Protein 5YJG (pdb70)

Sequence (594 aa):
DQGPNVCALQQILGTKKKYFSTCKNWYKKSICGQKTTVLYECCPGYMRMEGMKGCPAVLPIDHVYGTLGIVGATTTQRYSDASKLREEIEGKGSFTYFAPSNEAWDNLDSDIRRGLESNVNVELLNALHSHMINKRMLTKDLKNGMIIPSMYNNLGLFINHYPNGVVTVNCARIIHGNQIATNGVVHVIDRVLTQIGTSIQDFIEAEDDLSSFRAAAITSDILEALGRDGHFTLFAPTNEAFEKLPRGVLERIMGDKVASEALMKYHILNTLQCSESIMGGAVFETLEGNTIEIGCDGDSITVNGIKMVNKKDIVTNNGVIHLIDQVLIPDSAKQVIELAGKQQTTFTDLVAQLGLASALRPDGEYTLLAPVNNAFSDDTLSMDQRLLKLILQNHILKVKVGLNELYNGQILETIGGKQLRVFVYRTAVCIENSCMEKGSKQGRNGAIHIFREIIKPAEKSLHEKLKQDKRFSTFLSLLEAADLKELLTQPGDWTLFVPTNDAFKGMTSEEKEILIRDKNALQNIILYHLTPGVFIGKGFEPGVTNILKTTQGSKIFLKEVNDTLLVNELKSKESDIMTTNGVIHVVDKLLYPA

Structure (mmCIF, N/CA/C/O backbone):
data_5YJG
#
_entry.id   5YJG
#
_cell.length_a   105.605
_cell.length_b   105.605
_cell.length_c   331.225
_cell.angle_alpha   90.00
_cell.angle_beta   90.00
_cell.angle_gamma   120.00
#
_symmetry.space_group_name_H-M   'P 61 2 2'
#
loop_
_entity.id
_entity.type
_entity.pdbx_description
1 polymer Periostin
2 non-polymer 'SODIUM ION'
3 non-polymer CYSTEINE
4 non-polymer 'CHLORIDE ION'
5 non-polymer 'CALCIUM ION'
6 non-polymer 'MAGNESIUM ION'
7 non-polymer 'ZINC ION'
8 water water
#
loop_
_atom_site.group_PDB
_atom_site.id
_atom_site.type_symbol
_atom_site.label_atom_id
_atom_site.label_alt_id
_atom_site.label_comp_id
_atom_site.label_asym_id
_atom_site.label_entity_id
_atom_site.label_seq_id
_atom_site.pdbx_PDB_ins_code
_atom_site.Cartn_x
_atom_site.Cartn_y
_atom_site.Cartn_z
_atom_site.occupancy
_atom_site.B_iso_or_equiv
_atom_site.auth_seq_id
_atom_site.auth_comp_id
_atom_site.auth_asym_id
_atom_site.auth_atom_id
_atom_site.pdbx_PDB_model_num
ATOM 1 N N . ASP A 1 26 ? 12.389 26.602 157.893 1.00 91.19 38 ASP A N 1
ATOM 2 C CA . ASP A 1 26 ? 12.162 25.414 158.706 1.00 93.37 38 ASP A CA 1
ATOM 3 C C . ASP A 1 26 ? 12.148 24.161 157.833 1.00 97.41 38 ASP A C 1
ATOM 4 O O . ASP A 1 26 ? 13.166 23.486 157.681 1.00 92.93 38 ASP A O 1
ATOM 9 N N . GLN A 1 27 ? 10.987 23.859 157.261 1.00 99.12 39 GLN A N 1
ATOM 10 C CA . GLN A 1 27 ? 10.796 22.676 156.437 1.00 94.97 39 GLN A CA 1
ATOM 11 C C . GLN A 1 27 ? 10.938 23.026 154.961 1.00 92.39 39 GLN A C 1
ATOM 12 O O . GLN A 1 27 ? 10.576 24.122 154.524 1.00 87.35 39 GLN A O 1
ATOM 18 N N . GLY A 1 28 ? 11.476 22.080 154.195 1.00 88.39 40 GLY A N 1
ATOM 19 C CA . GLY A 1 28 ? 11.619 22.243 152.769 1.00 79.51 40 GLY A CA 1
ATOM 20 C C . GLY A 1 28 ? 12.926 21.681 152.251 1.00 72.15 40 GLY A C 1
ATOM 21 O O . GLY A 1 28 ? 13.796 21.255 153.017 1.00 74.41 40 GLY A O 1
ATOM 22 N N . PRO A 1 29 ? 13.087 21.667 150.931 1.00 69.42 41 PRO A N 1
ATOM 23 C CA . PRO A 1 29 ? 14.326 21.153 150.343 1.00 64.96 41 PRO A CA 1
ATOM 24 C C . PRO A 1 29 ? 15.468 22.149 150.458 1.00 58.84 41 PRO A C 1
ATOM 25 O O . PRO A 1 29 ? 15.273 23.367 150.439 1.00 58.97 41 PRO A O 1
ATOM 29 N N . ASN A 1 30 ? 16.677 21.600 150.588 1.00 49.85 42 ASN A N 1
ATOM 30 C CA . ASN A 1 30 ? 17.910 22.388 150.605 1.00 56.40 42 ASN A CA 1
ATOM 31 C C . ASN A 1 30 ? 17.921 23.387 151.760 1.00 59.74 42 ASN A C 1
ATOM 32 O O . ASN A 1 30 ? 18.402 24.515 151.629 1.00 54.04 42 ASN A O 1
ATOM 37 N N . VAL A 1 31 ? 17.384 22.973 152.902 1.00 57.87 43 VAL A N 1
ATOM 38 C CA . VAL A 1 31 ? 17.426 23.767 154.123 1.00 57.62 43 VAL A CA 1
ATOM 39 C C . VAL A 1 31 ? 18.574 23.261 154.983 1.00 55.98 43 VAL A C 1
ATOM 40 O O . VAL A 1 31 ? 18.761 22.048 155.145 1.00 55.52 43 VAL A O 1
ATOM 44 N N . CYS A 1 32 ? 19.353 24.193 155.522 1.00 46.08 44 CYS A N 1
ATOM 45 C CA . CYS A 1 32 ? 20.500 23.886 156.361 1.00 52.21 44 CYS A CA 1
ATOM 46 C C . CYS A 1 32 ? 20.277 24.411 157.774 1.00 54.18 44 CYS A C 1
ATOM 47 O O . CYS A 1 32 ? 19.720 25.501 157.971 1.00 47.73 44 CYS A O 1
ATOM 50 N N . ALA A 1 33 ? 20.723 23.620 158.746 1.00 50.82 45 ALA A N 1
ATOM 51 C CA . ALA A 1 33 ? 20.603 23.926 160.162 1.00 55.24 45 ALA A CA 1
ATOM 52 C C . ALA A 1 33 ? 21.989 24.133 160.757 1.00 49.49 45 ALA A C 1
ATOM 53 O O . ALA A 1 33 ? 22.876 23.281 160.600 1.00 47.32 45 ALA A O 1
ATOM 55 N N . LEU A 1 34 ? 22.170 25.272 161.424 1.00 49.23 46 LEU A N 1
ATOM 56 C CA . LEU A 1 34 ? 23.395 25.599 162.143 1.00 51.69 46 LEU A CA 1
ATOM 57 C C . LEU A 1 34 ? 23.088 25.523 163.633 1.00 52.37 46 LEU A C 1
ATOM 58 O O . LEU A 1 34 ? 22.414 26.403 164.181 1.00 55.16 46 LEU A O 1
ATOM 63 N N . GLN A 1 35 ? 23.573 24.470 164.281 1.00 51.98 47 GLN A N 1
ATOM 64 C CA . GLN A 1 35 ? 23.348 24.253 165.700 1.00 47.18 47 GLN A CA 1
ATOM 65 C C . GLN A 1 35 ? 24.515 24.789 166.517 1.00 51.48 47 GLN A C 1
ATOM 66 O O . GLN A 1 35 ? 25.650 24.869 166.042 1.00 54.26 47 GLN A O 1
ATOM 72 N N . GLN A 1 36 ? 24.218 25.157 167.759 1.00 46.44 48 GLN A N 1
ATOM 73 C CA . GLN A 1 36 ? 25.221 25.624 168.704 1.00 47.52 48 GLN A CA 1
ATOM 74 C C . GLN A 1 36 ? 24.891 25.028 170.061 1.00 45.34 48 GLN A C 1
ATOM 75 O O . GLN A 1 36 ? 23.771 25.195 170.558 1.00 45.59 48 GLN A O 1
ATOM 81 N N . ILE A 1 37 ? 25.856 24.316 170.644 1.00 44.40 49 ILE A N 1
ATOM 82 C CA . ILE A 1 37 ? 25.643 23.688 171.942 1.00 47.32 49 ILE A CA 1
ATOM 83 C C . ILE A 1 37 ? 25.407 24.772 172.982 1.00 44.62 49 ILE A C 1
ATOM 84 O O . ILE A 1 37 ? 26.202 25.711 173.115 1.00 43.71 49 ILE A O 1
ATOM 89 N N . LEU A 1 38 ? 24.305 24.649 173.720 1.00 45.74 50 LEU A N 1
ATOM 90 C CA . LEU A 1 38 ? 23.934 25.659 174.702 1.00 51.11 50 LEU A CA 1
ATOM 91 C C . LEU A 1 38 ? 25.036 25.828 175.740 1.00 47.49 50 LEU A C 1
ATOM 92 O O . LEU A 1 38 ? 25.515 24.851 176.323 1.00 48.61 50 LEU A O 1
ATOM 97 N N . GLY A 1 39 ? 25.450 27.076 175.953 1.00 53.78 51 GLY A N 1
ATOM 98 C CA . GLY A 1 39 ? 26.508 27.388 176.888 1.00 45.82 51 GLY A CA 1
ATOM 99 C C . GLY A 1 39 ? 27.909 27.357 176.317 1.00 50.27 51 GLY A C 1
ATOM 100 O O . GLY A 1 39 ? 28.869 27.572 177.068 1.00 53.17 51 GLY A O 1
ATOM 101 N N . THR A 1 40 ? 28.064 27.093 175.020 1.00 50.76 52 THR A N 1
ATOM 102 C CA . THR A 1 40 ? 29.372 26.994 174.385 1.00 54.38 52 THR A CA 1
ATOM 103 C C . THR A 1 40 ? 29.384 27.823 173.104 1.00 50.99 52 THR A C 1
ATOM 104 O O . THR A 1 40 ? 28.414 28.511 172.768 1.00 51.33 52 THR A O 1
ATOM 108 N N . LYS A 1 41 ? 30.505 27.747 172.386 1.00 53.32 53 LYS A N 1
ATOM 109 C CA . LYS A 1 41 ? 30.652 28.343 171.064 1.00 50.42 53 LYS A CA 1
ATOM 110 C C . LYS A 1 41 ? 30.773 27.291 169.969 1.00 49.40 53 LYS A C 1
ATOM 111 O O . LYS A 1 41 ? 31.017 27.639 168.809 1.00 56.62 53 LYS A O 1
ATOM 117 N N . LYS A 1 42 ? 30.612 26.016 170.313 1.00 45.26 54 LYS A N 1
ATOM 118 C CA . LYS A 1 42 ? 30.758 24.937 169.346 1.00 48.11 54 LYS A CA 1
ATOM 119 C C . LYS A 1 42 ? 29.548 24.902 168.420 1.00 48.07 54 LYS A C 1
ATOM 120 O O . LYS A 1 42 ? 28.410 24.748 168.877 1.00 48.59 54 LYS A O 1
ATOM 126 N N . LYS A 1 43 ? 29.791 25.040 167.119 1.00 46.54 55 LYS A N 1
ATOM 127 C CA . LYS A 1 43 ? 28.734 25.057 166.119 1.00 49.85 55 LYS A CA 1
ATOM 128 C C . LYS A 1 43 ? 28.871 23.859 165.190 1.00 46.36 55 LYS A C 1
ATOM 129 O O . LYS A 1 43 ? 29.983 23.473 164.815 1.00 47.79 55 LYS A O 1
ATOM 135 N N . TYR A 1 44 ? 27.731 23.279 164.822 1.00 44.48 56 TYR A N 1
ATOM 136 C CA . TYR A 1 44 ? 27.675 22.136 163.920 1.00 45.42 56 TYR A CA 1
ATOM 137 C C . TYR A 1 44 ? 26.704 22.463 162.798 1.00 51.63 56 TYR A C 1
ATOM 138 O O . TYR A 1 44 ? 25.523 22.723 163.050 1.00 50.90 56 TYR A O 1
ATOM 147 N N . PHE A 1 45 ? 27.200 22.451 161.567 1.00 48.58 57 PHE A N 1
ATOM 148 C CA . PHE A 1 45 ? 26.431 22.847 160.396 1.00 45.04 57 PHE A CA 1
ATOM 149 C C . PHE A 1 45 ? 26.088 21.599 159.598 1.00 52.37 57 PHE A C 1
ATOM 150 O O . PHE A 1 45 ? 26.986 20.856 159.188 1.00 57.05 57 PHE A O 1
ATOM 158 N N . SER A 1 46 ? 24.794 21.363 159.384 1.00 52.74 58 SER A N 1
ATOM 159 C CA . SER A 1 46 ? 24.367 20.179 158.655 1.00 56.25 58 SER A CA 1
ATOM 160 C C . SER A 1 46 ? 23.193 20.520 157.753 1.00 59.09 58 SER A C 1
ATOM 161 O O . SER A 1 46 ? 22.508 21.526 157.943 1.00 53.78 58 SER A O 1
ATOM 164 N N . THR A 1 47 ? 22.964 19.663 156.767 1.00 60.21 59 THR A N 1
ATOM 165 C CA . THR A 1 47 ? 21.753 19.741 155.970 1.00 69.68 59 THR A CA 1
ATOM 166 C C . THR A 1 47 ? 20.619 19.017 156.694 1.00 73.84 59 THR A C 1
ATOM 167 O O . THR A 1 47 ? 20.831 18.305 157.676 1.00 81.96 59 THR A O 1
ATOM 171 N N . CYS A 1 48 ? 19.399 19.201 156.189 1.00 77.10 60 CYS A N 1
ATOM 172 C CA . CYS A 1 48 ? 18.181 18.738 156.849 1.00 87.42 60 CYS A CA 1
ATOM 173 C C . CYS A 1 48 ? 17.782 17.315 156.461 1.00 96.33 60 CYS A C 1
ATOM 174 O O . CYS A 1 48 ? 16.693 16.867 156.834 1.00 99.78 60 CYS A O 1
ATOM 177 N N . LYS A 1 49 ? 18.700 16.577 155.835 1.00 97.15 61 LYS A N 1
ATOM 178 C CA . LYS A 1 49 ? 18.434 15.226 155.329 1.00 101.75 61 LYS A CA 1
ATOM 179 C C . LYS A 1 49 ? 18.015 14.185 156.350 1.00 109.94 61 LYS A C 1
ATOM 180 O O . LYS A 1 49 ? 17.118 13.389 156.098 1.00 113.16 61 LYS A O 1
ATOM 186 N N . ASN A 1 50 ? 18.675 14.168 157.493 1.00 114.35 62 ASN A N 1
ATOM 187 C CA . ASN A 1 50 ? 18.335 13.220 158.548 1.00 116.32 62 ASN A CA 1
ATOM 188 C C . ASN A 1 50 ? 18.259 13.999 159.840 1.00 113.83 62 ASN A C 1
ATOM 189 O O . ASN A 1 50 ? 18.929 15.006 159.969 1.00 113.56 62 ASN A O 1
ATOM 194 N N . TRP A 1 51 ? 17.492 13.546 160.825 1.00 115.25 63 TRP A N 1
ATOM 195 C CA . TRP A 1 51 ? 17.439 14.343 162.044 1.00 112.30 63 TRP A CA 1
ATOM 196 C C . TRP A 1 51 ? 18.723 14.221 162.863 1.00 110.35 63 TRP A C 1
ATOM 197 O O . TRP A 1 51 ? 19.105 13.169 163.375 1.00 111.41 63 TRP A O 1
ATOM 199 N N . TYR A 1 52 ? 19.340 15.384 162.963 1.00 104.68 64 TYR A N 1
ATOM 200 C CA . TYR A 1 52 ? 20.593 15.705 163.618 1.00 98.79 64 TYR A CA 1
ATOM 201 C C . TYR A 1 52 ? 20.320 16.263 165.000 1.00 96.23 64 TYR A C 1
ATOM 202 O O . TYR A 1 52 ? 21.250 16.678 165.695 1.00 95.66 64 TYR A O 1
ATOM 211 N N . LYS A 1 53 ? 19.059 16.294 165.418 1.00 91.85 65 LYS A N 1
ATOM 212 C CA . LYS A 1 53 ? 18.768 16.947 166.678 1.00 89.20 65 LYS A CA 1
ATOM 213 C C . LYS A 1 53 ? 18.762 16.092 167.919 1.00 86.16 65 LYS A C 1
ATOM 214 O O . LYS A 1 53 ? 17.831 15.342 168.181 1.00 87.49 65 LYS A O 1
ATOM 220 N N . LYS A 1 54 ? 19.823 16.248 168.691 1.00 78.15 66 LYS A N 1
ATOM 221 C CA . LYS A 1 54 ? 19.963 15.574 169.959 1.00 79.36 66 LYS A CA 1
ATOM 222 C C . LYS A 1 54 ? 20.983 16.309 170.791 1.00 68.03 66 LYS A C 1
ATOM 223 O O . LYS A 1 54 ? 21.756 17.077 170.269 1.00 67.78 66 LYS A O 1
ATOM 229 N N . SER A 1 55 ? 20.975 16.089 172.092 1.00 66.26 67 SER A N 1
ATOM 230 C CA . SER A 1 55 ? 21.959 16.730 172.950 1.00 57.23 67 SER A CA 1
ATOM 231 C C . SER A 1 55 ? 23.365 16.294 172.559 1.00 57.46 67 SER A C 1
ATOM 232 O O . SER A 1 55 ? 23.610 15.125 172.248 1.00 60.49 67 SER A O 1
ATOM 235 N N . ILE A 1 56 ? 24.288 17.250 172.560 1.00 50.68 68 ILE A N 1
ATOM 236 C CA . ILE A 1 56 ? 25.702 16.995 172.318 1.00 49.89 68 ILE A CA 1
ATOM 237 C C . ILE A 1 56 ? 26.472 17.431 173.554 1.00 49.71 68 ILE A C 1
ATOM 238 O O . ILE A 1 56 ? 26.280 18.550 174.046 1.00 46.95 68 ILE A O 1
ATOM 243 N N . CYS A 1 57 ? 27.336 16.548 174.055 1.00 52.93 69 CYS A N 1
ATOM 244 C CA . CYS A 1 57 ? 28.126 16.818 175.257 1.00 48.43 69 CYS A CA 1
ATOM 245 C C . CYS A 1 57 ? 27.228 17.168 176.444 1.00 48.44 69 CYS A C 1
ATOM 246 O O . CYS A 1 57 ? 27.528 18.066 177.234 1.00 44.88 69 CYS A O 1
ATOM 249 N N . GLY A 1 58 ? 26.111 16.452 176.565 1.00 51.40 70 GLY A N 1
ATOM 250 C CA . GLY A 1 58 ? 25.198 16.622 177.676 1.00 52.69 70 GLY A CA 1
ATOM 251 C C . GLY A 1 58 ? 24.326 17.858 177.630 1.00 55.23 70 GLY A C 1
ATOM 252 O O . GLY A 1 58 ? 23.514 18.053 178.543 1.00 52.82 70 GLY A O 1
ATOM 253 N N . GLN A 1 59 ? 24.454 18.693 176.602 1.00 56.20 71 GLN A N 1
ATOM 254 C CA . GLN A 1 59 ? 23.714 19.941 176.516 1.00 52.86 71 GLN A CA 1
ATOM 255 C C . GLN A 1 59 ? 22.843 19.965 175.269 1.00 49.62 71 GLN A C 1
ATOM 256 O O . GLN A 1 59 ? 23.187 19.382 174.236 1.00 55.42 71 GLN A O 1
ATOM 262 N N . LYS A 1 60 ? 21.708 20.649 175.381 1.00 54.05 72 LYS A N 1
ATOM 263 C CA . LYS A 1 60 ? 20.867 20.911 174.227 1.00 55.16 72 LYS A CA 1
ATOM 264 C C . LYS A 1 60 ? 21.525 21.962 173.335 1.00 51.93 72 LYS A C 1
ATOM 265 O O . LYS A 1 60 ? 22.524 22.590 173.697 1.00 50.88 72 LYS A O 1
ATOM 271 N N . THR A 1 61 ? 20.951 22.153 172.150 1.00 46.56 73 THR A N 1
ATOM 272 C CA . THR A 1 61 ? 21.492 23.085 171.172 1.00 52.32 73 THR A CA 1
ATOM 273 C C . THR A 1 61 ? 20.417 24.063 170.724 1.00 51.51 73 THR A C 1
ATOM 274 O O . THR A 1 61 ? 19.220 23.770 170.787 1.00 53.29 73 THR A O 1
ATOM 278 N N . THR A 1 62 ? 20.859 25.234 170.280 1.00 52.16 74 THR A N 1
ATOM 279 C CA . THR A 1 62 ? 20.011 26.162 169.548 1.00 50.58 74 THR A CA 1
ATOM 280 C C . THR A 1 62 ? 20.280 25.998 168.059 1.00 55.41 74 THR A C 1
ATOM 281 O O . THR A 1 62 ? 21.400 25.691 167.647 1.00 53.88 74 THR A O 1
ATOM 285 N N . VAL A 1 63 ? 19.246 26.193 167.249 1.00 58.16 75 VAL A N 1
ATOM 286 C CA . VAL A 1 63 ? 19.323 25.887 165.827 1.00 50.37 75 VAL A CA 1
ATOM 287 C C . VAL A 1 63 ? 18.945 27.121 165.020 1.00 56.22 75 VAL A C 1
ATOM 288 O O . VAL A 1 63 ? 18.027 27.864 165.385 1.00 51.24 75 VAL A O 1
ATOM 292 N N . LEU A 1 64 ? 19.672 27.344 163.927 1.00 56.81 76 LEU A N 1
ATOM 293 C CA . LEU A 1 64 ? 19.437 28.455 163.012 1.00 53.81 76 LEU A CA 1
ATOM 294 C C . LEU A 1 64 ? 19.190 27.867 161.629 1.00 55.92 76 LEU A C 1
ATOM 295 O O . LEU A 1 64 ? 20.098 27.282 161.029 1.00 51.12 76 LEU A O 1
ATOM 300 N N . TYR A 1 65 ? 17.961 28.002 161.133 1.00 57.62 77 TYR A N 1
ATOM 301 C CA . TYR A 1 65 ? 17.582 27.448 159.839 1.00 53.37 77 TYR A CA 1
ATOM 302 C C . TYR A 1 65 ? 17.735 28.504 158.754 1.00 57.79 77 TYR A C 1
ATOM 303 O O . TYR A 1 65 ? 17.248 29.630 158.903 1.00 56.02 77 TYR A O 1
ATOM 312 N N . GLU A 1 66 ? 18.400 28.134 157.663 1.00 57.36 78 GLU A N 1
ATOM 313 C CA . GLU A 1 66 ? 18.523 29.016 156.509 1.00 53.74 78 GLU A CA 1
ATOM 314 C C . GLU A 1 66 ? 18.866 28.168 155.298 1.00 54.27 78 GLU A C 1
ATOM 315 O O . GLU A 1 66 ? 19.356 27.046 155.431 1.00 50.57 78 GLU A O 1
ATOM 321 N N . CYS A 1 67 ? 18.593 28.715 154.113 1.00 49.82 79 CYS A N 1
ATOM 322 C CA . CYS A 1 67 ? 18.971 28.044 152.876 1.00 50.75 79 CYS A CA 1
ATOM 323 C C . CYS A 1 67 ? 20.442 27.659 152.920 1.00 44.61 79 CYS A C 1
ATOM 324 O O . CYS A 1 67 ? 21.288 28.446 153.355 1.00 41.33 79 CYS A O 1
ATOM 327 N N . CYS A 1 68 ? 20.740 26.435 152.499 1.00 45.76 80 CYS A N 1
ATOM 328 C CA . CYS A 1 68 ? 22.131 26.035 152.370 1.00 50.64 80 CYS A CA 1
ATOM 329 C C . CYS A 1 68 ? 22.837 26.993 151.415 1.00 41.66 80 CYS A C 1
ATOM 330 O O . CYS A 1 68 ? 22.225 27.463 150.449 1.00 41.12 80 CYS A O 1
ATOM 333 N N . PRO A 1 69 ? 24.108 27.335 151.673 1.00 44.36 81 PRO A N 1
ATOM 334 C CA . PRO A 1 69 ? 24.786 28.350 150.852 1.00 44.53 81 PRO A CA 1
ATOM 335 C C . PRO A 1 69 ? 24.731 28.057 149.361 1.00 47.02 81 PRO A C 1
ATOM 336 O O . PRO A 1 69 ? 25.147 26.987 148.906 1.00 48.12 81 PRO A O 1
ATOM 340 N N . GLY A 1 70 ? 24.203 29.010 148.596 1.00 46.29 82 GLY A N 1
ATOM 341 C CA . GLY A 1 70 ? 24.025 28.871 147.168 1.00 49.43 82 GLY A CA 1
ATOM 342 C C . GLY A 1 70 ? 22.588 28.659 146.742 1.00 50.66 82 GLY A C 1
ATOM 343 O O . GLY A 1 70 ? 22.253 28.932 145.582 1.00 50.47 82 GLY A O 1
ATOM 344 N N . TYR A 1 71 ? 21.733 28.184 147.640 1.00 46.16 83 TYR A N 1
ATOM 345 C CA . TYR A 1 71 ? 20.339 27.911 147.328 1.00 50.43 83 TYR A CA 1
ATOM 346 C C . TYR A 1 71 ? 19.459 29.090 147.730 1.00 50.34 83 TYR A C 1
ATOM 347 O O . TYR A 1 71 ? 19.803 29.882 148.610 1.00 51.30 83 TYR A O 1
ATOM 356 N N . MET A 1 72 ? 18.316 29.204 147.055 1.00 57.91 84 MET A N 1
ATOM 357 C CA . MET A 1 72 ? 17.442 30.360 147.195 1.00 58.21 84 MET A CA 1
ATOM 358 C C . MET A 1 72 ? 15.997 29.902 147.317 1.00 62.61 84 MET A C 1
ATOM 359 O O . MET A 1 72 ? 15.643 28.785 146.933 1.00 64.70 84 MET A O 1
ATOM 364 N N . ARG A 1 73 ? 15.163 30.790 147.844 1.00 63.70 85 ARG A N 1
ATOM 365 C CA . ARG A 1 73 ? 13.735 30.542 147.955 1.00 68.11 85 ARG A CA 1
ATOM 366 C C . ARG A 1 73 ? 13.005 31.099 146.738 1.00 69.15 85 ARG A C 1
ATOM 367 O O . ARG A 1 73 ? 13.492 31.995 146.044 1.00 70.84 85 ARG A O 1
ATOM 375 N N . MET A 1 74 ? 11.821 30.549 146.481 1.00 72.53 86 MET A N 1
ATOM 376 C CA . MET A 1 74 ? 10.961 31.014 145.405 1.00 76.27 86 MET A CA 1
ATOM 377 C C . MET A 1 74 ? 9.583 31.338 145.965 1.00 76.38 86 MET A C 1
ATOM 378 O O . MET A 1 74 ? 9.191 30.848 147.028 1.00 78.81 86 MET A O 1
ATOM 383 N N . GLU A 1 75 ? 8.852 32.175 145.233 1.00 79.77 87 GLU A N 1
ATOM 384 C CA . GLU A 1 75 ? 7.550 32.639 145.695 1.00 81.56 87 GLU A CA 1
ATOM 385 C C . GLU A 1 75 ? 6.564 31.480 145.779 1.00 81.17 87 GLU A C 1
ATOM 386 O O . GLU A 1 75 ? 6.444 30.681 144.846 1.00 78.61 87 GLU A O 1
ATOM 392 N N . GLY A 1 76 ? 5.862 31.390 146.908 1.00 78.79 88 GLY A N 1
ATOM 393 C CA . GLY A 1 76 ? 4.859 30.361 147.100 1.00 74.00 88 GLY A CA 1
ATOM 394 C C . GLY A 1 76 ? 5.387 28.952 147.241 1.00 80.93 88 GLY A C 1
ATOM 395 O O . GLY A 1 76 ? 4.592 28.008 147.244 1.00 80.21 88 GLY A O 1
ATOM 396 N N . MET A 1 77 ? 6.699 28.777 147.360 1.00 84.50 89 MET A N 1
ATOM 397 C CA . MET A 1 77 ? 7.311 27.464 147.471 1.00 78.99 89 MET A CA 1
ATOM 398 C C . MET A 1 77 ? 7.847 27.249 148.881 1.00 71.70 89 MET A C 1
ATOM 399 O O . MET A 1 77 ? 8.153 28.198 149.608 1.00 69.57 89 MET A O 1
ATOM 404 N N . LYS A 1 78 ? 7.952 25.978 149.260 1.00 69.61 90 LYS A N 1
ATOM 405 C CA . LYS A 1 78 ? 8.497 25.602 150.555 1.00 73.10 90 LYS A CA 1
ATOM 406 C C . LYS A 1 78 ? 9.992 25.339 150.439 1.00 72.12 90 LYS A C 1
ATOM 407 O O . LYS A 1 78 ? 10.462 24.779 149.445 1.00 78.72 90 LYS A O 1
ATOM 413 N N . GLY A 1 79 ? 10.737 25.753 151.463 1.00 70.67 91 GLY A N 1
ATOM 414 C CA . GLY A 1 79 ? 12.166 25.513 151.473 1.00 71.87 91 GLY A CA 1
ATOM 415 C C . GLY A 1 79 ? 12.909 26.394 150.483 1.00 68.75 91 GLY A C 1
ATOM 416 O O . GLY A 1 79 ? 12.543 27.546 150.228 1.00 64.54 91 GLY A O 1
ATOM 417 N N . CYS A 1 80 ? 13.977 25.835 149.916 1.00 63.70 92 CYS A N 1
ATOM 418 C CA . CYS A 1 80 ? 14.841 26.541 148.971 1.00 66.23 92 CYS A CA 1
ATOM 419 C C . CYS A 1 80 ? 14.982 25.693 147.713 1.00 63.01 92 CYS A C 1
ATOM 420 O O . CYS A 1 80 ? 15.976 24.975 147.538 1.00 58.27 92 CYS A O 1
ATOM 423 N N . PRO A 1 81 ? 13.999 25.752 146.810 1.00 62.64 93 PRO A N 1
ATOM 424 C CA . PRO A 1 81 ? 14.049 24.937 145.590 1.00 60.41 93 PRO A CA 1
ATOM 425 C C . PRO A 1 81 ? 14.864 25.546 144.460 1.00 59.69 93 PRO A C 1
ATOM 426 O O . PRO A 1 81 ? 15.003 24.907 143.411 1.00 62.89 93 PRO A O 1
ATOM 430 N N . ALA A 1 82 ? 15.393 26.752 144.634 1.00 60.91 94 ALA A N 1
ATOM 431 C CA . ALA A 1 82 ? 16.222 27.405 143.634 1.00 55.82 94 ALA A CA 1
ATOM 432 C C . ALA A 1 82 ? 17.682 27.373 144.066 1.00 58.81 94 ALA A C 1
ATOM 433 O O . ALA A 1 82 ? 17.998 27.233 145.251 1.00 58.22 94 ALA A O 1
ATOM 435 N N . VAL A 1 83 ? 18.578 27.505 143.089 1.00 55.25 95 VAL A N 1
ATOM 436 C CA . VAL A 1 83 ? 20.011 27.457 143.348 1.00 52.08 95 VAL A CA 1
ATOM 437 C C . VAL A 1 83 ? 20.724 28.457 142.447 1.00 53.82 95 VAL A C 1
ATOM 438 O O . VAL A 1 83 ? 20.271 28.765 141.340 1.00 58.60 95 VAL A O 1
ATOM 442 N N . LEU A 1 84 ? 21.839 28.978 142.945 1.00 49.76 96 LEU A N 1
ATOM 443 C CA . LEU A 1 84 ? 22.762 29.840 142.228 1.00 50.10 96 LEU A CA 1
ATOM 444 C C . LEU A 1 84 ? 23.895 29.018 141.635 1.00 49.11 96 LEU A C 1
ATOM 445 O O . LEU A 1 84 ? 24.203 27.924 142.118 1.00 50.69 96 LEU A O 1
ATOM 450 N N . PRO A 1 85 ? 24.538 29.506 140.578 1.00 48.59 97 PRO A N 1
ATOM 451 C CA . PRO A 1 85 ? 25.698 28.794 140.034 1.00 50.38 97 PRO A CA 1
ATOM 452 C C . PRO A 1 85 ? 26.883 28.860 140.985 1.00 45.25 97 PRO A C 1
ATOM 453 O O . PRO A 1 85 ? 27.006 29.763 141.813 1.00 46.16 97 PRO A O 1
ATOM 457 N N . ILE A 1 86 ? 27.767 27.870 140.854 1.00 43.07 98 ILE A N 1
ATOM 458 C CA . ILE A 1 86 ? 28.962 27.845 141.685 1.00 42.28 98 ILE A CA 1
ATOM 459 C C . ILE A 1 86 ? 29.933 28.935 141.239 1.00 45.43 98 ILE A C 1
ATOM 460 O O . ILE A 1 86 ? 29.856 29.474 140.128 1.00 42.79 98 ILE A O 1
ATOM 465 N N . ASP A 1 87 ? 30.858 29.268 142.132 1.00 41.64 99 ASP A N 1
ATOM 466 C CA . ASP A 1 87 ? 31.878 30.276 141.894 1.00 39.99 99 ASP A CA 1
ATOM 467 C C . ASP A 1 87 ? 33.251 29.638 142.065 1.00 38.63 99 ASP A C 1
ATOM 468 O O . ASP A 1 87 ? 33.372 28.466 142.427 1.00 37.21 99 ASP A O 1
ATOM 473 N N . HIS A 1 88 ? 34.297 30.415 141.799 1.00 36.57 100 HIS A N 1
ATOM 474 C CA . HIS A 1 88 ? 35.638 29.929 142.076 1.00 38.61 100 HIS A CA 1
ATOM 475 C C . HIS A 1 88 ? 35.876 29.891 143.586 1.00 39.20 100 HIS A C 1
ATOM 476 O O . HIS A 1 88 ? 35.051 30.344 144.386 1.00 38.09 100 HIS A O 1
ATOM 483 N N . VAL A 1 89 ? 37.025 29.330 143.974 1.00 38.89 101 VAL A N 1
ATOM 484 C CA . VAL A 1 89 ? 37.311 29.107 145.390 1.00 39.02 101 VAL A CA 1
ATOM 485 C C . VAL A 1 89 ? 37.278 30.421 146.161 1.00 43.94 101 VAL A C 1
ATOM 486 O O . VAL A 1 89 ? 36.707 30.501 147.258 1.00 42.59 101 VAL A O 1
ATOM 490 N N . TYR A 1 90 ? 37.869 31.476 145.592 1.00 37.79 102 TYR A N 1
ATOM 491 C CA . TYR A 1 90 ? 37.916 32.763 146.279 1.00 42.75 102 TYR A CA 1
ATOM 492 C C . TYR A 1 90 ? 36.514 33.291 146.562 1.00 43.07 102 TYR A C 1
ATOM 493 O O . TYR A 1 90 ? 36.216 33.723 147.681 1.00 43.74 102 TYR A O 1
ATOM 502 N N . GLY A 1 91 ? 35.640 33.276 145.554 1.00 41.18 103 GLY A N 1
ATOM 503 C CA . GLY A 1 91 ? 34.266 33.693 145.780 1.00 43.24 103 GLY A CA 1
ATOM 504 C C . GLY A 1 91 ? 33.515 32.767 146.715 1.00 41.77 103 GLY A C 1
ATOM 505 O O . GLY A 1 91 ? 32.628 33.209 147.455 1.00 43.16 103 GLY A O 1
ATOM 506 N N . THR A 1 92 ? 33.858 31.476 146.699 1.00 41.17 104 THR A N 1
ATOM 507 C CA . THR A 1 92 ? 33.229 30.534 147.616 1.00 39.34 104 THR A CA 1
ATOM 508 C C . THR A 1 92 ? 33.610 30.830 149.061 1.00 42.29 104 THR A C 1
ATOM 509 O O . THR A 1 92 ? 32.828 30.545 149.974 1.00 40.04 104 THR A O 1
ATOM 513 N N . LEU A 1 93 ? 34.798 31.403 149.290 1.00 43.64 105 LEU A N 1
ATOM 514 C CA . LEU A 1 93 ? 35.130 31.887 150.627 1.00 38.95 105 LEU A CA 1
ATOM 515 C C . LEU A 1 93 ? 34.076 32.862 151.131 1.00 45.91 105 LEU A C 1
ATOM 516 O O . LEU A 1 93 ? 33.666 32.803 152.296 1.00 43.13 105 LEU A O 1
ATOM 521 N N . GLY A 1 94 ? 33.618 33.765 150.260 1.00 45.27 106 GLY A N 1
ATOM 522 C CA . GLY A 1 94 ? 32.566 34.686 150.644 1.00 42.31 106 GLY A CA 1
ATOM 523 C C . GLY A 1 94 ? 31.197 34.047 150.705 1.00 43.84 106 GLY A C 1
ATOM 524 O O . GLY A 1 94 ? 30.361 34.453 151.519 1.00 49.68 106 GLY A O 1
ATOM 525 N N . ILE A 1 95 ? 30.942 33.047 149.856 1.00 44.05 107 ILE A N 1
ATOM 526 C CA . ILE A 1 95 ? 29.648 32.368 149.886 1.00 42.68 107 ILE A CA 1
ATOM 527 C C . ILE A 1 95 ? 29.441 31.651 151.216 1.00 44.15 107 ILE A C 1
ATOM 528 O O . ILE A 1 95 ? 28.308 31.545 151.706 1.00 39.15 107 ILE A O 1
ATOM 533 N N . VAL A 1 96 ? 30.524 31.174 151.838 1.00 35.37 108 VAL A N 1
ATOM 534 C CA . VAL A 1 96 ? 30.433 30.405 153.074 1.00 44.39 108 VAL A CA 1
ATOM 535 C C . VAL A 1 96 ? 30.601 31.264 154.319 1.00 43.81 108 VAL A C 1
ATOM 536 O O . VAL A 1 96 ? 30.506 30.742 155.437 1.00 49.00 108 VAL A O 1
ATOM 540 N N . GLY A 1 97 ? 30.852 32.564 154.165 1.00 45.19 109 GLY A N 1
ATOM 541 C CA . GLY A 1 97 ? 30.992 33.457 155.297 1.00 43.54 109 GLY A CA 1
ATOM 542 C C . GLY A 1 97 ? 32.400 33.628 155.824 1.00 46.35 109 GLY A C 1
ATOM 543 O O . GLY A 1 97 ? 32.585 34.329 156.827 1.00 47.55 109 GLY A O 1
ATOM 544 N N . ALA A 1 98 ? 33.398 33.013 155.187 1.00 42.18 110 ALA A N 1
ATOM 545 C CA . ALA A 1 98 ? 34.791 33.148 155.608 1.00 46.03 110 ALA A CA 1
ATOM 546 C C . ALA A 1 98 ? 35.403 34.422 155.020 1.00 44.01 110 ALA A C 1
ATOM 547 O O . ALA A 1 98 ? 36.376 34.399 154.267 1.00 45.71 110 ALA A O 1
ATOM 549 N N . THR A 1 99 ? 34.807 35.558 155.393 1.00 44.48 111 THR A N 1
ATOM 550 C CA . THR A 1 99 ? 35.207 36.834 154.806 1.00 41.54 111 THR A CA 1
ATOM 551 C C . THR A 1 99 ? 36.601 37.262 155.248 1.00 43.10 111 THR A C 1
ATOM 552 O O . THR A 1 99 ? 37.307 37.934 154.488 1.00 51.03 111 THR A O 1
ATOM 556 N N . THR A 1 100 ? 37.015 36.896 156.463 1.00 43.07 112 THR A N 1
ATOM 557 C CA . THR A 1 100 ? 38.363 37.235 156.908 1.00 44.02 112 THR A CA 1
ATOM 558 C C . THR A 1 100 ? 39.410 36.428 156.148 1.00 43.78 112 THR A C 1
ATOM 559 O O . THR A 1 100 ? 40.428 36.977 155.708 1.00 42.67 112 THR A O 1
ATOM 563 N N . THR A 1 101 ? 39.175 35.123 155.985 1.00 40.53 113 THR A N 1
ATOM 564 C CA . THR A 1 101 ? 40.035 34.315 155.127 1.00 40.60 113 THR A CA 1
ATOM 565 C C . THR A 1 101 ? 40.065 34.877 153.711 1.00 38.49 113 THR A C 1
ATOM 566 O O . THR A 1 101 ? 41.109 34.860 153.048 1.00 38.99 113 THR A O 1
ATOM 570 N N . GLN A 1 102 ? 38.931 35.400 153.242 1.00 38.04 114 GLN A N 1
ATOM 571 C CA . GLN A 1 102 ? 38.879 36.009 151.917 1.00 44.47 114 GLN A CA 1
ATOM 572 C C . GLN A 1 102 ? 39.777 37.239 151.848 1.00 46.57 114 GLN A C 1
ATOM 573 O O . GLN A 1 102 ? 40.565 37.398 150.907 1.00 44.40 114 GLN A O 1
ATOM 579 N N . ARG A 1 103 ? 39.680 38.115 152.852 1.00 43.42 115 ARG A N 1
ATOM 580 C CA . ARG A 1 103 ? 40.506 39.319 152.874 1.00 39.68 115 ARG A CA 1
ATOM 581 C C . ARG A 1 103 ? 41.987 38.968 152.921 1.00 41.53 115 ARG A C 1
ATOM 582 O O . ARG A 1 103 ? 42.798 39.557 152.198 1.00 44.95 115 ARG A O 1
ATOM 590 N N . TYR A 1 104 ? 42.361 38.014 153.776 1.00 41.93 116 TYR A N 1
ATOM 591 C CA . TYR A 1 104 ? 43.762 37.6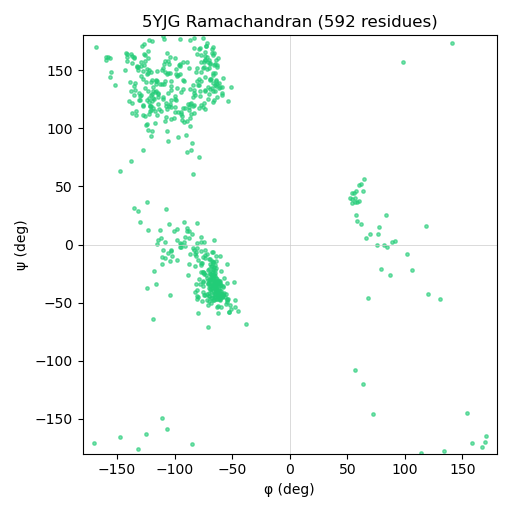12 153.851 1.00 42.56 116 TYR A CA 1
ATOM 592 C C . TYR A 1 104 ? 44.230 36.987 152.543 1.00 44.54 116 TYR A C 1
ATOM 593 O O . TYR A 1 104 ? 45.389 37.157 152.147 1.00 41.63 116 TYR A O 1
ATOM 602 N N . SER A 1 105 ? 43.343 36.258 151.860 1.00 39.17 117 SER A N 1
ATOM 603 C CA . SER A 1 105 ? 43.679 35.715 150.548 1.00 44.20 117 SER A CA 1
ATOM 604 C C . SER A 1 105 ? 43.924 36.829 149.540 1.00 42.43 117 SER A C 1
ATOM 605 O O . SER A 1 105 ? 44.817 36.725 148.691 1.00 41.70 117 SER A O 1
ATOM 608 N N . ASP A 1 106 ? 43.142 37.906 149.621 1.00 42.22 118 ASP A N 1
ATOM 609 C CA . ASP A 1 106 ? 43.344 39.037 148.721 1.00 43.68 118 ASP A CA 1
ATOM 610 C C . ASP A 1 106 ? 44.656 39.755 149.023 1.00 50.03 118 ASP A C 1
ATOM 611 O O . ASP A 1 106 ? 45.432 40.062 148.110 1.00 42.08 118 ASP A O 1
ATOM 616 N N . ALA A 1 107 ? 44.926 40.017 150.305 1.00 38.42 119 ALA A N 1
ATOM 617 C CA . ALA A 1 107 ? 46.096 40.803 150.683 1.00 40.37 119 ALA A CA 1
ATOM 618 C C . ALA A 1 107 ? 47.399 40.077 150.373 1.00 44.63 119 ALA A C 1
ATOM 619 O O . ALA A 1 107 ? 48.426 40.724 150.140 1.00 45.81 119 ALA A O 1
ATOM 621 N N . SER A 1 108 ? 47.385 38.748 150.378 1.00 44.79 120 SER A N 1
ATOM 622 C CA . SER A 1 108 ? 48.570 37.963 150.062 1.00 46.32 120 SER A CA 1
ATOM 623 C C . SER A 1 108 ? 48.670 37.613 148.584 1.00 41.44 120 SER A C 1
ATOM 624 O O . SER A 1 108 ? 49.608 36.909 148.194 1.00 45.76 120 SER A O 1
ATOM 627 N N . LYS A 1 109 ? 47.731 38.083 147.762 1.00 41.57 121 LYS A N 1
ATOM 628 C CA . LYS A 1 109 ? 47.659 37.786 146.331 1.00 47.70 121 LYS A CA 1
ATOM 629 C C . LYS A 1 109 ? 47.468 36.298 146.051 1.00 45.56 121 LYS A C 1
ATOM 630 O O . LYS A 1 109 ? 47.713 35.836 144.931 1.00 49.57 121 LYS A O 1
ATOM 636 N N . LEU A 1 110 ? 47.030 35.535 147.056 1.00 43.80 122 LEU A N 1
ATOM 637 C CA . LEU A 1 110 ? 46.563 34.175 146.809 1.00 44.72 122 LEU A CA 1
ATOM 638 C C . LEU A 1 110 ? 45.275 34.175 145.996 1.00 45.30 122 LEU A C 1
ATOM 639 O O . LEU A 1 110 ? 44.968 33.187 145.319 1.00 39.92 122 LEU A O 1
ATOM 644 N N . ARG A 1 111 ? 44.527 35.281 146.045 1.00 40.83 123 ARG A N 1
ATOM 645 C CA . ARG A 1 111 ? 43.233 35.380 145.375 1.00 40.81 123 ARG A CA 1
ATOM 646 C C . ARG A 1 111 ? 43.329 35.036 143.894 1.00 42.73 123 ARG A C 1
ATOM 647 O O . ARG A 1 111 ? 42.510 34.274 143.368 1.00 43.12 123 ARG A O 1
ATOM 655 N N . GLU A 1 112 ? 44.324 35.593 143.201 1.00 37.62 124 GLU A N 1
ATOM 656 C CA . GLU A 1 112 ? 44.415 35.369 141.761 1.00 46.78 124 GLU A CA 1
ATOM 657 C C . GLU A 1 112 ? 44.781 33.927 141.430 1.00 44.90 124 GLU A C 1
ATOM 658 O O . GLU A 1 112 ? 44.465 33.448 140.336 1.00 38.01 124 GLU A O 1
ATOM 664 N N . GLU A 1 113 ? 45.430 33.218 142.355 1.00 39.62 125 GLU A N 1
ATOM 665 C CA . GLU A 1 113 ? 45.699 31.801 142.138 1.00 40.23 125 GLU A CA 1
ATOM 666 C C . GLU A 1 113 ? 44.445 30.955 142.336 1.00 43.45 125 GLU A C 1
ATOM 667 O O . GLU A 1 113 ? 44.196 30.023 141.562 1.00 43.67 125 GLU A O 1
ATOM 673 N N . ILE A 1 114 ? 43.644 31.261 143.357 1.00 36.92 126 ILE A N 1
ATOM 674 C CA . ILE A 1 114 ? 42.466 30.456 143.666 1.00 42.56 126 ILE A CA 1
ATOM 675 C C . ILE A 1 114 ? 41.274 30.956 142.860 1.00 41.09 126 ILE A C 1
ATOM 676 O O . ILE A 1 114 ? 40.145 30.488 143.044 1.00 40.76 126 ILE A O 1
ATOM 681 N N . GLU A 1 115 ? 41.514 31.915 141.968 1.00 43.26 127 GLU A N 1
ATOM 682 C CA . GLU A 1 115 ? 40.526 32.314 140.976 1.00 44.75 127 GLU A CA 1
ATOM 683 C C . GLU A 1 115 ? 40.813 31.745 139.594 1.00 41.95 127 GLU A C 1
ATOM 684 O O . GLU A 1 115 ? 39.955 31.847 138.712 1.00 40.06 127 GLU A O 1
ATOM 690 N N . GLY A 1 116 ? 41.988 31.145 139.387 1.00 42.55 128 GLY A N 1
ATOM 691 C CA . GLY A 1 116 ? 42.412 30.683 138.092 1.00 50.06 128 GLY A CA 1
ATOM 692 C C . GLY A 1 116 ? 42.376 29.174 137.953 1.00 46.59 128 GLY A C 1
ATOM 693 O O . GLY A 1 116 ? 41.678 28.464 138.689 1.00 46.06 128 GLY A O 1
ATOM 694 N N . LYS A 1 117 ? 43.149 28.676 136.990 1.00 45.40 129 LYS A N 1
ATOM 695 C CA . LYS A 1 117 ? 43.123 27.264 136.647 1.00 47.51 129 LYS A CA 1
ATOM 696 C C . LYS A 1 117 ? 43.732 26.417 137.762 1.00 46.12 129 LYS A C 1
ATOM 697 O O . LYS A 1 117 ? 44.536 26.883 138.573 1.00 46.50 129 LYS A O 1
ATOM 703 N N . GLY A 1 118 ? 43.331 25.154 137.790 1.00 39.35 130 GLY A N 1
ATOM 704 C CA . GLY A 1 118 ? 43.716 24.228 138.835 1.00 44.41 130 GLY A CA 1
ATOM 705 C C . GLY A 1 118 ? 42.517 23.798 139.661 1.00 44.55 130 GLY A C 1
ATOM 706 O O . GLY A 1 118 ? 41.381 24.210 139.428 1.00 44.07 130 GLY A O 1
ATOM 707 N N . SER A 1 119 ? 42.800 22.950 140.645 1.00 40.12 131 SER A N 1
ATOM 708 C CA . SER A 1 119 ? 41.775 22.434 141.544 1.00 43.73 131 SER A CA 1
ATOM 709 C C . SER A 1 119 ? 42.336 22.458 142.956 1.00 45.62 131 SER A C 1
ATOM 710 O O . SER A 1 119 ? 43.376 21.848 143.218 1.00 47.92 131 SER A O 1
ATOM 713 N N . PHE A 1 120 ? 41.659 23.164 143.860 1.00 38.97 132 PHE A N 1
ATOM 714 C CA . PHE A 1 120 ? 42.193 23.431 145.188 1.00 43.59 132 PHE A CA 1
ATOM 715 C C . PHE A 1 120 ? 41.196 23.022 146.259 1.00 42.09 132 PHE A C 1
ATOM 716 O O . PHE A 1 120 ? 39.985 23.191 146.092 1.00 42.95 132 PHE A O 1
ATOM 724 N N . THR A 1 121 ? 41.717 22.484 147.359 1.00 37.71 133 THR A N 1
ATOM 725 C CA . THR A 1 121 ? 40.959 22.309 148.591 1.00 40.31 133 THR A CA 1
ATOM 726 C C . THR A 1 121 ? 41.394 23.401 149.559 1.00 38.68 133 THR A C 1
ATOM 727 O O . THR A 1 121 ? 42.587 23.530 149.852 1.00 35.83 133 THR A O 1
ATOM 731 N N . TYR A 1 122 ? 40.438 24.189 150.046 1.00 37.58 134 TYR A N 1
ATOM 732 C CA . TYR A 1 122 ? 40.740 25.281 150.965 1.00 39.56 134 TYR A CA 1
ATOM 733 C C . TYR A 1 122 ? 40.089 24.990 152.312 1.00 37.48 134 TYR A C 1
ATOM 734 O O . TYR A 1 122 ? 38.858 24.997 152.431 1.00 40.05 134 TYR A O 1
ATOM 743 N N . PHE A 1 123 ? 40.921 24.726 153.321 1.00 38.63 135 PHE A N 1
ATOM 744 C CA . PHE A 1 123 ? 40.468 24.642 154.710 1.00 36.88 135 PHE A CA 1
ATOM 745 C C . PHE A 1 123 ? 40.466 26.062 155.261 1.00 34.14 135 PHE A C 1
ATOM 746 O O . PHE A 1 123 ? 41.444 26.530 155.846 1.00 37.45 135 PHE A O 1
ATOM 754 N N . ALA A 1 124 ? 39.354 26.761 155.055 1.00 35.00 136 ALA A N 1
ATOM 755 C CA . ALA A 1 124 ? 39.249 28.164 155.421 1.00 36.81 136 ALA A CA 1
ATOM 756 C C . ALA A 1 124 ? 38.871 28.297 156.889 1.00 37.98 136 ALA A C 1
ATOM 757 O O . ALA A 1 124 ? 37.800 27.816 157.285 1.00 40.19 136 ALA A O 1
ATOM 759 N N . PRO A 1 125 ? 39.704 28.919 157.721 1.00 39.39 137 PRO A N 1
ATOM 760 C CA . PRO A 1 125 ? 39.280 29.226 159.090 1.00 41.90 137 PRO A CA 1
ATOM 761 C C . PRO A 1 125 ? 38.121 30.210 159.084 1.00 40.47 137 PRO A C 1
ATOM 762 O O . PRO A 1 125 ? 38.067 31.129 158.264 1.00 41.04 137 PRO A O 1
ATOM 766 N N . SER A 1 126 ? 37.182 30.003 160.003 1.00 40.70 138 SER A N 1
ATOM 767 C CA . SER A 1 126 ? 36.060 30.918 160.134 1.00 44.85 138 SER A CA 1
ATOM 768 C C . SER A 1 126 ? 36.544 32.283 160.623 1.00 39.91 138 SER A C 1
ATOM 769 O O . SER A 1 126 ? 37.701 32.462 161.015 1.00 38.65 138 SER A O 1
ATOM 772 N N . ASN A 1 127 ? 35.637 33.262 160.584 1.00 38.02 139 ASN A N 1
ATOM 773 C CA . ASN A 1 127 ? 35.951 34.567 161.156 1.00 44.40 139 ASN A CA 1
ATOM 774 C C . ASN A 1 127 ? 36.248 34.449 162.646 1.00 45.22 139 ASN A C 1
ATOM 775 O O . ASN A 1 127 ? 37.196 35.065 163.152 1.00 40.51 139 ASN A O 1
ATOM 780 N N . GLU A 1 128 ? 35.456 33.647 163.363 1.00 48.15 140 GLU A N 1
ATOM 781 C CA . GLU A 1 128 ? 35.719 33.416 164.779 1.00 48.45 140 GLU A CA 1
ATOM 782 C C . GLU A 1 128 ? 37.069 32.744 164.988 1.00 46.45 140 GLU A C 1
ATOM 783 O O . GLU A 1 128 ? 37.750 33.001 165.988 1.00 49.95 140 GLU A O 1
ATOM 789 N N . ALA A 1 129 ? 37.475 31.884 164.051 1.00 44.83 141 ALA A N 1
ATOM 790 C CA . ALA A 1 129 ? 38.780 31.241 164.150 1.00 47.77 141 ALA A CA 1
ATOM 791 C C . ALA A 1 129 ? 39.905 32.264 164.081 1.00 49.02 141 ALA A C 1
ATOM 792 O O . ALA A 1 129 ? 40.895 32.161 164.816 1.00 46.07 141 ALA A O 1
ATOM 794 N N . TRP A 1 130 ? 39.773 33.262 163.201 1.00 44.80 142 TRP A N 1
ATOM 795 C CA . TRP A 1 130 ? 40.773 34.322 163.136 1.00 48.57 142 TRP A CA 1
ATOM 796 C C . TRP A 1 130 ? 40.710 35.228 164.357 1.00 43.02 142 TRP A C 1
ATOM 797 O O . TRP A 1 130 ? 41.746 35.733 164.805 1.00 43.64 142 TRP A O 1
ATOM 808 N N . ASP A 1 131 ? 39.513 35.453 164.905 1.00 45.61 143 ASP A N 1
ATOM 809 C CA . ASP A 1 131 ? 39.414 36.233 166.135 1.00 54.05 143 ASP A CA 1
ATOM 810 C C . ASP A 1 131 ? 40.074 35.520 167.308 1.00 50.80 143 ASP A C 1
ATOM 811 O O . ASP A 1 131 ? 40.618 36.174 168.205 1.00 53.72 143 ASP A O 1
ATOM 816 N N . ASN A 1 132 ? 40.042 34.185 167.318 1.00 51.90 144 ASN A N 1
ATOM 817 C CA . ASN A 1 132 ? 40.658 33.420 168.395 1.00 51.89 144 ASN A CA 1
ATOM 818 C C . ASN A 1 132 ? 42.174 33.348 168.278 1.00 52.73 144 ASN A C 1
ATOM 819 O O . ASN A 1 132 ? 42.839 32.990 169.256 1.00 53.57 144 ASN A O 1
ATOM 824 N N . LEU A 1 133 ? 42.734 33.668 167.114 1.00 51.10 145 LEU A N 1
ATOM 825 C CA . LEU A 1 133 ? 44.179 33.630 166.950 1.00 51.24 145 LEU A CA 1
ATOM 826 C C . LEU A 1 133 ? 44.841 34.706 167.805 1.00 55.41 145 LEU A C 1
ATOM 827 O O . LEU A 1 133 ? 44.279 35.780 168.035 1.00 49.83 145 LEU A O 1
ATOM 832 N N . ASP A 1 134 ? 46.043 34.399 168.289 1.00 56.61 146 ASP A N 1
ATOM 833 C CA . ASP A 1 134 ? 46.793 35.351 169.098 1.00 57.79 146 ASP A CA 1
ATOM 834 C C . ASP A 1 134 ? 47.045 36.632 168.310 1.00 62.36 146 ASP A C 1
ATOM 835 O O . ASP A 1 134 ? 47.414 36.590 167.132 1.00 62.57 146 ASP A O 1
ATOM 840 N N . SER A 1 135 ? 46.835 37.777 168.967 1.00 60.42 147 SER A N 1
ATOM 841 C CA . SER A 1 135 ? 46.905 39.057 168.269 1.00 66.07 147 SER A CA 1
ATOM 842 C C . SER A 1 135 ? 48.302 39.340 167.732 1.00 67.60 147 SER A C 1
ATOM 843 O O . SER A 1 135 ? 48.443 39.960 166.672 1.00 64.96 147 SER A O 1
ATOM 846 N N . ASP A 1 136 ? 49.343 38.899 168.442 1.00 68.66 148 ASP A N 1
ATOM 847 C CA . ASP A 1 136 ? 50.703 39.141 167.972 1.00 67.93 148 ASP A CA 1
ATOM 848 C C . ASP A 1 136 ? 51.007 38.333 166.717 1.00 62.57 148 ASP A C 1
ATOM 849 O O . ASP A 1 136 ? 51.684 38.822 165.806 1.00 61.50 148 ASP A O 1
ATOM 854 N N . ILE A 1 137 ? 50.515 37.094 166.651 1.00 58.56 149 ILE A N 1
ATOM 855 C CA . ILE A 1 137 ? 50.710 36.283 165.454 1.00 62.02 149 ILE A CA 1
ATOM 856 C C . ILE A 1 137 ? 49.922 36.861 164.285 1.00 54.15 149 ILE A C 1
ATOM 857 O O . ILE A 1 137 ? 50.413 36.913 163.150 1.00 50.96 149 ILE A O 1
ATOM 862 N N . ARG A 1 138 ? 48.693 37.311 164.545 1.00 50.83 150 ARG A N 1
ATOM 863 C CA . ARG A 1 138 ? 47.867 37.891 163.491 1.00 54.11 150 ARG A CA 1
ATOM 864 C C . ARG A 1 138 ? 48.501 39.161 162.935 1.00 58.09 150 ARG A C 1
ATOM 865 O O . ARG A 1 138 ? 48.591 39.342 161.714 1.00 64.66 150 ARG A O 1
ATOM 873 N N . ARG A 1 139 ? 48.955 40.050 163.822 1.00 58.42 151 ARG A N 1
ATOM 874 C CA . ARG A 1 139 ? 49.643 41.257 163.374 1.00 57.30 151 ARG A CA 1
ATOM 875 C C . ARG A 1 139 ? 50.955 40.928 162.675 1.00 57.52 151 ARG A C 1
ATOM 876 O O . ARG A 1 139 ? 51.364 41.648 161.757 1.00 58.47 151 ARG A O 1
ATOM 884 N N . GLY A 1 140 ? 51.629 39.856 163.094 1.00 55.66 152 GLY A N 1
ATOM 885 C CA . GLY A 1 140 ? 52.816 39.418 162.381 1.00 49.34 152 GLY A CA 1
ATOM 886 C C . GLY A 1 140 ? 52.509 38.948 160.973 1.00 61.98 152 GLY A C 1
ATOM 887 O O . GLY A 1 140 ? 53.313 39.147 160.057 1.00 58.43 152 GLY A O 1
ATOM 888 N N . LEU A 1 141 ? 51.344 38.325 160.778 1.00 55.46 153 LEU A N 1
ATOM 889 C CA . LEU A 1 141 ? 50.940 37.923 159.435 1.00 60.17 153 LEU A CA 1
ATOM 890 C C . LEU A 1 141 ? 50.558 39.130 158.589 1.00 55.60 153 LEU A C 1
ATOM 891 O O . LEU A 1 141 ? 50.933 39.214 157.413 1.00 52.28 153 LEU A O 1
ATOM 896 N N . GLU A 1 142 ? 49.817 40.079 159.168 1.00 58.13 154 GLU A N 1
ATOM 897 C CA . GLU A 1 142 ? 49.418 41.267 158.421 1.00 56.79 154 GLU A CA 1
ATOM 898 C C . GLU A 1 142 ? 50.607 42.136 158.031 1.00 60.18 154 GLU A C 1
ATOM 899 O O . GLU A 1 142 ? 50.475 42.979 157.137 1.00 61.30 154 GLU A O 1
ATOM 905 N N . SER A 1 143 ? 51.758 41.955 158.674 1.00 57.39 155 SER A N 1
ATOM 906 C CA . SER A 1 143 ? 52.947 42.746 158.389 1.00 53.72 155 SER A CA 1
ATOM 907 C C . SER A 1 143 ? 53.892 42.073 157.403 1.00 50.77 155 SER A C 1
ATOM 908 O O . SER A 1 143 ? 54.953 42.631 157.106 1.00 51.48 155 SER A O 1
ATOM 911 N N . ASN A 1 144 ? 53.540 40.896 156.894 1.00 48.74 156 ASN A N 1
ATOM 912 C CA . ASN A 1 144 ? 54.366 40.157 155.945 1.00 56.24 156 ASN A CA 1
ATOM 913 C C . ASN A 1 144 ? 53.454 39.379 154.996 1.00 55.11 156 ASN A C 1
ATOM 914 O O . ASN A 1 144 ? 53.466 38.151 154.935 1.00 53.25 156 ASN A O 1
ATOM 919 N N . VAL A 1 145 ? 52.645 40.104 154.219 1.00 49.36 157 VAL A N 1
ATOM 920 C CA . VAL A 1 145 ? 51.627 39.450 153.401 1.00 49.68 157 VAL A CA 1
ATOM 921 C C . VAL A 1 145 ? 52.245 38.717 152.217 1.00 50.27 157 VAL A C 1
ATOM 922 O O . VAL A 1 145 ? 51.671 37.740 151.719 1.00 53.67 157 VAL A O 1
ATOM 926 N N . ASN A 1 146 ? 53.416 39.157 151.750 1.00 50.61 158 ASN A N 1
ATOM 927 C CA . ASN A 1 146 ? 53.984 38.582 150.535 1.00 47.44 158 ASN A CA 1
ATOM 928 C C . ASN A 1 146 ? 54.412 37.135 150.742 1.00 50.43 158 ASN A C 1
ATOM 929 O O . ASN A 1 146 ? 54.238 36.299 149.849 1.00 54.37 158 ASN A O 1
ATOM 934 N N . VAL A 1 147 ? 54.969 36.816 151.909 1.00 50.65 159 VAL A N 1
ATOM 935 C CA . VAL A 1 147 ? 55.569 35.503 152.118 1.00 52.50 159 VAL A CA 1
ATOM 936 C C . VAL A 1 147 ? 54.861 34.753 153.239 1.00 55.71 159 VAL A C 1
ATOM 937 O O . VAL A 1 147 ? 54.243 33.709 153.005 1.00 56.67 159 VAL A O 1
ATOM 941 N N . GLU A 1 148 ? 54.941 35.282 154.462 1.00 52.47 160 GLU A N 1
ATOM 942 C CA . GLU A 1 148 ? 54.513 34.519 155.632 1.00 59.79 160 GLU A CA 1
ATOM 943 C C . GLU A 1 148 ? 53.008 34.268 155.618 1.00 51.46 160 GLU A C 1
ATOM 944 O O . GLU A 1 148 ? 52.557 33.135 155.832 1.00 50.39 160 GLU A O 1
ATOM 950 N N . LEU A 1 149 ? 52.214 35.312 155.368 1.00 47.05 161 LEU A N 1
ATOM 951 C CA . LEU A 1 149 ? 50.769 35.133 155.266 1.00 51.46 161 LEU A CA 1
ATOM 952 C C . LEU A 1 149 ? 50.413 34.185 154.127 1.00 47.38 161 LEU A C 1
ATOM 953 O O . LEU A 1 149 ? 49.585 33.277 154.294 1.00 42.84 161 LEU A O 1
ATOM 958 N N . LEU A 1 150 ? 51.044 34.371 152.965 1.00 49.63 162 LEU A N 1
ATOM 959 C CA . LEU A 1 150 ? 50.805 33.479 151.837 1.00 45.64 162 LEU A CA 1
ATOM 960 C C . LEU A 1 150 ? 51.200 32.048 152.174 1.00 45.93 162 LEU A C 1
ATOM 961 O O . LEU A 1 150 ? 50.526 31.097 151.762 1.00 44.84 162 LEU A O 1
ATOM 966 N N . ASN A 1 151 ? 52.288 31.873 152.928 1.00 48.25 163 ASN A N 1
ATOM 967 C CA . ASN A 1 151 ? 52.715 30.526 153.291 1.00 54.38 163 ASN A CA 1
ATOM 968 C C . ASN A 1 151 ? 51.768 29.882 154.295 1.00 53.95 163 ASN A C 1
ATOM 969 O O . ASN A 1 151 ? 51.611 28.656 154.294 1.00 55.37 163 ASN A O 1
ATOM 974 N N . ALA A 1 152 ? 51.137 30.679 155.159 1.00 46.49 164 ALA A N 1
ATOM 975 C CA . ALA A 1 152 ? 50.166 30.121 156.096 1.00 54.46 164 ALA A CA 1
ATOM 976 C C . ALA A 1 152 ? 48.889 29.708 155.373 1.00 50.00 164 ALA A C 1
ATOM 977 O O . ALA A 1 152 ? 48.379 28.594 155.568 1.00 50.95 164 ALA A O 1
ATOM 979 N N . LEU A 1 153 ? 48.357 30.597 154.529 1.00 46.38 165 LEU A N 1
ATOM 980 C CA . LEU A 1 153 ? 47.167 30.248 153.760 1.00 43.97 165 LEU A CA 1
ATOM 981 C C . LEU A 1 153 ? 47.429 29.049 152.859 1.00 38.76 165 LEU A C 1
ATOM 982 O O . LEU A 1 153 ? 46.575 28.166 152.723 1.00 42.34 165 LEU A O 1
ATOM 987 N N . HIS A 1 154 ? 48.611 28.998 152.240 1.00 45.97 166 HIS A N 1
ATOM 988 C CA . HIS A 1 154 ? 49.008 27.806 151.497 1.00 42.78 166 HIS A CA 1
ATOM 989 C C . HIS A 1 154 ? 49.103 26.591 152.406 1.00 48.08 166 HIS A C 1
ATOM 990 O O . HIS A 1 154 ? 48.820 25.468 151.971 1.00 42.57 166 HIS A O 1
ATOM 997 N N . SER A 1 155 ? 49.503 26.789 153.666 1.00 41.97 167 SER A N 1
ATOM 998 C CA . SER A 1 155 ? 49.491 25.683 154.615 1.00 46.57 167 SER A CA 1
ATOM 999 C C . SER A 1 155 ? 48.074 25.195 154.874 1.00 45.28 167 SER A C 1
ATOM 1000 O O . SER A 1 155 ? 47.878 24.037 155.256 1.00 43.92 167 SER A O 1
ATOM 1003 N N . HIS A 1 156 ? 47.075 26.052 154.668 1.00 42.05 168 HIS A N 1
ATOM 1004 C CA . HIS A 1 156 ? 45.683 25.631 154.799 1.00 37.05 168 HIS A CA 1
ATOM 1005 C C . HIS A 1 156 ? 45.116 24.983 153.534 1.00 44.04 168 HIS A C 1
ATOM 1006 O O . HIS A 1 156 ? 43.905 24.734 153.489 1.00 40.59 168 HIS A O 1
ATOM 1013 N N . MET 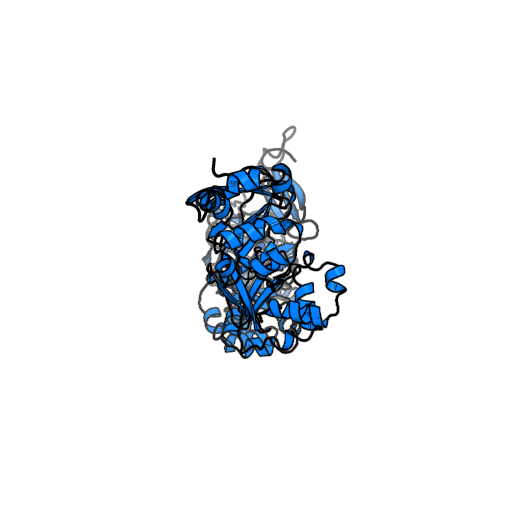A 1 157 ? 45.931 24.694 152.517 1.00 39.32 169 MET A N 1
ATOM 1014 C CA . MET A 1 157 ? 45.410 24.306 151.212 1.00 44.82 169 MET A CA 1
ATOM 1015 C C . MET A 1 157 ? 46.047 23.021 150.699 1.00 37.76 169 MET A C 1
ATOM 1016 O O . MET A 1 157 ? 47.179 22.677 151.051 1.00 43.07 169 MET A O 1
ATOM 1021 N N . ILE A 1 158 ? 45.295 22.321 149.851 1.00 39.63 170 ILE A N 1
ATOM 1022 C CA . ILE A 1 158 ? 45.776 21.172 149.094 1.00 42.27 170 ILE A CA 1
ATOM 1023 C C . ILE A 1 158 ? 45.628 21.501 147.616 1.00 40.16 170 ILE A C 1
ATOM 1024 O O . ILE A 1 158 ? 44.644 22.132 147.214 1.00 41.90 170 ILE A O 1
ATOM 1029 N N . ASN A 1 159 ? 46.601 21.077 146.805 1.00 44.83 171 ASN A N 1
ATOM 1030 C CA . ASN A 1 159 ? 46.586 21.388 145.379 1.00 48.59 171 ASN A CA 1
ATOM 1031 C C . ASN A 1 159 ? 45.672 20.464 144.572 1.00 47.93 171 ASN A C 1
ATOM 1032 O O . ASN A 1 159 ? 45.818 20.386 143.345 1.00 54.19 171 ASN A O 1
ATOM 1037 N N . LYS A 1 160 ? 44.743 19.769 145.227 1.00 45.90 172 LYS A N 1
ATOM 1038 C CA . LYS A 1 160 ? 43.734 18.963 144.553 1.00 45.45 172 LYS A CA 1
ATOM 1039 C C . LYS A 1 160 ? 42.421 19.110 145.309 1.00 41.83 172 LYS A C 1
ATOM 1040 O O . LYS A 1 160 ? 42.393 19.561 146.457 1.00 43.63 172 LYS A O 1
ATOM 1046 N N . ARG A 1 161 ? 41.326 18.726 144.656 1.00 39.44 173 ARG A N 1
ATOM 1047 C CA . ARG A 1 161 ? 39.999 18.822 145.254 1.00 42.49 173 ARG A CA 1
ATOM 1048 C C . ARG A 1 161 ? 39.704 17.555 146.047 1.00 43.93 173 ARG A C 1
ATOM 1049 O O . ARG A 1 161 ? 39.602 16.466 145.472 1.00 46.24 173 ARG A O 1
ATOM 1057 N N . MET A 1 162 ? 39.544 17.697 147.360 1.00 42.11 174 MET A N 1
ATOM 1058 C CA . MET A 1 162 ? 39.291 16.559 148.237 1.00 41.42 174 MET A CA 1
ATOM 1059 C C . MET A 1 162 ? 38.055 16.845 149.078 1.00 39.38 174 MET A C 1
ATOM 1060 O O . MET A 1 162 ? 38.075 17.730 149.940 1.00 40.39 174 MET A O 1
ATOM 1065 N N . LEU A 1 163 ? 36.979 16.109 148.811 1.00 42.84 175 LEU A N 1
ATOM 1066 C CA . LEU A 1 163 ? 35.783 16.184 149.633 1.00 41.43 175 LEU A CA 1
ATOM 1067 C C . LEU A 1 163 ? 36.037 15.506 150.980 1.00 40.53 175 LEU A C 1
ATOM 1068 O O . LEU A 1 163 ? 37.063 14.853 151.194 1.00 38.46 175 LEU A O 1
ATOM 1073 N N . THR A 1 164 ? 35.087 15.673 151.905 1.00 37.26 176 THR A N 1
ATOM 1074 C CA . THR A 1 164 ? 35.258 15.097 153.237 1.00 42.51 176 THR A CA 1
ATOM 1075 C C . THR A 1 164 ? 35.300 13.576 153.192 1.00 41.88 176 THR A C 1
ATOM 1076 O O . THR A 1 164 ? 36.001 12.951 153.996 1.00 45.32 176 THR A O 1
ATOM 1080 N N . LYS A 1 165 ? 34.569 12.962 152.258 1.00 42.65 177 LYS A N 1
ATOM 1081 C CA . LYS A 1 165 ? 34.622 11.512 152.122 1.00 44.84 177 LYS A CA 1
ATOM 1082 C C . LYS A 1 165 ? 35.975 11.032 151.614 1.00 45.77 177 LYS A C 1
ATOM 1083 O O . LYS A 1 165 ? 36.301 9.852 151.779 1.00 49.58 177 LYS A O 1
ATOM 1089 N N . ASP A 1 166 ? 36.767 11.917 151.009 1.00 41.90 178 ASP A N 1
ATOM 1090 C CA . ASP A 1 166 ? 38.117 11.575 150.584 1.00 39.61 178 ASP A CA 1
ATOM 1091 C C . ASP A 1 166 ? 39.151 11.786 151.680 1.00 43.82 178 ASP A C 1
ATOM 1092 O O . ASP A 1 166 ? 40.265 11.263 151.570 1.00 43.68 178 ASP A O 1
ATOM 1097 N N . LEU A 1 167 ? 38.812 12.538 152.728 1.00 40.04 179 LEU A N 1
ATOM 1098 C CA . LEU A 1 167 ? 39.734 12.803 153.832 1.00 42.59 179 LEU A CA 1
ATOM 1099 C C . LEU A 1 167 ? 39.632 11.652 154.830 1.00 45.97 179 LEU A C 1
ATOM 1100 O O . LEU A 1 167 ? 38.954 11.724 155.857 1.00 44.34 179 LEU A O 1
ATOM 1105 N N . LYS A 1 168 ? 40.325 10.564 154.508 1.00 45.61 180 LYS A N 1
ATOM 1106 C CA . LYS A 1 168 ? 40.283 9.362 155.325 1.00 50.45 180 LYS A CA 1
ATOM 1107 C C . LYS A 1 168 ? 41.100 9.545 156.600 1.00 45.61 180 LYS A C 1
ATOM 1108 O O . LYS A 1 168 ? 42.054 10.327 156.648 1.00 43.38 180 LYS A O 1
ATOM 1114 N N . ASN A 1 169 ? 40.715 8.806 157.638 1.00 47.16 181 ASN A N 1
ATOM 1115 C CA . ASN A 1 169 ? 41.379 8.918 158.930 1.00 46.42 181 ASN A CA 1
ATOM 1116 C C . ASN A 1 169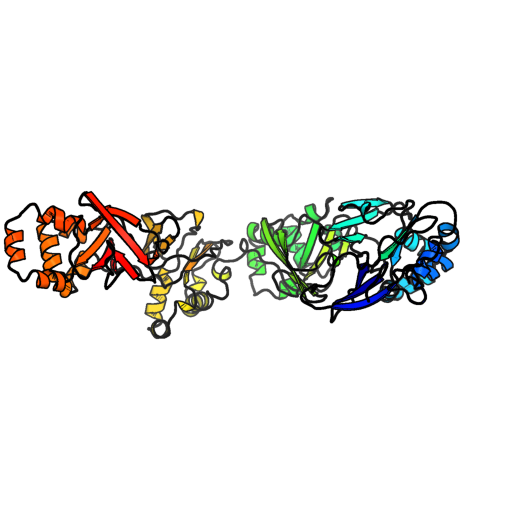 ? 42.826 8.450 158.838 1.00 48.46 181 ASN A C 1
ATOM 1117 O O . ASN A 1 169 ? 43.130 7.433 158.208 1.00 51.41 181 ASN A O 1
ATOM 1122 N N . GLY A 1 170 ? 43.724 9.204 159.470 1.00 46.59 182 GLY A N 1
ATOM 1123 C CA . GLY A 1 170 ? 45.135 8.881 159.468 1.00 47.79 182 GLY A CA 1
ATOM 1124 C C . GLY A 1 170 ? 45.916 9.380 158.271 1.00 52.24 182 GLY A C 1
ATOM 1125 O O . GLY A 1 170 ? 47.136 9.175 158.223 1.00 51.59 182 GLY A O 1
ATOM 1126 N N . MET A 1 171 ? 45.261 10.024 157.308 1.00 49.73 183 MET A N 1
ATOM 1127 C CA . MET A 1 171 ? 45.958 10.528 156.133 1.00 54.23 183 MET A CA 1
ATOM 1128 C C . MET A 1 171 ? 46.862 11.698 156.500 1.00 53.18 183 MET A C 1
ATOM 1129 O O . MET A 1 171 ? 46.514 12.539 157.334 1.00 51.26 183 MET A O 1
ATOM 1134 N N . ILE A 1 172 ? 48.030 11.748 155.866 1.00 50.92 184 ILE A N 1
ATOM 1135 C CA . ILE A 1 172 ? 48.957 12.869 155.982 1.00 50.66 184 ILE A CA 1
ATOM 1136 C C . ILE A 1 172 ? 49.130 13.423 154.573 1.00 53.15 184 ILE A C 1
ATOM 1137 O O . ILE A 1 172 ? 49.917 12.894 153.779 1.00 57.61 184 ILE A O 1
ATOM 1142 N N . ILE A 1 173 ? 48.397 14.479 154.256 1.00 52.54 185 ILE A N 1
ATOM 1143 C CA . ILE A 1 173 ? 48.325 15.021 152.900 1.00 51.92 185 ILE A CA 1
ATOM 1144 C C . ILE A 1 173 ? 49.248 16.227 152.808 1.00 52.89 185 ILE A C 1
ATOM 1145 O O . ILE A 1 173 ? 49.106 17.161 153.609 1.00 47.73 185 ILE A O 1
ATOM 1150 N N . PRO A 1 174 ? 50.189 16.256 151.864 1.00 50.75 186 PRO A N 1
ATOM 1151 C CA . PRO A 1 174 ? 51.046 17.439 151.711 1.00 53.73 186 PRO A CA 1
ATOM 1152 C C . PRO A 1 174 ? 50.225 18.676 151.375 1.00 48.39 186 PRO A C 1
ATOM 1153 O O . PRO A 1 174 ? 49.329 18.638 150.528 1.00 41.14 186 PRO A O 1
ATOM 1157 N N . SER A 1 175 ? 50.534 19.778 152.053 1.00 45.32 187 SER A N 1
ATOM 1158 C CA . SER A 1 175 ? 49.864 21.046 151.795 1.00 44.34 187 SER A CA 1
ATOM 1159 C C . SER A 1 175 ? 50.557 21.750 150.630 1.00 47.75 187 SER A C 1
ATOM 1160 O O . SER A 1 175 ? 51.432 21.189 149.964 1.00 48.50 187 SER A O 1
ATOM 1163 N N . MET A 1 176 ? 50.174 22.999 150.368 1.00 44.52 188 MET A N 1
ATOM 1164 C CA . MET A 1 176 ? 50.748 23.773 149.277 1.00 48.54 188 MET A CA 1
ATOM 1165 C C . MET A 1 176 ? 51.855 24.712 149.738 1.00 52.25 188 MET A C 1
ATOM 1166 O O . MET A 1 176 ? 52.255 25.601 148.980 1.00 50.17 188 MET A O 1
ATOM 1171 N N . TYR A 1 177 ? 52.358 24.540 150.960 1.00 48.28 189 TYR A N 1
ATOM 1172 C CA . TYR A 1 177 ? 53.521 25.283 151.437 1.00 56.34 189 TYR A CA 1
ATOM 1173 C C . TYR A 1 177 ? 54.570 24.295 151.926 1.00 59.90 189 TYR A C 1
ATOM 1174 O O . TYR A 1 177 ? 54.375 23.639 152.955 1.00 58.06 189 TYR A O 1
ATOM 1183 N N . ASN A 1 178 ? 55.677 24.195 151.189 1.00 63.05 190 ASN A N 1
ATOM 1184 C CA . ASN A 1 178 ? 56.839 23.406 151.597 1.00 68.34 190 ASN A CA 1
ATOM 1185 C C . ASN A 1 178 ? 56.477 21.943 151.841 1.00 69.41 190 ASN A C 1
ATOM 1186 O O . ASN A 1 178 ? 57.149 21.248 152.609 1.00 71.84 190 ASN A O 1
ATOM 1191 N N . ASN A 1 179 ? 55.413 21.471 151.185 1.00 62.97 191 ASN A N 1
ATOM 1192 C CA . ASN A 1 179 ? 54.903 20.109 151.368 1.00 64.63 191 ASN A CA 1
ATOM 1193 C C . ASN A 1 179 ? 54.626 19.807 152.838 1.00 60.17 191 ASN A C 1
ATOM 1194 O O . ASN A 1 179 ? 54.824 18.682 153.306 1.00 70.17 191 ASN A O 1
ATOM 1199 N N . LEU A 1 180 ? 54.160 20.814 153.574 1.00 55.12 192 LEU A N 1
ATOM 1200 C CA . LEU A 1 180 ? 53.897 20.648 154.996 1.00 56.50 192 LEU A CA 1
ATOM 1201 C C . LEU A 1 180 ? 52.737 19.682 155.205 1.00 52.39 192 LEU A C 1
ATOM 1202 O O . LEU A 1 180 ? 51.690 19.803 154.563 1.00 54.22 192 LEU A O 1
ATOM 1207 N N . GLY A 1 181 ? 52.926 18.721 156.104 1.00 51.42 193 GLY A N 1
ATOM 1208 C CA . GLY A 1 181 ? 51.938 17.670 156.277 1.00 47.97 193 GLY A CA 1
ATOM 1209 C C . GLY A 1 181 ? 50.667 18.185 156.933 1.00 51.34 193 GLY A C 1
ATOM 1210 O O . GLY A 1 181 ? 50.702 18.943 157.904 1.00 44.32 193 GLY A O 1
ATOM 1211 N N . LEU A 1 182 ? 49.532 17.762 156.383 1.00 47.63 194 LEU A N 1
ATOM 1212 C CA . LEU A 1 182 ? 48.217 17.995 156.964 1.00 44.82 194 LEU A CA 1
ATOM 1213 C C . LEU A 1 182 ? 47.713 16.670 157.518 1.00 48.39 194 LEU A C 1
ATOM 1214 O O . LEU A 1 182 ? 47.555 15.699 156.768 1.00 47.62 194 LEU A O 1
ATOM 1219 N N . PHE A 1 183 ? 47.468 16.632 158.825 1.00 40.74 195 PHE A N 1
ATOM 1220 C CA . PHE A 1 183 ? 47.099 15.401 159.517 1.00 43.13 195 PHE A CA 1
ATOM 1221 C C . PHE A 1 183 ? 45.580 15.300 159.568 1.00 42.43 195 PHE A C 1
ATOM 1222 O O . PHE A 1 183 ? 44.920 16.062 160.284 1.00 43.85 195 PHE A O 1
ATOM 1230 N N . ILE A 1 184 ? 45.031 14.355 158.815 1.00 41.99 196 ILE A N 1
ATOM 1231 C CA . ILE A 1 184 ? 43.591 14.161 158.711 1.00 41.11 196 ILE A CA 1
ATOM 1232 C C . ILE A 1 184 ? 43.142 13.148 159.753 1.00 49.25 196 ILE A C 1
ATOM 1233 O O . ILE A 1 184 ? 43.829 12.152 160.013 1.00 42.55 196 ILE A O 1
ATOM 1238 N N . ASN A 1 185 ? 41.985 13.402 160.359 1.00 42.99 197 ASN A N 1
ATOM 1239 C CA . ASN A 1 185 ? 41.317 12.423 161.202 1.00 42.01 197 ASN A CA 1
ATOM 1240 C C . ASN A 1 185 ? 39.839 12.404 160.848 1.00 44.52 197 ASN A C 1
ATOM 1241 O O . ASN A 1 185 ? 39.227 13.457 160.650 1.00 41.46 197 ASN A O 1
ATOM 1246 N N . HIS A 1 186 ? 39.279 11.200 160.746 1.00 45.18 198 HIS A N 1
ATOM 1247 C CA . HIS A 1 186 ? 37.891 11.011 160.332 1.00 49.01 198 HIS A CA 1
ATOM 1248 C C . HIS A 1 186 ? 37.260 10.017 161.296 1.00 48.53 198 HIS A C 1
ATOM 1249 O O . HIS A 1 186 ? 37.663 8.850 161.340 1.00 52.19 198 HIS A O 1
ATOM 1256 N N . TYR A 1 187 ? 36.279 10.473 162.060 1.00 43.98 199 TYR A N 1
ATOM 1257 C CA . TYR A 1 187 ? 35.768 9.668 163.158 1.00 46.21 199 TYR A CA 1
ATOM 1258 C C . TYR A 1 187 ? 34.411 9.064 162.814 1.00 46.53 199 TYR A C 1
ATOM 1259 O O . TYR A 1 187 ? 33.686 9.594 161.967 1.00 48.74 199 TYR A O 1
ATOM 1268 N N . PRO A 1 188 ? 34.054 7.945 163.454 1.00 48.86 200 PRO A N 1
ATOM 1269 C CA . PRO A 1 188 ? 32.773 7.293 163.132 1.00 47.81 200 PRO A CA 1
ATOM 1270 C C . PRO A 1 188 ? 31.561 8.192 163.307 1.00 46.80 200 PRO A C 1
ATOM 1271 O O . PRO A 1 188 ? 30.558 7.998 162.608 1.00 52.73 200 PRO A O 1
ATOM 1275 N N . ASN A 1 189 ? 31.618 9.174 164.209 1.00 48.17 201 ASN A N 1
ATOM 1276 C CA . ASN A 1 189 ? 30.485 10.071 164.403 1.00 50.61 201 ASN A CA 1
ATOM 1277 C C . ASN A 1 189 ? 30.328 11.078 163.270 1.00 46.31 201 ASN A C 1
ATOM 1278 O O . ASN A 1 189 ? 29.354 11.838 163.274 1.00 50.36 201 ASN A O 1
ATOM 1283 N N . GLY A 1 190 ? 31.254 11.105 162.312 1.00 52.30 202 GLY A N 1
ATOM 1284 C CA . GLY A 1 190 ? 31.194 12.021 161.195 1.00 45.61 202 GLY A CA 1
ATOM 1285 C C . GLY A 1 190 ? 32.108 13.222 161.306 1.00 45.74 202 GLY A C 1
ATOM 1286 O O . GLY A 1 190 ? 32.239 13.969 160.329 1.00 53.25 202 GLY A O 1
ATOM 1287 N N . VAL A 1 191 ? 32.743 13.428 162.459 1.00 44.23 203 VAL A N 1
ATOM 1288 C CA . VAL A 1 191 ? 33.628 14.573 162.637 1.00 43.90 203 VAL A CA 1
ATOM 1289 C C . VAL A 1 191 ? 34.884 14.380 161.799 1.00 45.97 203 VAL A C 1
ATOM 1290 O O . VAL A 1 191 ? 35.536 13.329 161.858 1.00 45.55 203 VAL A O 1
ATOM 1294 N N . VAL A 1 192 ? 35.227 15.396 161.010 1.00 41.92 204 VAL A N 1
ATOM 1295 C CA . VAL A 1 192 ? 36.441 15.405 160.203 1.00 41.39 204 VAL A CA 1
ATOM 1296 C C . VAL A 1 192 ? 37.319 16.552 160.681 1.00 40.68 204 VAL A C 1
ATOM 1297 O O . VAL A 1 192 ? 36.870 17.703 160.732 1.00 40.88 204 VAL A O 1
ATOM 1301 N N . THR A 1 193 ? 38.565 16.241 161.029 1.00 39.15 205 THR A N 1
ATOM 1302 C CA . THR A 1 193 ? 39.501 17.229 161.543 1.00 41.64 205 THR A CA 1
ATOM 1303 C C . THR A 1 193 ? 40.775 17.253 160.708 1.00 41.63 205 THR A C 1
ATOM 1304 O O . THR A 1 193 ? 41.222 16.224 160.186 1.00 44.07 205 THR A O 1
ATOM 1308 N N . VAL A 1 194 ? 41.351 18.447 160.591 1.00 42.00 206 VAL A N 1
ATOM 1309 C CA . VAL A 1 194 ? 42.652 18.666 159.970 1.00 38.60 206 VAL A CA 1
ATOM 1310 C C . VAL A 1 194 ? 43.541 19.312 161.021 1.00 42.58 206 VAL A C 1
ATOM 1311 O O . VAL A 1 194 ? 43.278 20.444 161.446 1.00 44.46 206 VAL A O 1
ATOM 1315 N N . ASN A 1 195 ? 44.589 18.601 161.437 1.00 39.84 207 ASN A N 1
ATOM 1316 C CA . ASN A 1 195 ? 45.422 19.026 162.565 1.00 42.08 207 ASN A CA 1
ATOM 1317 C C . ASN A 1 195 ? 44.556 19.329 163.785 1.00 43.55 207 ASN A C 1
ATOM 1318 O O . ASN A 1 195 ? 44.781 20.299 164.512 1.00 38.67 207 ASN A O 1
ATOM 1323 N N . CYS A 1 196 ? 43.542 18.487 163.992 1.00 35.74 208 CYS A N 1
ATOM 1324 C CA . CYS A 1 196 ? 42.520 18.580 165.031 1.00 44.15 208 CYS A CA 1
ATOM 1325 C C . CYS A 1 196 ? 41.605 19.790 164.867 1.00 44.25 208 CYS A C 1
ATOM 1326 O O . CYS A 1 196 ? 40.763 20.031 165.741 1.00 40.13 208 CYS A O 1
ATOM 1329 N N . ALA A 1 197 ? 41.733 20.557 163.788 1.00 42.47 209 ALA A N 1
ATOM 1330 C CA . ALA A 1 197 ? 40.760 21.598 163.483 1.00 41.75 209 ALA A CA 1
ATOM 1331 C C . ALA A 1 197 ? 39.537 20.951 162.851 1.00 40.33 209 ALA A C 1
ATOM 1332 O O . ALA A 1 197 ? 39.637 20.347 161.779 1.00 41.47 209 ALA A O 1
ATOM 1334 N N . ARG A 1 198 ? 38.387 21.072 163.508 1.00 37.91 210 ARG A N 1
ATOM 1335 C CA . ARG A 1 198 ? 37.176 20.424 163.027 1.00 40.38 210 ARG A CA 1
ATOM 1336 C C . ARG A 1 198 ? 36.578 21.183 161.849 1.00 43.10 210 ARG A C 1
ATOM 1337 O O . ARG A 1 198 ? 36.567 22.418 161.822 1.00 41.36 210 ARG A O 1
ATOM 1345 N N . ILE A 1 199 ? 36.071 20.433 160.875 1.00 36.16 211 ILE A N 1
ATOM 1346 C CA . ILE A 1 199 ? 35.380 21.015 159.732 1.00 36.62 211 ILE A CA 1
ATOM 1347 C C . ILE A 1 199 ? 33.936 21.281 160.147 1.00 37.44 211 ILE A C 1
ATOM 1348 O O . ILE A 1 199 ? 33.174 20.348 160.410 1.00 38.64 211 ILE A O 1
ATOM 1353 N N . ILE A 1 200 ? 33.565 22.558 160.225 1.00 40.66 212 ILE A N 1
ATOM 1354 C CA . ILE A 1 200 ? 32.190 22.924 160.558 1.00 39.80 212 ILE A CA 1
ATOM 1355 C C . ILE A 1 200 ? 31.291 22.790 159.336 1.00 41.11 212 ILE A C 1
ATOM 1356 O O . ILE A 1 200 ? 30.301 22.049 159.342 1.00 43.38 212 ILE A O 1
ATOM 1361 N N . HIS A 1 201 ? 31.624 23.515 158.271 1.00 43.63 213 HIS A N 1
ATOM 1362 C CA . HIS A 1 201 ? 30.888 23.485 157.012 1.00 40.62 213 HIS A CA 1
ATOM 1363 C C . HIS A 1 201 ? 31.775 22.825 155.965 1.00 43.21 213 HIS A C 1
ATOM 1364 O O . HIS A 1 201 ? 32.821 23.370 155.599 1.00 45.64 213 HIS A O 1
ATOM 1371 N N . GLY A 1 202 ? 31.351 21.662 155.477 1.00 40.91 214 GLY A N 1
ATOM 1372 C CA . GLY A 1 202 ? 32.146 20.868 154.561 1.00 36.76 214 GLY A CA 1
ATOM 1373 C C . GLY A 1 202 ? 31.564 20.842 153.160 1.00 41.73 214 GLY A C 1
ATOM 1374 O O . GLY A 1 202 ? 30.353 20.984 152.971 1.00 41.79 214 GLY A O 1
ATOM 1375 N N . ASN A 1 203 ? 32.450 20.671 152.176 1.00 37.83 215 ASN A N 1
ATOM 1376 C CA . ASN A 1 203 ? 32.075 20.335 150.803 1.00 41.64 215 ASN A CA 1
ATOM 1377 C C . ASN A 1 203 ? 31.269 21.448 150.140 1.00 39.88 215 ASN A C 1
ATOM 1378 O O . ASN A 1 203 ? 30.160 21.229 149.650 1.00 46.28 215 ASN A O 1
ATOM 1383 N N . GLN A 1 204 ? 31.837 22.654 150.107 1.00 35.84 216 GLN A N 1
ATOM 1384 C CA . GLN A 1 204 ? 31.261 23.723 149.296 1.00 39.87 216 GLN A CA 1
ATOM 1385 C C . GLN A 1 204 ? 31.956 23.709 147.940 1.00 37.68 216 GLN A C 1
ATOM 1386 O O . GLN A 1 204 ? 33.126 24.092 147.823 1.00 36.02 216 GLN A O 1
ATOM 1392 N N . ILE A 1 205 ? 31.230 23.248 146.921 1.00 34.74 217 ILE A N 1
ATOM 1393 C CA . ILE A 1 205 ? 31.822 22.986 145.617 1.00 37.71 217 ILE A CA 1
ATOM 1394 C C . ILE A 1 205 ? 32.109 24.303 144.913 1.00 35.16 217 ILE A C 1
ATOM 1395 O O . ILE A 1 205 ? 31.255 25.198 144.853 1.00 36.88 217 ILE A O 1
ATOM 1400 N N . ALA A 1 206 ? 33.319 24.428 144.380 1.00 37.60 218 ALA A N 1
ATOM 1401 C CA . ALA A 1 206 ? 33.731 25.588 143.611 1.00 37.47 218 ALA A CA 1
ATOM 1402 C C . ALA A 1 206 ? 34.164 25.140 142.223 1.00 40.35 218 ALA A C 1
ATOM 1403 O O . ALA A 1 206 ? 34.654 24.020 142.046 1.00 37.25 218 ALA A O 1
ATOM 1405 N N . THR A 1 207 ? 33.978 26.031 141.241 1.00 38.96 219 THR A N 1
ATOM 1406 C CA . THR A 1 207 ? 34.355 25.726 139.862 1.00 39.19 219 THR A CA 1
ATOM 1407 C C . THR A 1 207 ? 35.766 25.165 139.764 1.00 38.61 219 THR A C 1
ATOM 1408 O O . THR A 1 207 ? 36.046 24.339 138.888 1.00 37.99 219 THR A O 1
ATOM 1412 N N . ASN A 1 208 ? 36.668 25.599 140.645 1.00 40.18 220 ASN A N 1
ATOM 1413 C CA . ASN A 1 208 ? 38.047 25.132 140.640 1.00 42.11 220 ASN A CA 1
ATOM 1414 C C . ASN A 1 208 ? 38.437 24.554 141.995 1.00 43.34 220 ASN A C 1
ATOM 1415 O O . ASN A 1 208 ? 39.575 24.725 142.441 1.00 39.18 220 ASN A O 1
ATOM 1420 N N . GLY A 1 209 ? 37.514 23.866 142.669 1.00 39.88 221 GLY A N 1
ATOM 1421 C CA . GLY A 1 209 ? 37.879 23.241 143.930 1.00 39.74 221 GLY A CA 1
ATOM 1422 C C . GLY A 1 209 ? 36.767 23.011 144.939 1.00 42.27 221 GLY A C 1
ATOM 1423 O O . GLY A 1 209 ? 35.628 22.709 144.577 1.00 39.50 221 GLY A O 1
ATOM 1424 N N . VAL A 1 210 ? 37.096 23.150 146.223 1.00 36.67 222 VAL A N 1
ATOM 1425 C CA . VAL A 1 210 ? 36.150 22.922 147.310 1.00 36.14 222 VAL A CA 1
ATOM 1426 C C . VAL A 1 210 ? 36.615 23.696 148.538 1.00 38.10 222 VAL A C 1
ATOM 1427 O O . VAL A 1 210 ? 37.816 23.838 148.793 1.00 37.54 222 VAL A O 1
ATOM 1431 N N . VAL A 1 211 ? 35.648 24.209 149.296 1.00 36.47 223 VAL A N 1
ATOM 1432 C CA . VAL A 1 211 ? 35.912 24.961 150.516 1.00 40.02 223 VAL A CA 1
ATOM 1433 C C . VAL A 1 211 ? 35.309 24.208 151.696 1.00 38.11 223 VAL A C 1
ATOM 1434 O O . VAL A 1 211 ? 34.153 23.763 151.633 1.00 38.39 223 VAL A O 1
ATOM 1438 N N . HIS A 1 212 ? 36.112 24.038 152.749 1.00 36.26 224 HIS A N 1
ATOM 1439 C CA . HIS A 1 212 ? 35.673 23.509 154.036 1.00 37.02 224 HIS A CA 1
ATOM 1440 C C . HIS A 1 212 ? 35.988 24.541 155.108 1.00 42.39 224 HIS A C 1
ATOM 1441 O O . HIS A 1 212 ? 37.138 24.967 155.238 1.00 41.80 224 HIS A O 1
ATOM 1448 N N . VAL A 1 213 ? 34.981 24.930 15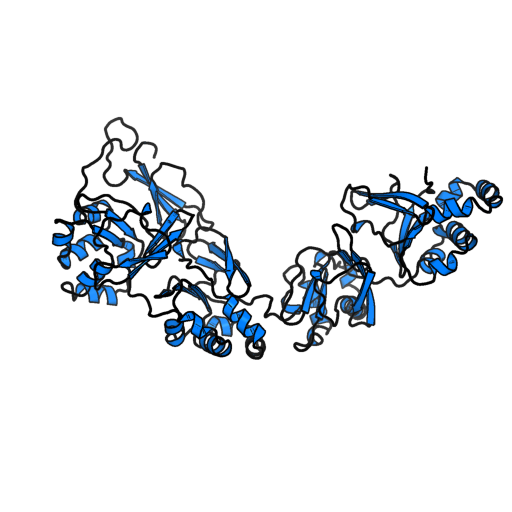5.883 1.00 36.54 225 VAL A N 1
ATOM 1449 C CA . VAL A 1 213 ? 35.167 25.903 156.954 1.00 40.44 225 VAL A CA 1
ATOM 1450 C C . VAL A 1 213 ? 35.597 25.162 158.214 1.00 42.47 225 VAL A C 1
ATOM 1451 O O . VAL A 1 213 ? 34.876 24.287 158.705 1.00 42.98 225 VAL A O 1
ATOM 1455 N N . ILE A 1 214 ? 36.770 25.510 158.739 1.00 37.50 226 ILE A N 1
ATOM 1456 C CA . ILE A 1 214 ? 37.300 24.877 159.939 1.00 38.18 226 ILE A CA 1
ATOM 1457 C C . ILE A 1 214 ? 37.191 25.849 161.111 1.00 43.05 226 ILE A C 1
ATOM 1458 O O . ILE A 1 214 ? 36.992 27.057 160.941 1.00 43.07 226 ILE A O 1
ATOM 1463 N N . ASP A 1 215 ? 37.331 25.306 162.321 1.00 39.11 227 ASP A N 1
ATOM 1464 C CA . ASP A 1 215 ? 37.031 26.044 163.543 1.00 38.83 227 ASP A CA 1
ATOM 1465 C C . ASP A 1 215 ? 38.247 26.714 164.171 1.00 43.38 227 ASP A C 1
ATOM 1466 O O . ASP A 1 215 ? 38.105 27.351 165.220 1.00 42.64 227 ASP A O 1
ATOM 1471 N N . ARG A 1 216 ? 39.431 26.590 163.574 1.00 39.12 228 ARG A N 1
ATOM 1472 C CA . ARG A 1 216 ? 40.612 27.246 164.117 1.00 42.86 228 ARG A CA 1
ATOM 1473 C C . ARG A 1 216 ? 41.626 27.457 163.004 1.00 44.81 228 ARG A C 1
ATOM 1474 O O . ARG A 1 216 ? 41.572 26.812 161.954 1.00 41.89 228 ARG A O 1
ATOM 1482 N N . VAL A 1 217 ? 42.554 28.377 163.246 1.00 44.08 229 VAL A N 1
ATOM 1483 C CA . VAL A 1 217 ? 43.642 28.628 162.308 1.00 44.14 229 VAL A CA 1
ATOM 1484 C C . VAL A 1 217 ? 44.738 27.598 162.537 1.00 49.25 229 VAL A C 1
ATOM 1485 O O . VAL A 1 217 ? 45.191 27.396 163.670 1.00 53.23 229 VAL A O 1
ATOM 1489 N N . LEU A 1 218 ? 45.165 26.942 161.462 1.00 46.60 230 LEU A N 1
ATOM 1490 C CA . LEU A 1 218 ? 46.210 25.934 161.568 1.00 48.18 230 LEU A CA 1
ATOM 1491 C C . LEU A 1 218 ? 47.543 26.583 161.920 1.00 54.18 230 LEU A C 1
ATOM 1492 O O . LEU A 1 218 ? 47.866 27.676 161.447 1.00 58.66 230 LEU A O 1
ATOM 1497 N N . THR A 1 219 ? 48.317 25.901 162.759 1.00 54.88 231 THR A N 1
ATOM 1498 C CA . THR A 1 219 ? 49.630 26.368 163.178 1.00 62.66 231 THR A CA 1
ATOM 1499 C C . THR A 1 219 ? 50.651 25.262 162.952 1.00 64.98 231 THR A C 1
ATOM 1500 O O . THR A 1 219 ? 50.306 24.120 162.638 1.00 69.69 231 THR A O 1
ATOM 1504 N N . GLN A 1 220 ? 51.925 25.614 163.114 1.00 68.47 232 GLN A N 1
ATOM 1505 C CA . GLN A 1 220 ? 53.003 24.650 162.935 1.00 75.62 232 GLN A CA 1
ATOM 1506 C C . GLN A 1 220 ? 52.918 23.568 164.005 1.00 74.30 232 GLN A C 1
ATOM 1507 O O . GLN A 1 220 ? 52.902 23.868 165.204 1.00 71.67 232 GLN A O 1
ATOM 1513 N N . ILE A 1 221 ? 52.859 22.309 163.569 1.00 74.51 233 ILE A N 1
ATOM 1514 C CA . ILE A 1 221 ? 52.792 21.198 164.507 1.00 78.08 233 ILE A CA 1
ATOM 1515 C C . ILE A 1 221 ? 54.126 21.054 165.231 1.00 77.87 233 ILE A C 1
ATOM 1516 O O . ILE A 1 221 ? 55.191 21.406 164.705 1.00 74.49 233 ILE A O 1
ATOM 1521 N N . GLY A 1 222 ? 54.068 20.534 166.453 1.00 71.12 234 GLY A N 1
ATOM 1522 C CA . GLY A 1 222 ? 55.273 20.284 167.212 1.00 66.71 234 GLY A CA 1
ATOM 1523 C C . GLY A 1 222 ? 56.110 19.174 166.606 1.00 74.85 234 GLY A C 1
ATOM 1524 O O . GLY A 1 222 ? 55.668 18.398 165.757 1.00 77.03 234 GLY A O 1
ATOM 1525 N N . THR A 1 223 ? 57.362 19.102 167.061 1.00 76.17 235 THR A N 1
ATOM 1526 C CA . THR A 1 223 ? 58.280 18.094 166.539 1.00 79.01 235 THR A CA 1
ATOM 1527 C C . THR A 1 223 ? 57.824 16.690 166.919 1.00 77.54 235 THR A C 1
ATOM 1528 O O . THR A 1 223 ? 57.775 15.791 166.072 1.00 74.36 235 THR A O 1
ATOM 1532 N N . SER A 1 224 ? 57.486 16.486 168.190 1.00 73.52 236 SER A N 1
ATOM 1533 C CA . SER A 1 224 ? 56.961 15.216 168.676 1.00 67.62 236 SER A CA 1
ATOM 1534 C C . SER A 1 224 ? 56.415 15.443 170.078 1.00 67.75 236 SER A C 1
ATOM 1535 O O . SER A 1 224 ? 56.618 16.499 170.682 1.00 68.98 236 SER A O 1
ATOM 1538 N N . ILE A 1 225 ? 55.714 14.429 170.589 1.00 63.87 237 ILE A N 1
ATOM 1539 C CA . ILE A 1 225 ? 55.199 14.497 171.953 1.00 67.56 237 ILE A CA 1
ATOM 1540 C C . ILE A 1 225 ? 56.349 14.546 172.951 1.00 67.47 237 ILE A C 1
ATOM 1541 O O . ILE A 1 225 ? 56.327 15.326 173.913 1.00 63.54 237 ILE A O 1
ATOM 1546 N N . GLN A 1 226 ? 57.378 13.723 172.730 1.00 68.49 238 GLN A N 1
ATOM 1547 C CA . GLN A 1 226 ? 58.542 13.730 173.611 1.00 71.64 238 GLN A CA 1
ATOM 1548 C C . GLN A 1 226 ? 59.214 15.097 173.631 1.00 74.29 238 GLN A C 1
ATOM 1549 O O . GLN A 1 226 ? 59.603 15.590 174.696 1.00 76.37 238 GLN A O 1
ATOM 1555 N N . ASP A 1 227 ? 59.353 15.726 172.463 1.00 76.61 239 ASP A N 1
ATOM 1556 C CA . ASP A 1 227 ? 60.013 17.026 172.400 1.00 74.25 239 ASP A CA 1
ATOM 1557 C C . ASP A 1 227 ? 59.190 18.101 173.099 1.00 74.93 239 ASP A C 1
ATOM 1558 O O . ASP A 1 227 ? 59.750 19.014 173.718 1.00 79.60 239 ASP A O 1
ATOM 1563 N N . PHE A 1 228 ? 57.860 18.010 173.018 1.00 72.52 240 PHE A N 1
ATOM 1564 C CA . PHE A 1 228 ? 57.023 18.948 173.758 1.00 73.57 240 PHE A CA 1
ATOM 1565 C C . PHE A 1 228 ? 57.144 18.723 175.259 1.00 73.43 240 PHE A C 1
ATOM 1566 O O . PHE A 1 228 ? 57.128 19.682 176.039 1.00 76.12 240 PHE A O 1
ATOM 1574 N N . ILE A 1 229 ? 57.260 17.462 175.682 1.00 73.74 241 ILE A N 1
ATOM 1575 C CA . ILE A 1 229 ? 57.428 17.172 177.103 1.00 75.69 241 ILE A CA 1
ATOM 1576 C C . ILE A 1 229 ? 58.757 17.722 177.607 1.00 79.46 241 ILE A C 1
ATOM 1577 O O . ILE A 1 229 ? 58.825 18.335 178.679 1.00 80.37 241 ILE A O 1
ATOM 1582 N N . GLU A 1 230 ? 59.832 17.521 176.842 1.00 78.02 242 GLU A N 1
ATOM 1583 C CA . GLU A 1 230 ? 61.138 18.021 177.258 1.00 79.86 242 GLU A CA 1
ATOM 1584 C C . GLU A 1 230 ? 61.202 19.542 177.208 1.00 81.95 242 GLU A C 1
ATOM 1585 O O . GLU A 1 230 ? 61.931 20.155 177.996 1.00 90.97 242 GLU A O 1
ATOM 1591 N N . ALA A 1 231 ? 60.451 20.167 176.299 1.00 76.61 243 ALA A N 1
ATOM 1592 C CA . ALA A 1 231 ? 60.492 21.620 176.179 1.0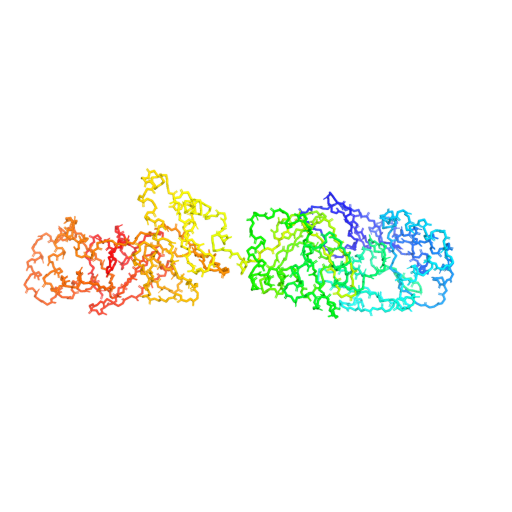0 74.84 243 ALA A CA 1
ATOM 1593 C C . ALA A 1 231 ? 59.631 22.301 177.237 1.00 81.27 243 ALA A C 1
ATOM 1594 O O . ALA A 1 231 ? 60.064 23.282 177.852 1.00 88.81 243 ALA A O 1
ATOM 1596 N N . GLU A 1 232 ? 58.419 21.798 177.463 1.00 81.92 244 GLU A N 1
ATOM 1597 C CA . GLU A 1 232 ? 57.498 22.442 178.390 1.00 77.96 244 GLU A CA 1
ATOM 1598 C C . GLU A 1 232 ? 57.977 22.272 179.827 1.00 83.80 244 GLU A C 1
ATOM 1599 O O . GLU A 1 232 ? 58.211 21.151 180.289 1.00 83.81 244 GLU A O 1
ATOM 1605 N N . ASP A 1 233 ? 58.116 23.394 180.536 1.00 83.47 245 ASP A N 1
ATOM 1606 C CA . ASP A 1 233 ? 58.548 23.348 181.927 1.00 82.14 245 ASP A CA 1
ATOM 1607 C C . ASP A 1 233 ? 57.434 22.889 182.856 1.00 79.84 245 ASP A C 1
ATOM 1608 O O . ASP A 1 233 ? 57.702 22.182 183.834 1.00 79.34 245 ASP A O 1
ATOM 1613 N N . ASP A 1 234 ? 56.185 23.270 182.571 1.00 78.80 246 ASP A N 1
ATOM 1614 C CA . ASP A 1 234 ? 55.056 22.865 183.401 1.00 77.83 246 ASP A CA 1
ATOM 1615 C C . ASP A 1 234 ? 54.830 21.358 183.391 1.00 76.10 246 ASP A C 1
ATOM 1616 O O . ASP A 1 234 ? 54.026 20.863 184.187 1.00 72.66 246 ASP A O 1
ATOM 1621 N N . LEU A 1 235 ? 55.512 20.623 182.512 1.00 74.20 247 LEU A N 1
ATOM 1622 C CA . LEU A 1 235 ? 55.485 19.166 182.505 1.00 72.82 247 LEU A CA 1
ATOM 1623 C C . LEU A 1 235 ? 56.798 18.582 183.017 1.00 74.28 247 LEU A C 1
ATOM 1624 O O . LEU A 1 235 ? 57.211 17.500 182.591 1.00 69.66 247 LEU A O 1
ATOM 1629 N N . SER A 1 236 ? 57.469 19.299 183.923 1.00 77.45 248 SER A N 1
ATOM 1630 C CA . SER A 1 236 ? 58.746 18.825 184.449 1.00 74.33 248 SER A CA 1
ATOM 1631 C C . SER A 1 236 ? 58.572 17.517 185.206 1.00 69.98 248 SER A C 1
ATOM 1632 O O . SER A 1 236 ? 59.239 16.520 184.905 1.00 68.83 248 SER A O 1
ATOM 1635 N N . SER A 1 237 ? 57.666 17.500 186.188 1.00 70.51 249 SER A N 1
ATOM 1636 C CA . SER A 1 237 ? 57.433 16.298 186.983 1.00 68.83 249 SER A CA 1
ATOM 1637 C C . SER A 1 237 ? 57.155 15.095 186.089 1.00 72.22 249 SER A C 1
ATOM 1638 O O . SER A 1 237 ? 57.878 14.092 186.130 1.00 75.42 249 SER A O 1
ATOM 1641 N N . PHE A 1 238 ? 56.118 15.198 185.251 1.00 73.41 250 PHE A N 1
ATOM 1642 C CA . PHE A 1 238 ? 55.790 14.117 184.325 1.00 69.81 250 PHE A CA 1
ATOM 1643 C C . PHE A 1 238 ? 56.979 13.732 183.457 1.00 69.60 250 PHE A C 1
ATOM 1644 O O . PHE A 1 238 ? 57.124 12.558 183.098 1.00 73.45 250 PHE A O 1
ATOM 1652 N N . ARG A 1 239 ? 57.831 14.698 183.101 1.00 72.09 251 ARG A N 1
ATOM 1653 C CA . ARG A 1 239 ? 59.044 14.367 182.360 1.00 73.55 251 ARG A CA 1
ATOM 1654 C C . ARG A 1 239 ? 59.944 13.448 183.176 1.00 77.68 251 ARG A C 1
ATOM 1655 O O . ARG A 1 239 ? 60.340 12.373 182.707 1.00 75.27 251 ARG A O 1
ATOM 1663 N N . ALA A 1 240 ? 60.258 13.847 184.414 1.00 73.65 252 ALA A N 1
ATOM 1664 C CA . ALA A 1 240 ? 61.118 13.039 185.274 1.00 77.10 252 ALA A CA 1
ATOM 1665 C C . ALA A 1 240 ? 60.604 11.609 185.373 1.00 80.72 252 ALA A C 1
ATOM 1666 O O . ALA A 1 240 ? 61.310 10.655 185.021 1.00 84.07 252 ALA A O 1
ATOM 1668 N N . ALA A 1 241 ? 59.359 11.451 185.835 1.00 77.18 253 ALA A N 1
ATOM 1669 C CA . ALA A 1 241 ? 58.723 10.137 185.871 1.00 76.49 253 ALA A CA 1
ATOM 1670 C C . ALA A 1 241 ? 58.898 9.399 184.551 1.00 81.31 253 ALA A C 1
ATOM 1671 O O . ALA A 1 241 ? 59.306 8.232 184.532 1.00 80.73 253 ALA A O 1
ATOM 1673 N N . ALA A 1 242 ? 58.625 10.079 183.433 1.00 78.59 254 ALA A N 1
ATOM 1674 C CA . ALA A 1 242 ? 58.789 9.449 182.126 1.00 83.43 254 ALA A CA 1
ATOM 1675 C C . ALA A 1 242 ? 60.202 8.908 181.958 1.00 84.79 254 ALA A C 1
ATOM 1676 O O . ALA A 1 242 ? 60.393 7.729 181.634 1.00 88.63 254 ALA A O 1
ATOM 1678 N N . ILE A 1 243 ? 61.210 9.748 182.213 1.00 83.56 255 ILE A N 1
ATOM 1679 C CA . ILE A 1 243 ? 62.595 9.300 182.091 1.00 87.26 255 ILE A CA 1
ATOM 1680 C C . ILE A 1 243 ? 62.887 8.170 183.070 1.00 87.12 255 ILE A C 1
ATOM 1681 O O . ILE A 1 243 ? 63.700 7.283 182.782 1.00 87.67 255 ILE A O 1
ATOM 1686 N N . THR A 1 244 ? 62.221 8.163 184.228 1.00 86.56 256 THR A N 1
ATOM 1687 C CA . THR A 1 244 ? 62.390 7.054 185.162 1.00 88.58 256 THR A CA 1
ATOM 1688 C C . THR A 1 244 ? 61.745 5.774 184.639 1.00 91.22 256 THR A C 1
ATOM 1689 O O . THR A 1 244 ? 62.256 4.675 184.891 1.00 91.17 256 THR A O 1
ATOM 1693 N N . SER A 1 245 ? 60.640 5.890 183.905 1.00 92.10 257 SER A N 1
ATOM 1694 C CA . SER A 1 245 ? 59.911 4.722 183.425 1.00 90.76 257 SER A CA 1
ATOM 1695 C C . SER A 1 245 ? 60.363 4.251 182.046 1.00 91.35 257 SER A C 1
ATOM 1696 O O . SER A 1 245 ? 59.827 3.257 181.545 1.00 89.11 257 SER A O 1
ATOM 1699 N N . ASP A 1 246 ? 61.329 4.935 181.427 1.00 92.25 258 ASP A N 1
ATOM 1700 C CA . ASP A 1 246 ? 61.858 4.555 180.114 1.00 92.59 258 ASP A CA 1
ATOM 1701 C C . ASP A 1 246 ? 60.749 4.493 179.065 1.00 93.77 258 ASP A C 1
ATOM 1702 O O . ASP A 1 246 ? 60.753 3.640 178.174 1.00 90.91 258 ASP A O 1
ATOM 1707 N N . ILE A 1 247 ? 59.784 5.404 179.175 1.00 92.23 259 ILE A N 1
ATOM 1708 C CA . ILE A 1 247 ? 58.684 5.492 178.220 1.00 91.38 259 ILE A CA 1
ATOM 1709 C C . ILE A 1 247 ? 58.755 6.742 177.359 1.00 85.09 259 ILE A C 1
ATOM 1710 O O . ILE A 1 247 ? 58.006 6.837 176.372 1.00 79.88 259 ILE A O 1
ATOM 1715 N N . LEU A 1 248 ? 59.625 7.699 177.691 1.00 84.56 260 LEU A N 1
ATOM 1716 C CA . LEU A 1 248 ? 59.713 8.926 176.909 1.00 79.05 260 LEU A CA 1
ATOM 1717 C C . LEU A 1 248 ? 60.289 8.669 175.522 1.00 82.20 260 LEU A C 1
ATOM 1718 O O . LEU A 1 248 ? 60.009 9.428 174.586 1.00 79.44 260 LEU A O 1
ATOM 1723 N N . GLU A 1 249 ? 61.086 7.609 175.368 1.00 85.45 261 GLU A N 1
ATOM 1724 C CA . GLU A 1 249 ? 61.660 7.295 174.064 1.00 85.71 261 GLU A CA 1
ATOM 1725 C C . GLU A 1 249 ? 60.578 6.917 173.060 1.00 84.18 261 GLU A C 1
ATOM 1726 O O . GLU A 1 249 ? 60.662 7.277 171.880 1.00 82.42 261 GLU A O 1
ATOM 1732 N N . ALA A 1 250 ? 59.552 6.192 173.512 1.00 83.85 262 ALA A N 1
ATOM 1733 C CA . ALA A 1 250 ? 58.488 5.771 172.606 1.00 77.81 262 ALA A CA 1
ATOM 1734 C C . ALA A 1 250 ? 57.639 6.948 172.144 1.00 77.19 262 ALA A C 1
ATOM 1735 O O . ALA A 1 250 ? 57.100 6.922 171.032 1.00 75.57 262 ALA A O 1
ATOM 1737 N N . LEU A 1 251 ? 57.511 7.984 172.972 1.00 71.56 263 LEU A N 1
ATOM 1738 C CA . LEU A 1 251 ? 56.745 9.170 172.614 1.00 69.69 263 LEU A CA 1
ATOM 1739 C C . LEU A 1 251 ? 57.494 10.094 171.661 1.00 73.84 263 LEU A C 1
ATOM 1740 O O . LEU A 1 251 ? 57.006 11.193 171.373 1.00 67.03 263 LEU A O 1
ATOM 1745 N N . GLY A 1 252 ? 58.661 9.678 171.174 1.00 75.35 264 GLY A N 1
ATOM 1746 C CA . GLY A 1 252 ? 59.395 10.439 170.184 1.00 72.99 264 GLY A CA 1
ATOM 1747 C C . GLY A 1 252 ? 59.416 9.744 168.839 1.00 74.67 264 GLY A C 1
ATOM 1748 O O . GLY A 1 252 ? 59.716 10.363 167.814 1.00 81.45 264 GLY A O 1
ATOM 1749 N N . ARG A 1 253 ? 59.103 8.451 168.833 1.00 73.27 265 ARG A N 1
ATOM 1750 C CA . ARG A 1 253 ? 59.013 7.705 167.591 1.00 73.24 265 ARG A CA 1
ATOM 1751 C C . ARG A 1 253 ? 57.685 7.999 166.896 1.00 77.39 265 ARG A C 1
ATOM 1752 O O . ARG A 1 253 ? 56.768 8.593 167.470 1.00 75.35 265 ARG A O 1
ATOM 1760 N N . ASP A 1 254 ? 57.593 7.572 165.640 1.00 72.04 266 ASP A N 1
ATOM 1761 C CA . ASP A 1 254 ? 56.402 7.836 164.846 1.00 77.76 266 ASP A CA 1
ATOM 1762 C C . ASP A 1 254 ? 55.192 7.111 165.425 1.00 77.22 266 ASP A C 1
ATOM 1763 O O . ASP A 1 254 ? 55.315 6.087 166.102 1.00 76.95 266 ASP A O 1
ATOM 1768 N N . GLY A 1 255 ? 54.017 7.655 165.150 1.00 73.28 267 GLY A N 1
ATOM 1769 C CA . GLY A 1 255 ? 52.787 7.084 165.653 1.00 69.08 267 GLY A CA 1
ATOM 1770 C C . GLY A 1 255 ? 51.685 8.126 165.670 1.00 61.90 267 GLY A C 1
ATOM 1771 O O . GLY A 1 255 ? 51.832 9.227 165.142 1.00 62.22 267 GLY A O 1
ATOM 1772 N N . HIS A 1 256 ? 50.566 7.742 166.298 1.00 59.05 268 HIS A N 1
ATOM 1773 C CA . HIS A 1 256 ? 49.393 8.599 166.431 1.00 56.15 268 HIS A CA 1
ATOM 1774 C C . HIS A 1 256 ? 48.853 8.447 167.857 1.00 55.15 268 HIS A C 1
ATOM 1775 O O . HIS A 1 256 ? 47.806 7.850 168.102 1.00 51.41 268 HIS A O 1
ATOM 1782 N N . PHE A 1 257 ? 49.583 9.005 168.816 1.00 53.90 269 PHE A N 1
ATOM 1783 C CA . PHE A 1 257 ? 49.238 8.881 170.223 1.00 52.65 269 PHE A CA 1
ATOM 1784 C C . PHE A 1 257 ? 48.301 10.000 170.661 1.00 51.70 269 PHE A C 1
ATOM 1785 O O . PHE A 1 257 ? 48.236 11.072 170.054 1.00 51.75 269 PHE A O 1
ATOM 1793 N N . THR A 1 258 ? 47.566 9.728 171.735 1.00 50.60 270 THR A N 1
ATOM 1794 C CA . THR A 1 258 ? 46.861 10.748 172.499 1.00 46.15 270 THR A CA 1
ATOM 1795 C C . THR A 1 258 ? 47.430 10.723 173.908 1.00 53.33 270 THR A C 1
ATOM 1796 O O . THR A 1 258 ? 47.331 9.703 174.599 1.00 53.56 270 THR A O 1
ATOM 1800 N N . LEU A 1 259 ? 48.041 11.826 174.325 1.00 52.64 271 LEU A N 1
ATOM 1801 C CA . LEU A 1 259 ? 48.644 11.928 175.646 1.00 49.74 271 LEU A CA 1
ATOM 1802 C C . LEU A 1 259 ? 47.838 12.889 176.505 1.00 54.21 271 LEU A C 1
ATOM 1803 O O . LEU A 1 259 ? 47.609 14.035 176.111 1.00 54.50 271 LEU A O 1
ATOM 1808 N N . PHE A 1 260 ? 47.409 12.420 177.673 1.00 51.79 272 PHE A N 1
ATOM 1809 C CA . PHE A 1 260 ? 46.796 13.277 178.686 1.00 50.09 272 PHE A CA 1
ATOM 1810 C C . PHE A 1 260 ? 47.898 13.634 179.678 1.00 54.36 272 PHE A C 1
ATOM 1811 O O . PHE A 1 260 ? 48.158 12.907 180.637 1.00 51.61 272 PHE A O 1
ATOM 1819 N N . ALA A 1 261 ? 48.554 14.762 179.434 1.00 53.19 273 ALA A N 1
ATOM 1820 C CA . ALA A 1 261 ? 49.723 15.142 180.215 1.00 52.06 273 ALA A CA 1
ATOM 1821 C C . ALA A 1 261 ? 49.298 15.819 181.512 1.00 55.04 273 ALA A C 1
ATOM 1822 O O . ALA A 1 261 ? 48.617 16.852 181.467 1.00 56.14 273 ALA A O 1
ATOM 1824 N N . PRO A 1 262 ? 49.658 15.275 182.676 1.00 52.64 274 PRO A N 1
ATOM 1825 C CA . PRO A 1 262 ? 49.378 15.969 183.940 1.00 57.80 274 PRO A CA 1
ATOM 1826 C C . PRO A 1 262 ? 50.460 16.998 184.238 1.00 53.12 274 PRO A C 1
ATOM 1827 O O . PRO A 1 262 ? 51.654 16.699 184.172 1.00 55.71 274 PRO A O 1
ATOM 1831 N N . THR A 1 263 ? 50.034 18.216 184.561 1.00 54.50 275 THR A N 1
ATOM 1832 C CA . THR A 1 263 ? 50.966 19.295 184.847 1.00 67.52 275 THR A CA 1
ATOM 1833 C C . THR A 1 263 ? 51.576 19.114 186.236 1.00 66.13 275 THR A C 1
ATOM 1834 O O . THR A 1 263 ? 51.249 18.180 186.975 1.00 62.29 275 THR A O 1
ATOM 1838 N N . ASN A 1 264 ? 52.488 20.021 186.597 1.00 70.96 276 ASN A N 1
ATOM 1839 C CA . ASN A 1 264 ? 53.095 19.966 187.924 1.00 68.22 276 ASN A CA 1
ATOM 1840 C C . ASN A 1 264 ? 52.066 20.217 189.017 1.00 68.23 276 ASN A C 1
ATOM 1841 O O . ASN A 1 264 ? 52.183 19.666 190.118 1.00 73.18 276 ASN A O 1
ATOM 1846 N N . GLU A 1 265 ? 51.056 21.043 188.733 1.00 67.75 277 GLU A N 1
ATOM 1847 C CA . GLU A 1 265 ? 49.947 21.221 189.665 1.00 71.95 277 GLU A CA 1
ATOM 1848 C C . GLU A 1 265 ? 49.279 19.888 189.980 1.00 71.63 277 GLU A C 1
ATOM 1849 O O . GLU A 1 265 ? 48.948 19.604 191.140 1.00 71.79 277 GLU A O 1
ATOM 1855 N N . ALA A 1 266 ? 49.092 19.050 188.957 1.00 65.87 278 ALA A N 1
ATOM 1856 C CA . ALA A 1 266 ? 48.477 17.741 189.152 1.00 67.05 278 ALA A CA 1
ATOM 1857 C C . ALA A 1 266 ? 49.275 16.898 190.138 1.00 58.96 278 ALA A C 1
ATOM 1858 O O . ALA A 1 266 ? 48.705 16.263 191.033 1.00 63.84 278 ALA A O 1
ATOM 1860 N N . PHE A 1 267 ? 50.600 16.871 189.982 1.00 59.59 279 PHE A N 1
ATOM 1861 C CA . PHE A 1 267 ? 51.431 16.102 190.901 1.00 64.24 279 PHE A CA 1
ATOM 1862 C C . PHE A 1 267 ? 51.421 16.712 192.296 1.00 66.38 279 PHE A C 1
ATOM 1863 O O . PHE A 1 267 ? 51.479 15.987 193.296 1.00 68.60 279 PHE A O 1
ATOM 1871 N N . GLU A 1 268 ? 51.347 18.043 192.385 1.00 68.71 280 GLU A N 1
ATOM 1872 C CA . GLU A 1 268 ? 51.252 18.685 193.692 1.00 70.42 280 GLU A CA 1
ATOM 1873 C C . GLU A 1 268 ? 49.948 18.330 194.395 1.00 69.74 280 GLU A C 1
ATOM 1874 O O . GLU A 1 268 ? 49.893 18.325 195.631 1.00 73.20 280 GLU A O 1
ATOM 1880 N N . LYS A 1 269 ? 48.894 18.022 193.633 1.00 68.39 281 LYS A N 1
ATOM 1881 C CA . LYS A 1 269 ? 47.605 17.734 194.258 1.00 69.64 281 LYS A CA 1
ATOM 1882 C C . LYS A 1 269 ? 47.616 16.431 195.057 1.00 67.11 281 LYS A C 1
ATOM 1883 O O . LYS A 1 269 ? 46.846 16.299 196.014 1.00 65.32 281 LYS A O 1
ATOM 1889 N N . LEU A 1 270 ? 48.456 15.463 194.679 1.00 67.08 282 LEU A N 1
ATOM 1890 C CA . LEU A 1 270 ? 48.422 14.137 195.290 1.00 71.84 282 LEU A CA 1
ATOM 1891 C C . LEU A 1 270 ? 48.764 14.205 196.779 1.00 72.02 282 LEU A C 1
ATOM 1892 O O . LEU A 1 270 ? 49.449 15.128 197.230 1.00 73.61 282 LEU A O 1
ATOM 1897 N N . PRO A 1 271 ? 48.294 13.234 197.567 1.00 69.20 283 PRO A N 1
ATOM 1898 C CA . PRO A 1 271 ? 48.706 13.166 198.973 1.00 70.76 283 PRO A CA 1
ATOM 1899 C C . PRO A 1 271 ? 50.206 12.950 199.102 1.00 72.19 283 PRO A C 1
ATOM 1900 O O . PRO A 1 271 ? 50.884 12.499 198.176 1.00 73.75 283 PRO A O 1
ATOM 1904 N N . ARG A 1 272 ? 50.719 13.280 200.285 1.00 75.87 284 ARG A N 1
ATOM 1905 C CA . ARG A 1 272 ? 52.153 13.242 200.533 1.00 78.39 284 ARG A CA 1
ATOM 1906 C C . ARG A 1 272 ? 52.677 11.811 200.483 1.00 78.21 284 ARG A C 1
ATOM 1907 O O . ARG A 1 272 ? 52.040 10.880 200.985 1.00 76.21 284 ARG A O 1
ATOM 1915 N N . GLY A 1 273 ? 53.852 11.639 199.874 1.00 72.41 285 GLY A N 1
ATOM 1916 C CA . GLY A 1 273 ? 54.486 10.343 199.768 1.00 74.54 285 GLY A CA 1
ATOM 1917 C C . GLY A 1 273 ? 53.942 9.438 198.685 1.00 78.23 285 GLY A C 1
ATOM 1918 O O . GLY A 1 273 ? 54.646 8.511 198.265 1.00 73.91 285 GLY A O 1
ATOM 1919 N N . VAL A 1 274 ? 52.713 9.671 198.218 1.00 77.40 286 VAL A N 1
ATOM 1920 C CA . VAL A 1 274 ? 52.128 8.814 197.190 1.00 76.27 286 VAL A CA 1
ATOM 1921 C C . VAL A 1 274 ? 52.963 8.869 195.917 1.00 66.08 286 VAL A C 1
ATOM 1922 O O . VAL A 1 274 ? 53.289 7.835 195.320 1.00 66.67 286 VAL A O 1
ATOM 1926 N N . LEU A 1 275 ? 53.328 10.079 195.487 1.00 69.64 287 LEU A N 1
ATOM 1927 C CA . LEU A 1 275 ? 54.189 10.215 194.318 1.00 69.04 287 LEU A CA 1
ATOM 1928 C C . LEU A 1 275 ? 55.547 9.572 194.561 1.00 66.52 287 LEU A C 1
ATOM 1929 O O . LEU A 1 275 ? 56.085 8.889 193.682 1.00 71.15 287 LEU A O 1
ATOM 1934 N N . GLU A 1 276 ? 56.114 9.773 195.753 1.00 73.41 288 GLU A N 1
ATOM 1935 C CA . GLU A 1 276 ? 57.385 9.136 196.080 1.00 74.16 288 GLU A CA 1
ATOM 1936 C C . GLU A 1 276 ? 57.254 7.619 196.089 1.00 74.10 288 GLU A C 1
ATOM 1937 O O . GLU A 1 276 ? 58.159 6.906 195.638 1.00 71.62 288 GLU A O 1
ATOM 1943 N N . ARG A 1 277 ? 56.130 7.106 196.599 1.00 67.48 289 ARG A N 1
ATOM 1944 C CA . ARG A 1 277 ? 55.937 5.660 196.655 1.00 70.66 289 ARG A CA 1
ATOM 1945 C C . ARG A 1 277 ? 55.817 5.063 195.259 1.00 70.05 289 ARG A C 1
ATOM 1946 O O . ARG A 1 277 ? 56.404 4.011 194.976 1.00 74.70 289 ARG A O 1
ATOM 1954 N N . ILE A 1 278 ? 55.058 5.714 194.374 1.00 69.56 290 ILE A N 1
ATOM 1955 C CA . ILE A 1 278 ? 54.889 5.191 193.022 1.00 70.59 290 ILE A CA 1
ATOM 1956 C C . ILE A 1 278 ? 56.185 5.323 192.229 1.00 68.83 290 ILE A C 1
ATOM 1957 O O . ILE A 1 278 ? 56.537 4.438 191.441 1.00 71.11 290 ILE A O 1
ATOM 1962 N N . MET A 1 279 ? 56.917 6.422 192.426 1.00 72.02 291 MET A N 1
ATOM 1963 C CA . MET A 1 279 ? 58.176 6.612 191.713 1.00 78.32 291 MET A CA 1
ATOM 1964 C C . MET A 1 279 ? 59.253 5.651 192.196 1.00 80.91 291 MET A C 1
ATOM 1965 O O . MET A 1 279 ? 60.107 5.232 191.406 1.00 81.06 291 MET A O 1
ATOM 1970 N N . GLY A 1 280 ? 59.236 5.295 193.483 1.00 75.37 292 GLY A N 1
ATOM 1971 C CA . GLY A 1 280 ? 60.210 4.353 194.005 1.00 81.25 292 GLY A CA 1
ATOM 1972 C C . GLY A 1 280 ? 60.030 2.938 193.499 1.00 78.59 292 GLY A C 1
ATOM 1973 O O . GLY A 1 280 ? 60.951 2.124 193.624 1.00 78.23 292 GLY A O 1
ATOM 1974 N N . ASP A 1 281 ? 58.867 2.626 192.936 1.00 76.55 293 ASP A N 1
ATOM 1975 C CA . ASP A 1 281 ? 58.584 1.313 192.374 1.00 72.81 293 ASP A CA 1
ATOM 1976 C C . ASP A 1 281 ? 58.492 1.426 190.860 1.00 76.82 293 ASP A C 1
ATOM 1977 O O . ASP A 1 281 ? 57.732 2.249 190.339 1.00 75.57 293 ASP A O 1
ATOM 1982 N N . LYS A 1 282 ? 59.263 0.595 190.158 1.00 76.46 294 LYS A N 1
ATOM 1983 C CA . LYS A 1 282 ? 59.326 0.694 188.704 1.00 80.20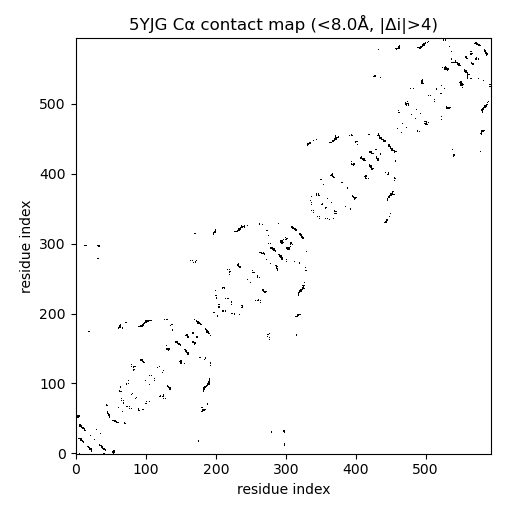 294 LYS A CA 1
ATOM 1984 C C . LYS A 1 282 ? 58.014 0.265 188.055 1.00 81.78 294 LYS A C 1
ATOM 1985 O O . LYS A 1 282 ? 57.598 0.841 187.042 1.00 72.86 294 LYS A O 1
ATOM 1991 N N . VAL A 1 283 ? 57.345 -0.738 188.627 1.00 79.39 295 VAL A N 1
ATOM 1992 C CA . VAL A 1 283 ? 56.116 -1.252 188.028 1.00 76.30 295 VAL A CA 1
ATOM 1993 C C . VAL A 1 283 ? 54.990 -0.232 188.161 1.00 73.15 295 VAL A C 1
ATOM 1994 O O . VAL A 1 283 ? 54.292 0.079 187.187 1.00 71.52 295 VAL A O 1
ATOM 1998 N N . ALA A 1 284 ? 54.799 0.303 189.369 1.00 67.20 296 ALA A N 1
ATOM 1999 C CA . ALA A 1 284 ? 53.738 1.281 189.585 1.00 70.95 296 ALA A CA 1
ATOM 2000 C C . ALA A 1 284 ? 53.987 2.553 188.785 1.00 68.92 296 ALA A C 1
ATOM 2001 O O . ALA A 1 284 ? 53.043 3.180 188.290 1.00 68.38 296 ALA A O 1
ATOM 2003 N N . SER A 1 285 ? 55.254 2.950 188.646 1.00 68.20 297 SER A N 1
ATOM 2004 C CA . SER A 1 285 ? 55.571 4.140 187.864 1.00 69.58 297 SER A CA 1
ATOM 2005 C C . SER A 1 285 ? 55.328 3.904 186.379 1.00 68.04 297 SER A C 1
ATOM 2006 O O . SER A 1 285 ? 54.784 4.774 185.687 1.00 61.59 297 SER A O 1
ATOM 2009 N N . GLU A 1 286 ? 55.719 2.733 185.872 1.00 68.89 298 GLU A N 1
ATOM 2010 C CA . GLU A 1 286 ? 55.523 2.433 184.458 1.00 66.88 298 GLU A CA 1
ATOM 2011 C C . GLU A 1 286 ? 54.040 2.352 184.115 1.00 67.49 298 GLU A C 1
ATOM 2012 O O . GLU A 1 286 ? 53.592 2.911 183.105 1.00 65.83 298 GLU A O 1
ATOM 2018 N N . ALA A 1 287 ? 53.260 1.661 184.951 1.00 65.84 299 ALA A N 1
ATOM 2019 C CA . ALA A 1 287 ? 51.818 1.601 184.730 1.00 61.74 299 ALA A CA 1
ATOM 2020 C C . ALA A 1 287 ? 51.187 2.983 184.846 1.00 57.39 299 ALA A C 1
ATOM 2021 O O . ALA A 1 287 ? 50.298 3.338 184.060 1.00 55.30 299 ALA A O 1
ATOM 2023 N N . LEU A 1 288 ? 51.639 3.777 185.821 1.00 60.62 300 LEU A N 1
ATOM 2024 C CA . LEU A 1 288 ? 51.154 5.147 185.958 1.00 61.49 300 LEU A CA 1
ATOM 2025 C C . LEU A 1 288 ? 51.397 5.949 184.686 1.00 61.52 300 LEU A C 1
ATOM 2026 O O . LEU A 1 288 ? 50.519 6.697 184.237 1.00 58.49 300 LEU A O 1
ATOM 2031 N N . MET A 1 289 ? 52.581 5.803 184.088 1.00 60.90 301 MET A N 1
ATOM 2032 C CA . MET A 1 289 ? 52.891 6.546 182.871 1.00 65.72 301 MET A CA 1
ATOM 2033 C C . MET A 1 289 ? 52.045 6.064 181.700 1.00 59.40 301 MET A C 1
ATOM 2034 O O . MET A 1 289 ? 51.416 6.870 181.004 1.00 55.22 301 MET A O 1
ATOM 2039 N N . LYS A 1 290 ? 52.011 4.748 181.470 1.00 59.67 302 LYS A N 1
ATOM 2040 C CA . LYS A 1 290 ? 51.260 4.215 180.339 1.00 57.09 302 LYS A CA 1
ATOM 2041 C C . LYS A 1 290 ? 49.761 4.458 180.463 1.00 56.24 302 LYS A C 1
ATOM 2042 O O . LYS A 1 290 ? 49.060 4.449 179.446 1.00 54.00 302 LYS A O 1
ATOM 2048 N N . TYR A 1 291 ? 49.255 4.680 181.678 1.00 53.27 303 TYR A N 1
ATOM 2049 C CA . TYR A 1 291 ? 47.825 4.905 181.860 1.00 52.58 303 TYR A CA 1
ATOM 2050 C C . TYR A 1 291 ? 47.354 6.238 181.287 1.00 52.19 303 TYR A C 1
ATOM 2051 O O . TYR A 1 291 ? 46.142 6.437 181.153 1.00 45.71 303 TYR A O 1
ATOM 2060 N N . HIS A 1 292 ? 48.268 7.142 180.939 1.00 51.10 304 HIS A N 1
ATOM 2061 C CA . HIS A 1 292 ? 47.912 8.441 180.382 1.00 50.98 304 HIS A CA 1
ATOM 2062 C C . HIS A 1 292 ? 47.941 8.475 178.859 1.00 54.98 304 HIS A C 1
ATOM 2063 O O . HIS A 1 292 ? 47.615 9.513 178.273 1.00 54.57 304 HIS A O 1
ATOM 2070 N N . ILE A 1 293 ? 48.322 7.382 178.203 1.00 48.13 305 ILE A N 1
ATOM 2071 C CA . ILE A 1 293 ? 48.630 7.388 176.779 1.00 53.82 305 ILE A CA 1
ATOM 2072 C C . ILE A 1 293 ? 47.628 6.509 176.043 1.00 52.04 305 ILE A C 1
ATOM 2073 O O . ILE A 1 293 ? 47.369 5.373 176.455 1.00 51.54 305 ILE A O 1
ATOM 2078 N N . LEU A 1 294 ? 47.073 7.038 174.958 1.00 51.55 306 LEU A N 1
ATOM 2079 C CA . LEU A 1 294 ? 46.214 6.289 174.055 1.00 49.57 306 LEU A CA 1
ATOM 2080 C C . LEU A 1 294 ? 46.983 5.937 172.788 1.00 50.04 306 LEU A C 1
ATOM 2081 O O . LEU A 1 294 ? 47.860 6.684 172.346 1.00 51.37 306 LEU A O 1
ATOM 2086 N N . ASN A 1 295 ? 46.648 4.786 172.203 1.00 56.99 307 ASN A N 1
ATOM 2087 C CA . ASN A 1 295 ? 47.312 4.343 170.984 1.00 54.22 307 ASN A CA 1
ATOM 2088 C C . ASN A 1 295 ? 46.729 4.978 169.728 1.00 54.78 307 ASN A C 1
ATOM 2089 O O . ASN A 1 295 ? 47.298 4.803 168.645 1.00 53.62 307 ASN A O 1
ATOM 2094 N N . THR A 1 296 ? 45.621 5.707 169.844 1.00 51.72 308 THR A N 1
ATOM 2095 C CA . THR A 1 296 ? 44.992 6.376 168.717 1.00 54.75 308 THR A CA 1
ATOM 2096 C C . THR A 1 296 ? 44.873 7.869 168.996 1.00 50.37 308 THR A C 1
ATOM 2097 O O . THR A 1 296 ? 44.937 8.316 170.145 1.00 50.67 308 THR A O 1
ATOM 2101 N N . LEU A 1 297 ? 44.699 8.638 167.924 1.00 50.42 309 LEU A N 1
ATOM 2102 C CA . LEU A 1 297 ? 44.614 10.090 168.011 1.00 45.43 309 LEU A CA 1
ATOM 2103 C C . LEU A 1 297 ? 43.155 10.498 168.186 1.00 47.17 309 LEU A C 1
ATOM 2104 O O . LEU A 1 297 ? 42.324 10.248 167.305 1.00 47.33 309 LEU A O 1
ATOM 2109 N N . GLN A 1 298 ? 42.850 11.130 169.316 1.00 44.90 310 GLN A N 1
ATOM 2110 C CA . GLN A 1 298 ? 41.497 11.571 169.641 1.00 45.08 310 GLN A CA 1
ATOM 2111 C C . GLN A 1 298 ? 41.530 13.085 169.827 1.00 48.15 310 GLN A C 1
ATOM 2112 O O . GLN A 1 298 ? 41.825 13.577 170.919 1.00 44.57 310 GLN A O 1
ATOM 2118 N N . CYS A 1 299 ? 41.238 13.820 168.756 1.00 40.34 311 CYS A N 1
ATOM 2119 C CA . CYS A 1 299 ? 41.081 15.263 168.873 1.00 42.61 311 CYS A CA 1
ATOM 2120 C C . CYS A 1 299 ? 39.903 15.585 169.787 1.00 42.09 311 CYS A C 1
ATOM 2121 O O . CYS A 1 299 ? 38.956 14.804 169.915 1.00 44.40 311 CYS A O 1
ATOM 2124 N N . SER A 1 300 ? 39.970 16.750 170.435 1.00 41.93 312 SER A N 1
ATOM 2125 C CA . SER A 1 300 ? 38.932 17.122 171.391 1.00 41.83 312 SER A CA 1
ATOM 2126 C C . SER A 1 300 ? 37.580 17.301 170.708 1.00 45.39 312 SER A C 1
ATOM 2127 O O . SER A 1 300 ? 36.538 16.965 171.283 1.00 45.86 312 SER A O 1
ATOM 2130 N N . GLU A 1 301 ? 37.575 17.822 169.479 1.00 44.70 313 GLU A N 1
ATOM 2131 C CA . GLU A 1 301 ? 36.320 18.078 168.780 1.00 41.81 313 GLU A CA 1
ATOM 2132 C C . GLU A 1 301 ? 35.646 16.808 168.278 1.00 42.33 313 GLU A C 1
ATOM 2133 O O . GLU A 1 301 ? 34.507 16.878 167.805 1.00 41.72 313 GLU A O 1
ATOM 2139 N N . SER A 1 302 ? 36.315 15.658 168.357 1.00 42.62 314 SER A N 1
ATOM 2140 C CA . SER A 1 302 ? 35.675 14.393 168.020 1.00 46.06 314 SER A CA 1
ATOM 2141 C C . SER A 1 302 ? 34.833 13.846 169.162 1.00 45.15 314 SER A C 1
ATOM 2142 O O . SER A 1 302 ? 34.089 12.881 168.958 1.00 42.96 314 SER A O 1
ATOM 2145 N N . ILE A 1 303 ? 34.933 14.438 170.347 1.00 44.46 315 ILE A N 1
ATOM 2146 C CA . ILE A 1 303 ? 34.225 13.963 171.528 1.00 42.89 315 ILE A CA 1
ATOM 2147 C C . ILE A 1 303 ? 32.865 14.650 171.571 1.00 44.82 315 ILE A C 1
ATOM 2148 O O . ILE A 1 303 ? 32.769 15.842 171.873 1.00 46.90 315 ILE A O 1
ATOM 2153 N N . MET A 1 304 ? 31.814 13.898 171.254 1.00 46.11 316 MET A N 1
ATOM 2154 C CA . MET A 1 304 ? 30.445 14.371 171.387 1.00 48.67 316 MET A CA 1
ATOM 2155 C C . MET A 1 304 ? 29.699 13.677 172.517 1.00 51.57 316 MET A C 1
ATOM 2156 O O . MET A 1 304 ? 28.557 14.046 172.810 1.00 48.17 316 MET A O 1
ATOM 2161 N N . GLY A 1 305 ? 30.313 12.690 173.156 1.00 53.95 317 GLY A N 1
ATOM 2162 C CA . GLY A 1 305 ? 29.682 11.997 174.258 1.00 50.40 317 GLY A CA 1
ATOM 2163 C C . GLY A 1 305 ? 30.673 11.095 174.960 1.00 52.06 317 GLY A C 1
ATOM 2164 O O . GLY A 1 305 ? 31.874 11.130 174.689 1.00 46.58 317 GLY A O 1
ATOM 2165 N N . GLY A 1 306 ? 30.147 10.276 175.869 1.00 53.75 318 GLY A N 1
ATOM 2166 C CA . GLY A 1 306 ? 30.997 9.385 176.642 1.00 49.36 318 GLY A CA 1
ATOM 2167 C C . GLY A 1 306 ? 31.411 8.158 175.843 1.00 43.97 318 GLY A C 1
ATOM 2168 O O . GLY A 1 306 ? 30.639 7.607 175.058 1.00 51.10 318 GLY A O 1
ATOM 2169 N N . ALA A 1 307 ? 32.656 7.737 176.052 1.00 43.99 319 ALA A N 1
ATOM 2170 C CA . ALA A 1 307 ? 33.182 6.537 175.416 1.00 48.79 319 ALA A CA 1
ATOM 2171 C C . ALA A 1 307 ? 34.360 6.033 176.236 1.00 50.49 319 ALA A C 1
ATOM 2172 O O . ALA A 1 307 ? 34.945 6.771 177.031 1.00 56.23 319 ALA A O 1
ATOM 2174 N N . VAL A 1 308 ? 34.700 4.763 176.033 1.00 52.07 320 VAL A N 1
ATOM 2175 C CA . VAL A 1 308 ? 35.803 4.118 176.737 1.00 46.84 320 VAL A CA 1
ATOM 2176 C C . VAL A 1 308 ? 36.948 3.900 175.758 1.00 53.55 320 VAL A C 1
ATOM 2177 O O . VAL A 1 308 ? 36.727 3.555 174.591 1.00 55.71 320 VAL A O 1
ATOM 2181 N N . PHE A 1 309 ? 38.174 4.114 176.234 1.00 54.12 321 PHE A N 1
ATOM 2182 C CA . PHE A 1 309 ? 39.371 3.975 175.413 1.00 51.50 321 PHE A CA 1
ATOM 2183 C C . PHE A 1 309 ? 40.425 3.198 176.184 1.00 56.16 321 PHE A C 1
ATOM 2184 O O . PHE A 1 309 ? 40.686 3.495 177.354 1.00 50.37 321 PHE A O 1
ATOM 2192 N N . GLU A 1 310 ? 41.032 2.212 175.529 1.00 57.45 322 GLU A N 1
ATOM 2193 C CA . GLU A 1 310 ? 42.090 1.429 176.150 1.00 56.98 322 GLU A CA 1
ATOM 2194 C C . GLU A 1 310 ? 43.394 2.215 176.144 1.00 55.29 322 GLU A C 1
ATOM 2195 O O . GLU A 1 310 ? 43.830 2.705 175.097 1.00 56.60 322 GLU A O 1
ATOM 2201 N N . THR A 1 311 ? 44.013 2.339 177.314 1.00 52.29 323 THR A N 1
ATOM 2202 C CA . THR A 1 311 ? 45.290 3.019 177.439 1.00 51.62 323 THR A CA 1
ATOM 2203 C C . THR A 1 311 ? 46.428 2.038 177.168 1.00 51.74 323 THR A C 1
ATOM 2204 O O . THR A 1 311 ? 46.216 0.841 176.959 1.00 57.39 323 THR A O 1
ATOM 2208 N N . LEU A 1 312 ? 47.659 2.553 177.168 1.00 52.43 324 LEU A N 1
ATOM 2209 C CA . LEU A 1 312 ? 48.823 1.691 177.001 1.00 51.47 324 LEU A CA 1
ATOM 2210 C C . LEU A 1 312 ? 49.078 0.826 178.227 1.00 55.07 324 LEU A C 1
ATOM 2211 O O . LEU A 1 312 ? 49.742 -0.209 178.114 1.00 56.23 324 LEU A O 1
ATOM 2216 N N . GLU A 1 313 ? 48.567 1.224 179.394 1.00 57.49 325 GLU A N 1
ATOM 2217 C CA . GLU A 1 313 ? 48.700 0.399 180.587 1.00 57.40 325 GLU A CA 1
ATOM 2218 C C . GLU A 1 313 ? 47.869 -0.874 180.495 1.00 60.28 325 GLU A C 1
ATOM 2219 O O . GLU A 1 313 ? 48.205 -1.870 181.145 1.00 59.29 325 GLU A O 1
ATOM 2225 N N . GLY A 1 314 ? 46.805 -0.869 179.697 1.00 57.96 326 GLY A N 1
ATOM 2226 C CA . GLY A 1 314 ? 45.948 -2.030 179.569 1.00 54.61 326 GLY A CA 1
ATOM 2227 C C . GLY A 1 314 ? 44.519 -1.737 179.969 1.00 56.26 326 GLY A C 1
ATOM 2228 O O . GLY A 1 314 ? 43.573 -2.173 179.305 1.00 66.59 326 GLY A O 1
ATOM 2229 N N . ASN A 1 315 ? 44.349 -0.996 181.059 1.00 57.28 327 ASN A N 1
ATOM 2230 C CA . ASN A 1 315 ? 43.021 -0.597 181.491 1.00 55.71 327 ASN A CA 1
ATOM 2231 C C . ASN A 1 315 ? 42.534 0.600 180.681 1.00 60.80 327 ASN A C 1
ATOM 2232 O O . ASN A 1 315 ? 43.307 1.295 180.013 1.00 55.58 327 ASN A O 1
ATOM 2237 N N . THR A 1 316 ? 41.230 0.837 180.748 1.00 57.21 328 THR A N 1
ATOM 2238 C CA . THR A 1 316 ? 40.582 1.875 179.965 1.00 53.41 328 THR A CA 1
ATOM 2239 C C . THR A 1 316 ? 40.351 3.129 180.799 1.00 55.78 328 THR A C 1
ATOM 2240 O O . THR A 1 316 ? 40.358 3.104 182.032 1.00 52.48 328 THR A O 1
ATOM 2244 N N . ILE A 1 317 ? 40.156 4.239 180.095 1.00 55.13 329 ILE A N 1
ATOM 2245 C CA . ILE A 1 317 ? 39.691 5.486 180.683 1.00 50.76 329 ILE A CA 1
ATOM 2246 C C . ILE A 1 317 ? 38.432 5.901 179.939 1.00 50.59 329 ILE A C 1
ATOM 2247 O O . ILE A 1 317 ? 38.246 5.569 178.763 1.00 54.75 329 ILE A O 1
ATOM 2252 N N . GLU A 1 318 ? 37.557 6.618 180.635 1.00 50.06 330 GLU A N 1
ATOM 2253 C CA . GLU A 1 318 ? 36.322 7.116 180.046 1.00 55.29 330 GLU A CA 1
ATOM 2254 C C . GLU A 1 318 ? 36.512 8.576 179.661 1.00 54.09 330 GLU A C 1
ATOM 2255 O O . GLU A 1 318 ? 36.771 9.423 180.524 1.00 51.54 330 GLU A O 1
ATOM 2261 N N . ILE A 1 319 ? 36.391 8.863 178.369 1.00 48.54 331 ILE A N 1
ATOM 2262 C CA . ILE A 1 319 ? 36.507 10.213 177.835 1.00 45.79 331 ILE A CA 1
ATOM 2263 C C . ILE A 1 319 ? 35.112 10.699 177.474 1.00 47.23 331 ILE A C 1
ATOM 2264 O O . ILE A 1 319 ? 34.352 9.989 176.802 1.00 47.09 331 ILE A O 1
ATOM 2269 N N . GLY A 1 320 ? 34.773 11.899 177.930 1.00 43.87 332 GLY A N 1
ATOM 2270 C CA . GLY A 1 320 ? 33.492 12.497 177.614 1.00 49.46 332 GLY A CA 1
ATOM 2271 C C . GLY A 1 320 ? 33.591 14.002 177.506 1.00 48.68 332 GLY A C 1
ATOM 2272 O O . GLY A 1 320 ? 34.695 14.551 177.425 1.00 48.31 332 GLY A O 1
ATOM 2273 N N . CYS A 1 321 ? 32.452 14.686 177.507 1.00 51.64 333 CYS A N 1
ATOM 2274 C CA . CYS A 1 321 ? 32.456 16.138 177.427 1.00 52.09 333 CYS A CA 1
ATOM 2275 C C . CYS A 1 321 ? 31.216 16.692 178.112 1.00 52.19 333 CYS A C 1
ATOM 2276 O O . CYS A 1 321 ? 30.116 16.152 177.966 1.00 51.93 333 CYS A O 1
ATOM 2279 N N . ASP A 1 322 ? 31.420 17.760 178.875 1.00 54.43 334 ASP A N 1
ATOM 2280 C CA . ASP A 1 322 ? 30.361 18.538 179.510 1.00 51.73 334 ASP A CA 1
ATOM 2281 C C . ASP A 1 322 ? 30.449 19.932 178.897 1.00 47.95 334 ASP A C 1
ATOM 2282 O O . ASP A 1 322 ? 31.355 20.706 179.225 1.00 50.91 334 ASP A O 1
ATOM 2287 N N . GLY A 1 323 ? 29.522 20.244 178.001 1.00 49.82 335 GLY A N 1
ATOM 2288 C CA . GLY A 1 323 ? 29.619 21.489 177.258 1.00 48.98 335 GLY A CA 1
ATOM 2289 C C . GLY A 1 323 ? 30.868 21.476 176.398 1.00 49.70 335 GLY A C 1
ATOM 2290 O O . GLY A 1 323 ? 31.047 20.609 175.535 1.00 52.80 335 GLY A O 1
ATOM 2291 N N . ASP A 1 324 ? 31.759 22.440 176.633 1.00 51.37 336 ASP A N 1
ATOM 2292 C CA . ASP A 1 324 ? 33.044 22.496 175.953 1.00 53.44 336 ASP A CA 1
ATOM 2293 C C . ASP A 1 324 ? 34.198 22.066 176.854 1.00 54.12 336 ASP A C 1
ATOM 2294 O O . ASP A 1 324 ? 35.360 22.356 176.547 1.00 54.88 336 ASP A O 1
ATOM 2299 N N . SER A 1 325 ? 33.903 21.377 177.955 1.00 49.69 337 SER A N 1
ATOM 2300 C CA . SER A 1 325 ? 34.925 20.886 178.871 1.00 51.59 337 SER A CA 1
ATOM 2301 C C . SER A 1 325 ? 35.099 19.387 178.666 1.00 50.41 337 SER A C 1
ATOM 2302 O O . SER A 1 325 ? 34.145 18.622 178.826 1.00 49.51 337 SER A O 1
ATOM 2305 N N . ILE A 1 326 ? 36.314 18.969 178.314 1.00 48.28 338 ILE A N 1
ATOM 2306 C CA . ILE A 1 326 ? 36.592 17.545 178.168 1.00 51.05 338 ILE A CA 1
ATOM 2307 C C . ILE A 1 326 ? 36.671 16.907 179.548 1.00 52.30 338 ILE A C 1
ATOM 2308 O O . ILE A 1 326 ? 37.334 17.429 180.455 1.00 48.71 338 ILE A O 1
ATOM 2313 N N . THR A 1 327 ? 35.988 15.778 179.718 1.00 46.20 339 THR A N 1
ATOM 2314 C CA . THR A 1 327 ? 35.999 15.041 180.973 1.00 52.10 339 THR A CA 1
ATOM 2315 C C . THR A 1 327 ? 36.786 13.748 180.812 1.00 54.35 339 THR A C 1
ATOM 2316 O O . THR A 1 327 ? 36.669 13.058 179.793 1.00 52.22 339 THR A O 1
ATOM 2320 N N . VAL A 1 328 ? 37.594 13.432 181.820 1.00 51.46 340 VAL A N 1
ATOM 2321 C CA . VAL A 1 328 ? 38.328 12.175 181.897 1.00 49.04 340 VAL A CA 1
ATOM 2322 C C . VAL A 1 328 ? 37.902 11.479 183.181 1.00 53.73 340 VAL A C 1
ATOM 2323 O O . VAL A 1 328 ? 38.085 12.024 184.277 1.00 53.93 340 VAL A O 1
ATOM 2327 N N . ASN A 1 329 ? 37.328 10.282 183.044 1.00 50.03 341 ASN A N 1
ATOM 2328 C CA . ASN A 1 329 ? 36.762 9.544 184.173 1.00 55.95 341 ASN A CA 1
ATOM 2329 C C . ASN A 1 329 ? 35.743 10.395 184.927 1.00 55.39 341 ASN A C 1
ATOM 2330 O O . ASN A 1 329 ? 35.669 10.374 186.157 1.00 54.05 341 ASN A O 1
ATOM 2335 N N . GLY A 1 330 ? 34.956 11.163 184.176 1.00 53.30 342 GLY A N 1
ATOM 2336 C CA . GLY A 1 330 ? 33.903 11.976 184.748 1.00 52.26 342 GLY A CA 1
ATOM 2337 C C . GLY A 1 330 ? 34.352 13.245 185.435 1.00 52.02 342 GLY A C 1
ATOM 2338 O O . GLY A 1 330 ? 33.528 13.900 186.081 1.00 59.10 342 GLY A O 1
ATOM 2339 N N . ILE A 1 331 ? 35.623 13.619 185.317 1.00 49.00 343 ILE A N 1
ATOM 2340 C CA . ILE A 1 331 ? 36.173 14.796 185.979 1.00 49.42 343 ILE A CA 1
ATOM 2341 C C . ILE A 1 331 ? 36.568 15.811 184.915 1.00 54.51 343 ILE A C 1
ATOM 2342 O O . ILE A 1 331 ? 37.265 15.470 183.951 1.00 54.21 343 ILE A O 1
ATOM 2347 N N . LYS A 1 332 ? 36.121 17.058 185.087 1.00 51.64 344 LYS A N 1
ATOM 2348 C CA . LYS A 1 332 ? 36.462 18.144 184.167 1.00 53.97 344 LYS A CA 1
ATOM 2349 C C . LYS A 1 332 ? 37.872 18.641 184.488 1.00 52.87 344 LYS A C 1
ATOM 2350 O O . LYS A 1 332 ? 38.080 19.703 185.079 1.00 60.07 344 LYS A O 1
ATOM 2356 N N . MET A 1 333 ? 38.859 17.843 184.077 1.00 51.40 345 MET A N 1
ATOM 2357 C CA . MET A 1 333 ? 40.249 18.105 184.422 1.00 54.21 345 MET A CA 1
ATOM 2358 C C . MET A 1 333 ? 41.073 18.657 183.266 1.00 58.87 345 MET A C 1
ATOM 2359 O O . MET A 1 333 ? 42.222 19.053 183.486 1.00 56.36 345 MET A O 1
ATOM 2364 N N . VAL A 1 334 ? 40.525 18.702 182.056 1.00 51.24 346 VAL A N 1
ATOM 2365 C CA . VAL A 1 334 ? 41.263 19.199 180.899 1.00 58.65 346 VAL A CA 1
ATOM 2366 C C . VAL A 1 334 ? 41.161 20.718 180.853 1.00 59.35 346 VAL A C 1
ATOM 2367 O O . VAL A 1 334 ? 40.060 21.281 180.892 1.00 60.67 346 VAL A O 1
ATOM 2371 N N . ASN A 1 335 ? 42.312 21.387 180.766 1.00 57.68 347 ASN A N 1
ATOM 2372 C CA . ASN A 1 335 ? 42.367 22.841 180.680 1.00 67.53 347 ASN A CA 1
ATOM 2373 C C . ASN A 1 335 ? 42.950 23.362 179.375 1.00 69.35 347 ASN A C 1
ATOM 2374 O O . ASN A 1 335 ? 42.515 24.414 178.902 1.00 84.30 347 ASN A O 1
ATOM 2379 N N . LYS A 1 336 ? 43.917 22.663 178.781 1.00 66.19 348 LYS A N 1
ATOM 2380 C CA . LYS A 1 336 ? 44.467 23.027 177.480 1.00 62.41 348 LYS A CA 1
ATOM 2381 C C . LYS A 1 336 ? 44.480 21.785 176.603 1.00 61.77 348 LYS A C 1
ATOM 2382 O O . LYS A 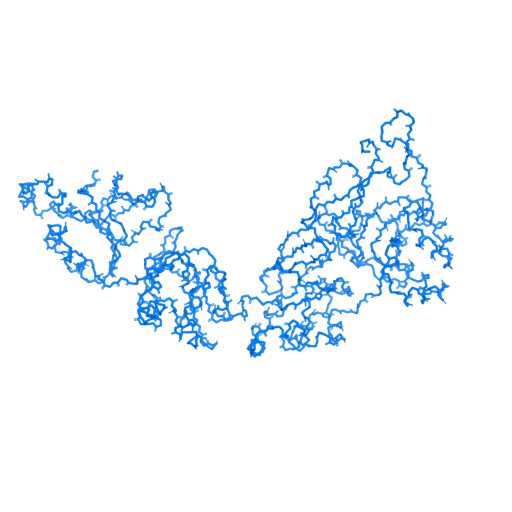1 336 ? 45.071 20.767 176.977 1.00 62.69 348 LYS A O 1
ATOM 2388 N N . LYS A 1 337 ? 43.840 21.871 175.438 1.00 60.40 349 LYS A N 1
ATOM 2389 C CA . LYS A 1 337 ? 43.603 20.709 174.597 1.00 58.00 349 LYS A CA 1
ATOM 2390 C C . LYS A 1 337 ? 44.119 20.949 173.184 1.00 53.67 349 LYS A C 1
ATOM 2391 O O . LYS A 1 337 ? 44.395 22.082 172.779 1.00 55.69 349 LYS A O 1
ATOM 2397 N N . ASP A 1 338 ? 44.254 19.845 172.445 1.00 52.27 350 ASP A N 1
ATOM 2398 C CA . ASP A 1 338 ? 44.606 19.858 171.023 1.00 53.55 350 ASP A CA 1
ATOM 2399 C C . ASP A 1 338 ? 45.983 20.477 170.783 1.00 56.89 350 ASP A C 1
ATOM 2400 O O . ASP A 1 338 ? 46.154 21.380 169.962 1.00 59.50 350 ASP A O 1
ATOM 2405 N N . ILE A 1 339 ? 46.979 19.972 171.509 1.00 54.84 351 ILE A N 1
ATOM 2406 C CA . ILE A 1 339 ? 48.377 20.327 171.263 1.00 51.61 351 ILE A CA 1
ATOM 2407 C C . ILE A 1 339 ? 48.899 19.301 170.261 1.00 54.79 351 ILE A C 1
ATOM 2408 O O . ILE A 1 339 ? 49.336 18.207 170.620 1.00 55.21 351 ILE A O 1
ATOM 2413 N N . VAL A 1 340 ? 48.845 19.660 168.982 1.00 55.30 352 VAL A N 1
ATOM 2414 C CA . VAL A 1 340 ? 49.132 18.721 167.904 1.00 49.75 352 VAL A CA 1
ATOM 2415 C C . VAL A 1 340 ? 50.634 18.655 167.661 1.00 54.89 352 VAL A C 1
ATOM 2416 O O . VAL A 1 340 ? 51.328 19.679 167.648 1.00 64.36 352 VAL A O 1
ATOM 2420 N N . THR A 1 341 ? 51.139 17.437 167.472 1.00 53.96 353 THR A N 1
ATOM 2421 C CA . THR A 1 341 ? 52.540 17.186 167.169 1.00 58.94 353 THR A CA 1
ATOM 2422 C C . THR A 1 341 ? 52.629 16.124 166.082 1.00 58.67 353 THR A C 1
ATOM 2423 O O . THR A 1 341 ? 51.678 15.376 165.834 1.00 53.25 353 THR A O 1
ATOM 2427 N N . ASN A 1 342 ? 53.815 16.039 165.469 1.00 60.38 354 ASN A N 1
ATOM 2428 C CA . ASN A 1 342 ? 54.049 15.142 164.341 1.00 63.75 354 ASN A CA 1
ATOM 2429 C C . ASN A 1 342 ? 53.679 13.692 164.636 1.00 64.30 354 ASN A C 1
ATOM 2430 O O . ASN A 1 342 ? 53.529 12.899 163.698 1.00 59.34 354 ASN A O 1
ATOM 2435 N N . ASN A 1 343 ? 53.518 13.321 165.909 1.00 63.67 355 ASN A N 1
ATOM 2436 C CA . ASN A 1 343 ? 53.192 11.944 166.261 1.00 60.29 355 ASN A CA 1
ATOM 2437 C C . ASN A 1 343 ? 52.032 11.863 167.250 1.00 64.19 355 ASN A C 1
ATOM 2438 O O . ASN A 1 343 ? 51.955 10.921 168.044 1.00 59.89 355 ASN A O 1
ATOM 2443 N N . GLY A 1 344 ? 51.117 12.828 167.221 1.00 61.36 356 GLY A N 1
ATOM 2444 C CA . GLY A 1 344 ? 49.896 12.719 167.995 1.00 55.29 356 GLY A CA 1
ATOM 2445 C C . GLY A 1 344 ? 49.577 13.988 168.753 1.00 56.12 356 GLY A C 1
ATOM 2446 O O . GLY A 1 344 ? 50.282 14.991 168.676 1.00 56.19 356 GLY A O 1
ATOM 2447 N N . VAL A 1 345 ? 48.491 13.918 169.524 1.00 46.43 357 VAL A N 1
ATOM 2448 C CA . VAL A 1 345 ? 47.900 15.081 170.176 1.00 47.31 357 VAL A CA 1
ATOM 2449 C C . VAL A 1 345 ? 48.108 14.988 171.684 1.00 53.87 357 VAL A C 1
ATOM 2450 O O . VAL A 1 345 ? 48.189 13.894 172.260 1.00 49.04 357 VAL A O 1
ATOM 2454 N N . ILE A 1 346 ? 48.196 16.154 172.327 1.00 49.73 358 ILE A N 1
ATOM 2455 C CA . ILE A 1 346 ? 48.398 16.262 173.768 1.00 48.36 358 ILE A CA 1
ATOM 2456 C C . ILE A 1 346 ? 47.297 17.136 174.356 1.00 50.25 358 ILE A C 1
ATOM 2457 O O . ILE A 1 346 ? 46.981 18.198 173.808 1.00 52.73 358 ILE A O 1
ATOM 2462 N N . HIS A 1 347 ? 46.717 16.686 175.468 1.00 50.19 359 HIS A N 1
ATOM 2463 C CA . HIS A 1 347 ? 45.766 17.458 176.255 1.00 50.82 359 HIS A CA 1
ATOM 2464 C C . HIS A 1 347 ? 46.278 17.541 177.687 1.00 53.96 359 HIS A C 1
ATOM 2465 O O . HIS A 1 347 ? 46.539 16.509 178.314 1.00 49.57 359 HIS A O 1
ATOM 2472 N N . LEU A 1 348 ? 46.423 18.760 178.199 1.00 56.86 360 LEU A N 1
ATOM 2473 C CA . LEU A 1 348 ? 46.887 18.964 179.567 1.00 54.55 360 LEU A CA 1
ATOM 2474 C C . LEU A 1 348 ? 45.730 18.780 180.542 1.00 57.01 360 LEU A C 1
ATOM 2475 O O . LEU A 1 348 ? 44.600 19.193 180.267 1.00 59.31 360 LEU A O 1
ATOM 2480 N N . ILE A 1 349 ? 46.009 18.154 181.689 1.00 56.89 361 ILE A N 1
ATOM 2481 C CA . ILE A 1 349 ? 44.950 17.796 182.627 1.00 56.81 361 ILE A CA 1
ATOM 2482 C C . ILE A 1 349 ? 45.277 18.285 184.033 1.00 60.34 361 ILE A C 1
ATOM 2483 O O . ILE A 1 349 ? 46.440 18.500 184.389 1.00 56.75 361 ILE A O 1
ATOM 2488 N N . ASP A 1 350 ? 44.221 18.455 184.840 1.00 64.55 362 ASP A N 1
ATOM 2489 C CA . ASP A 1 350 ? 44.367 19.001 186.187 1.00 64.46 362 ASP A CA 1
ATOM 2490 C C . ASP A 1 350 ? 44.872 17.965 187.181 1.00 68.09 362 ASP A C 1
ATOM 2491 O O . ASP A 1 350 ? 45.522 18.326 188.168 1.00 66.10 362 ASP A O 1
ATOM 2496 N N . GLN A 1 351 ? 44.567 16.690 186.961 1.00 61.09 363 GLN A N 1
ATOM 2497 C CA . GLN A 1 351 ? 44.855 15.639 187.925 1.00 59.41 363 GLN A CA 1
ATOM 2498 C C . GLN A 1 351 ? 45.726 14.566 187.288 1.00 58.75 363 GLN A C 1
ATOM 2499 O O . GLN A 1 351 ? 45.890 14.502 186.067 1.00 57.70 363 GLN A O 1
ATOM 2505 N N . VAL A 1 352 ? 46.284 13.717 188.136 1.00 57.14 364 VAL A N 1
ATOM 2506 C CA . VAL A 1 352 ? 47.052 12.562 187.689 1.00 51.57 364 VAL A CA 1
ATOM 2507 C C . VAL A 1 352 ? 46.114 11.369 187.595 1.00 50.03 364 VAL A C 1
ATOM 2508 O O . VAL A 1 352 ? 45.302 11.125 188.496 1.00 54.07 364 VAL A O 1
ATOM 2512 N N . LEU A 1 353 ? 46.210 10.633 186.493 1.00 53.71 365 LEU A N 1
ATOM 2513 C CA . LEU A 1 353 ? 45.426 9.419 186.291 1.00 54.22 365 LEU A CA 1
ATOM 2514 C C . LEU A 1 353 ? 46.180 8.258 186.926 1.00 49.68 365 LEU A C 1
ATOM 2515 O O . LEU A 1 353 ? 47.250 7.870 186.449 1.00 55.32 365 LEU A O 1
ATOM 2520 N N . ILE A 1 354 ? 45.624 7.704 187.996 1.00 48.58 366 ILE A N 1
ATOM 2521 C CA . ILE A 1 354 ? 46.269 6.642 188.757 1.00 51.93 366 ILE A CA 1
ATOM 2522 C C . ILE A 1 354 ? 45.527 5.340 188.468 1.00 48.24 366 ILE A C 1
ATOM 2523 O O . ILE A 1 354 ? 44.382 5.168 188.915 1.00 52.06 366 ILE A O 1
ATOM 2528 N N . PRO A 1 355 ? 46.124 4.402 187.738 1.00 42.19 367 PRO A N 1
ATOM 2529 C CA . PRO A 1 355 ? 45.458 3.122 187.494 1.00 47.58 367 PRO A CA 1
ATOM 2530 C C . PRO A 1 355 ? 45.470 2.257 188.744 1.00 48.60 367 PRO A C 1
ATOM 2531 O O . PRO A 1 355 ? 46.242 2.476 189.680 1.00 50.20 367 PRO A O 1
ATOM 2535 N N . ASP A 1 356 ? 44.585 1.256 188.746 1.00 49.47 368 ASP A N 1
ATOM 2536 C CA . ASP A 1 356 ? 44.503 0.347 189.885 1.00 48.78 368 ASP A CA 1
ATOM 2537 C C . ASP A 1 356 ? 45.824 -0.373 190.121 1.00 50.97 368 ASP A C 1
ATOM 2538 O O . ASP A 1 356 ? 46.199 -0.618 191.273 1.00 50.37 368 ASP A O 1
ATOM 2543 N N . SER A 1 357 ? 46.552 -0.699 189.050 1.00 43.91 369 SER A N 1
ATOM 2544 C CA . SER A 1 357 ? 47.799 -1.444 189.178 1.00 47.95 369 SER A CA 1
ATOM 2545 C C . SER A 1 357 ? 48.906 -0.653 189.865 1.00 48.24 369 SER A C 1
ATOM 2546 O O . SER A 1 357 ? 49.973 -1.220 190.122 1.00 53.40 369 SER A O 1
ATOM 2549 N N . ALA A 1 358 ? 48.690 0.629 190.158 1.00 49.43 370 ALA A N 1
ATOM 2550 C CA . ALA A 1 358 ? 49.674 1.445 190.855 1.00 47.11 370 ALA A CA 1
ATOM 2551 C C . ALA A 1 358 ? 49.203 1.895 192.230 1.00 49.45 370 ALA A C 1
ATOM 2552 O O . ALA A 1 358 ? 49.915 2.653 192.897 1.00 49.90 370 ALA A O 1
ATOM 2554 N N . LYS A 1 359 ? 48.033 1.445 192.673 1.00 44.06 371 LYS A N 1
ATOM 2555 C CA . LYS A 1 359 ? 47.455 1.871 193.939 1.00 50.20 371 LYS A CA 1
ATOM 2556 C C . LYS A 1 359 ? 47.734 0.847 195.031 1.00 49.54 371 LYS A C 1
ATOM 2557 O O . LYS A 1 359 ? 47.755 -0.362 194.778 1.00 49.27 371 LYS A O 1
ATOM 2563 N N . GLN A 1 360 ? 47.943 1.342 196.249 1.00 49.79 372 GLN A N 1
ATOM 2564 C CA . GLN A 1 360 ? 47.927 0.468 197.408 1.00 50.84 372 GLN A CA 1
ATOM 2565 C C . GLN A 1 360 ? 46.535 -0.135 197.571 1.00 51.05 372 GLN A C 1
ATOM 2566 O O . GLN A 1 360 ? 45.540 0.392 197.066 1.00 51.71 372 GLN A O 1
ATOM 2572 N N . VAL A 1 361 ? 46.473 -1.260 198.287 1.00 49.07 373 VAL A N 1
ATOM 2573 C CA . VAL A 1 361 ? 45.247 -2.058 198.301 1.00 48.50 373 VAL A CA 1
ATOM 2574 C C . VAL A 1 361 ? 44.080 -1.259 198.878 1.00 44.63 373 VAL A C 1
ATOM 2575 O O . VAL A 1 361 ? 42.974 -1.267 198.323 1.00 49.60 373 VAL A O 1
ATOM 2579 N N . ILE A 1 362 ? 44.310 -0.530 199.975 1.00 48.14 374 ILE A N 1
ATOM 2580 C CA . ILE A 1 362 ? 43.227 0.230 200.587 1.00 47.46 374 ILE A CA 1
ATOM 2581 C C . ILE A 1 362 ? 42.762 1.362 199.681 1.00 49.74 374 ILE A C 1
ATOM 2582 O O . ILE A 1 362 ? 41.627 1.835 199.816 1.00 49.10 374 ILE A O 1
ATOM 2587 N N . GLU A 1 363 ? 43.606 1.802 198.749 1.00 48.45 375 GLU A N 1
ATOM 2588 C CA . GLU A 1 363 ? 43.216 2.825 197.791 1.00 48.06 375 GLU A CA 1
ATOM 2589 C C . GLU A 1 363 ? 42.329 2.280 196.680 1.00 52.22 375 GLU A C 1
ATOM 2590 O O . GLU A 1 363 ? 41.846 3.066 195.857 1.00 52.13 375 GLU A O 1
ATOM 2596 N N . LEU A 1 364 ? 42.106 0.966 196.635 1.00 50.28 376 LEU A N 1
ATOM 2597 C CA . LEU A 1 364 ? 41.259 0.375 195.608 1.00 50.42 376 LEU A CA 1
ATOM 2598 C C . LEU A 1 364 ? 39.773 0.513 195.905 1.00 53.19 376 LEU A C 1
ATOM 2599 O O . LEU A 1 364 ? 38.957 0.284 195.006 1.00 55.59 376 LEU A O 1
ATOM 2604 N N . ALA A 1 365 ? 39.399 0.880 197.126 1.00 46.81 377 ALA A N 1
ATOM 2605 C CA . ALA A 1 365 ? 37.993 0.919 197.495 1.00 49.39 377 ALA A CA 1
ATOM 2606 C C . ALA A 1 365 ? 37.326 2.191 196.991 1.00 48.54 377 ALA A C 1
ATOM 2607 O O . ALA A 1 365 ? 37.963 3.235 196.828 1.00 47.78 377 ALA A O 1
ATOM 2609 N N . GLY A 1 366 ? 36.021 2.091 196.748 1.00 46.87 378 GLY A N 1
ATOM 2610 C CA . GLY A 1 366 ? 35.254 3.211 196.243 1.00 51.83 378 GLY A CA 1
ATOM 2611 C C . GLY A 1 366 ? 34.274 3.772 197.252 1.00 54.06 378 GLY A C 1
ATOM 2612 O O . GLY A 1 366 ? 34.516 3.712 198.461 1.00 51.62 378 GLY A O 1
ATOM 2613 N N . LYS A 1 367 ? 33.158 4.315 196.761 1.00 55.19 379 LYS A N 1
ATOM 2614 C CA . LYS A 1 367 ? 32.175 4.942 197.639 1.00 58.38 379 LYS A CA 1
ATOM 2615 C C . LYS A 1 367 ? 31.591 3.939 198.629 1.00 50.84 379 LYS A C 1
ATOM 2616 O O . LYS A 1 367 ? 31.703 4.109 199.848 1.00 57.01 379 LYS A O 1
ATOM 2622 N N . GLN A 1 368 ? 30.971 2.874 198.118 1.00 50.71 380 GLN A N 1
ATOM 2623 C CA . GLN A 1 368 ? 30.250 1.927 198.962 1.00 50.97 380 GLN A CA 1
ATOM 2624 C C . GLN A 1 368 ? 31.147 1.146 199.915 1.00 45.17 380 GLN A C 1
ATOM 2625 O O . GLN A 1 368 ? 30.639 0.270 200.621 1.00 46.13 380 GLN A O 1
ATOM 2631 N N . GLN A 1 369 ? 32.447 1.429 199.962 1.00 41.63 381 GLN A N 1
ATOM 2632 C CA . GLN A 1 369 ? 33.337 0.800 200.925 1.00 48.94 381 GLN A CA 1
ATOM 2633 C C . GLN A 1 369 ? 33.925 1.786 201.926 1.00 47.74 381 GLN A C 1
ATOM 2634 O O . GLN A 1 369 ? 34.689 1.364 202.805 1.00 50.07 381 GLN A O 1
ATOM 2640 N N . THR A 1 370 ? 33.575 3.075 201.831 1.00 42.50 382 THR A N 1
ATOM 2641 C CA . THR A 1 370 ? 34.192 4.094 202.678 1.00 47.11 382 THR A CA 1
ATOM 2642 C C . THR A 1 370 ? 34.120 3.713 204.151 1.00 48.48 382 THR A C 1
ATOM 2643 O O . THR A 1 370 ? 35.142 3.700 204.848 1.00 47.85 382 THR A O 1
ATOM 2647 N N . THR A 1 371 ? 32.918 3.388 204.636 1.00 38.48 383 THR A N 1
ATOM 2648 C CA . THR A 1 371 ? 32.754 2.931 206.011 1.00 49.51 383 THR A CA 1
ATOM 2649 C C . THR A 1 371 ? 33.825 1.909 206.362 1.00 52.12 383 THR A C 1
ATOM 2650 O O . THR A 1 371 ? 34.628 2.120 207.282 1.00 47.53 383 THR A O 1
ATOM 2654 N N . PHE A 1 372 ? 33.890 0.820 205.585 1.00 47.11 384 PHE A N 1
ATOM 2655 C CA . PHE A 1 372 ? 34.911 -0.198 205.815 1.00 44.65 384 PHE A CA 1
ATOM 2656 C C . PHE A 1 372 ? 36.295 0.430 205.895 1.00 45.25 384 PHE A C 1
ATOM 2657 O O . PHE A 1 372 ? 36.995 0.293 206.905 1.00 47.38 384 PHE A O 1
ATOM 2665 N N . THR A 1 373 ? 36.680 1.181 204.858 1.00 42.59 385 THR A N 1
ATOM 2666 C CA . THR A 1 373 ? 38.022 1.751 204.823 1.00 46.53 385 THR A CA 1
ATOM 2667 C C . THR A 1 373 ? 38.222 2.783 205.919 1.00 43.97 385 THR A C 1
ATOM 2668 O O . THR A 1 373 ? 39.357 3.009 206.355 1.00 46.09 385 THR A O 1
ATOM 2672 N N . ASP A 1 374 ? 37.146 3.424 206.377 1.00 41.10 386 ASP A N 1
ATOM 2673 C CA . ASP A 1 374 ? 37.294 4.292 207.536 1.00 48.52 386 ASP A CA 1
ATOM 2674 C C . ASP A 1 374 ? 37.544 3.466 208.789 1.00 47.48 386 ASP A C 1
ATOM 2675 O O . ASP A 1 374 ? 38.457 3.768 209.569 1.00 44.80 386 ASP A O 1
ATOM 2680 N N . LEU A 1 375 ? 36.779 2.385 208.963 1.00 45.90 387 LEU A N 1
ATOM 2681 C CA . LEU A 1 375 ? 36.894 1.575 210.171 1.00 45.69 387 LEU A CA 1
ATOM 2682 C C . LEU A 1 375 ? 38.304 1.019 210.332 1.00 46.88 387 LEU A C 1
ATOM 2683 O O . LEU A 1 375 ? 38.950 1.236 211.364 1.00 45.97 387 LEU A O 1
ATOM 2688 N N . VAL A 1 376 ? 38.813 0.328 209.307 1.00 46.68 388 VAL A N 1
ATOM 2689 C CA . VAL A 1 376 ? 40.161 -0.229 209.384 1.00 49.92 388 VAL A CA 1
ATOM 2690 C C . VAL A 1 376 ? 41.198 0.863 209.601 1.00 49.06 388 VAL A C 1
ATOM 2691 O O . VAL A 1 376 ? 42.290 0.587 210.111 1.00 50.59 388 VAL A O 1
ATOM 2695 N N . ALA A 1 377 ? 40.883 2.108 209.232 1.00 45.25 389 ALA A N 1
ATOM 2696 C CA . ALA A 1 377 ? 41.798 3.203 209.523 1.00 43.84 389 ALA A CA 1
ATOM 2697 C C . ALA A 1 377 ? 41.615 3.703 210.949 1.00 48.54 389 ALA A C 1
ATOM 2698 O O . ALA A 1 377 ? 42.598 3.977 211.648 1.00 45.34 389 ALA A O 1
ATOM 2700 N N . GLN A 1 378 ? 40.363 3.803 211.401 1.00 46.71 390 GLN A N 1
ATOM 2701 C CA . GLN A 1 378 ? 40.086 4.350 212.721 1.00 48.94 390 GLN A CA 1
ATOM 2702 C C . GLN A 1 378 ? 40.441 3.377 213.835 1.00 51.36 390 GLN A C 1
ATOM 2703 O O . GLN A 1 378 ? 40.721 3.815 214.956 1.00 48.43 390 GLN A O 1
ATOM 2709 N N . LEU A 1 379 ? 40.458 2.077 213.553 1.00 47.00 391 LEU A N 1
ATOM 2710 C CA . LEU A 1 379 ? 40.746 1.068 214.561 1.00 46.74 391 LEU A CA 1
ATOM 2711 C C . LEU A 1 379 ? 42.178 0.548 214.490 1.00 44.97 391 LEU A C 1
ATOM 2712 O O . LEU A 1 379 ? 42.495 -0.455 215.137 1.00 50.76 391 LEU A O 1
ATOM 2717 N N . GLY A 1 380 ? 43.046 1.205 213.722 1.00 50.34 392 GLY A N 1
ATOM 2718 C CA . GLY A 1 380 ? 44.465 0.907 213.762 1.00 47.81 392 GLY A CA 1
ATOM 2719 C C . GLY A 1 380 ? 44.929 -0.248 212.906 1.00 49.84 392 GLY A C 1
ATOM 2720 O O . GLY A 1 380 ? 45.963 -0.850 213.210 1.00 52.06 392 GLY A O 1
ATOM 2721 N N . LEU A 1 381 ? 44.208 -0.577 211.836 1.00 50.14 393 LEU A N 1
ATOM 2722 C CA . LEU A 1 381 ? 44.598 -1.680 210.969 1.00 47.05 393 LEU A CA 1
ATOM 2723 C C . LEU A 1 381 ? 45.223 -1.227 209.658 1.00 48.41 393 LEU A C 1
ATOM 2724 O O . LEU A 1 381 ? 45.840 -2.048 208.970 1.00 53.76 393 LEU A O 1
ATOM 2729 N N . ALA A 1 382 ? 45.090 0.054 209.306 1.00 50.72 394 ALA A N 1
ATOM 2730 C CA . ALA A 1 382 ? 45.587 0.527 208.017 1.00 54.52 394 ALA A CA 1
ATOM 2731 C C . ALA A 1 382 ? 47.107 0.458 207.944 1.00 55.49 394 ALA A C 1
ATOM 2732 O O . ALA A 1 382 ? 47.668 0.154 206.885 1.00 56.50 394 ALA A O 1
ATOM 2734 N N . SER A 1 383 ? 47.792 0.736 209.056 1.00 55.77 395 SER A N 1
ATOM 2735 C CA . SER A 1 383 ? 49.249 0.695 209.058 1.00 57.04 395 SER A CA 1
ATOM 2736 C C . SER A 1 383 ? 49.789 -0.715 208.856 1.00 57.70 395 SER A C 1
ATOM 2737 O O . SER A 1 383 ? 50.943 -0.869 208.440 1.00 59.70 395 SER A O 1
ATOM 2740 N N . ALA A 1 384 ? 48.985 -1.742 209.135 1.00 57.54 396 ALA A N 1
ATOM 2741 C CA . ALA A 1 384 ? 49.419 -3.120 208.945 1.00 58.20 396 ALA A CA 1
ATOM 2742 C C . ALA A 1 384 ? 49.468 -3.529 207.479 1.00 54.57 396 ALA A C 1
ATOM 2743 O O . ALA A 1 384 ? 50.016 -4.592 207.169 1.00 55.04 396 ALA A O 1
ATOM 2745 N N . LEU A 1 385 ? 48.910 -2.718 206.577 1.00 52.05 397 LEU A N 1
ATOM 2746 C CA . LEU A 1 385 ? 48.935 -3.000 205.142 1.00 56.12 397 LEU A CA 1
ATOM 2747 C C . LEU A 1 385 ? 50.206 -2.390 204.561 1.00 52.63 397 LEU A C 1
ATOM 2748 O O . LEU A 1 385 ? 50.205 -1.316 203.957 1.00 54.93 397 LEU A O 1
ATOM 2753 N N . ARG A 1 386 ? 51.316 -3.103 204.755 1.00 54.47 398 ARG A N 1
ATOM 2754 C CA . ARG A 1 386 ? 52.627 -2.615 204.358 1.00 54.68 398 ARG A CA 1
ATOM 2755 C C . ARG A 1 386 ? 52.784 -2.667 202.839 1.00 57.61 398 ARG A C 1
ATOM 2756 O O . ARG A 1 386 ? 52.264 -3.573 202.181 1.00 55.91 398 ARG A O 1
ATOM 2764 N N . PRO A 1 387 ? 53.488 -1.691 202.262 1.00 58.93 399 PRO A N 1
ATOM 2765 C CA . PRO A 1 387 ? 53.704 -1.702 200.806 1.00 55.51 399 PRO A CA 1
ATOM 2766 C C . PRO A 1 387 ? 54.472 -2.915 200.310 1.00 58.89 399 PRO A C 1
ATOM 2767 O O . PRO A 1 387 ? 54.241 -3.362 199.180 1.00 59.94 399 PRO A O 1
ATOM 2771 N N . ASP A 1 388 ? 55.386 -3.459 201.113 1.00 60.51 400 ASP A N 1
ATOM 2772 C CA . ASP A 1 388 ? 56.155 -4.628 200.707 1.00 61.43 400 ASP A CA 1
ATOM 2773 C C . ASP A 1 388 ? 55.415 -5.939 200.943 1.00 59.48 400 ASP A C 1
ATOM 2774 O O . ASP A 1 388 ? 55.928 -6.998 200.563 1.00 61.40 400 ASP A O 1
ATOM 2779 N N . GLY A 1 389 ? 54.233 -5.900 201.560 1.00 57.61 401 GLY A N 1
ATOM 2780 C CA . GLY A 1 389 ? 53.400 -7.071 201.707 1.00 54.57 401 GLY A CA 1
ATOM 2781 C C . GLY A 1 389 ? 52.350 -7.160 200.607 1.00 56.73 401 GLY A C 1
ATOM 2782 O O . GLY A 1 389 ? 52.225 -6.293 199.746 1.00 56.46 401 GLY A O 1
ATOM 2783 N N . GLU A 1 390 ? 51.589 -8.251 200.647 1.00 57.67 402 GLU A N 1
ATOM 2784 C CA . GLU A 1 390 ? 50.485 -8.465 199.720 1.00 53.96 402 GLU A CA 1
ATOM 2785 C C . GLU A 1 390 ? 49.254 -8.872 200.511 1.00 54.54 402 GLU A C 1
ATOM 2786 O O . GLU A 1 390 ? 49.326 -9.771 201.354 1.00 50.21 402 GLU A O 1
ATOM 2792 N N . TYR A 1 391 ? 48.128 -8.214 200.240 1.00 54.39 403 TYR A N 1
ATOM 2793 C CA . TYR A 1 391 ? 46.953 -8.345 201.087 1.00 45.37 403 TYR A CA 1
ATOM 2794 C C . TYR A 1 391 ? 45.693 -8.477 200.242 1.00 48.77 403 TYR A C 1
ATOM 2795 O O . TYR A 1 391 ? 45.666 -8.141 199.053 1.00 47.47 403 TYR A O 1
ATOM 2804 N N . THR A 1 392 ? 44.639 -8.968 200.890 1.00 42.28 404 THR A N 1
ATOM 2805 C CA . THR A 1 392 ? 43.311 -9.064 200.303 1.00 41.73 404 THR A CA 1
ATOM 2806 C C . THR A 1 392 ? 42.312 -8.453 201.272 1.00 44.62 404 THR A C 1
ATOM 2807 O O . THR A 1 392 ? 42.238 -8.866 202.434 1.00 39.61 404 THR A O 1
ATOM 2811 N N . LEU A 1 393 ? 41.554 -7.471 200.798 1.00 39.54 405 LEU A N 1
ATOM 2812 C CA . LEU A 1 393 ? 40.508 -6.837 201.585 1.00 39.38 405 LEU A CA 1
ATOM 2813 C C . LEU A 1 393 ? 39.158 -7.417 201.189 1.00 42.55 405 LEU A C 1
ATOM 2814 O O . LEU A 1 393 ? 38.816 -7.455 200.001 1.00 41.80 405 LEU A O 1
ATOM 2819 N N . LEU A 1 394 ? 38.406 -7.876 202.182 1.00 36.68 406 LEU A N 1
ATOM 2820 C CA . LEU A 1 394 ? 37.046 -8.376 202.000 1.00 38.16 406 LEU A CA 1
ATOM 2821 C C . LEU A 1 394 ? 36.118 -7.296 202.555 1.00 41.79 406 LEU A C 1
ATOM 2822 O O . LEU A 1 394 ? 35.754 -7.308 203.733 1.00 41.88 406 LEU A O 1
ATOM 2827 N N . ALA A 1 395 ? 35.742 -6.354 201.689 1.00 40.88 407 ALA A N 1
ATOM 2828 C CA . ALA A 1 395 ? 35.078 -5.128 202.104 1.00 43.10 407 ALA A CA 1
ATOM 2829 C C . ALA A 1 395 ? 33.567 -5.270 202.002 1.00 40.55 407 ALA A C 1
ATOM 2830 O O . ALA A 1 395 ? 33.040 -5.423 200.888 1.00 46.60 407 ALA A O 1
ATOM 2832 N N . PRO A 1 396 ? 32.834 -5.239 203.110 1.00 45.09 408 PRO A N 1
ATOM 2833 C CA . PRO A 1 396 ? 31.373 -5.168 203.020 1.00 44.83 408 PRO A CA 1
ATOM 2834 C C . PRO A 1 396 ? 30.925 -3.791 202.559 1.00 49.63 408 PRO A C 1
ATOM 2835 O O . PRO A 1 396 ? 31.592 -2.781 202.800 1.00 40.88 408 PRO A O 1
ATOM 2839 N N . VAL A 1 397 ? 29.775 -3.757 201.882 1.00 44.51 409 VAL A N 1
ATOM 2840 C CA . VAL A 1 397 ? 29.214 -2.474 201.470 1.00 44.06 409 VAL A CA 1
ATOM 2841 C C . VAL A 1 397 ? 28.785 -1.676 202.699 1.00 45.34 409 VAL A C 1
ATOM 2842 O O . VAL A 1 397 ? 28.637 -2.206 203.806 1.00 40.55 409 VAL A O 1
ATOM 2846 N N . ASN A 1 398 ? 28.590 -0.369 202.496 1.00 45.43 410 ASN A N 1
ATOM 2847 C CA . ASN A 1 398 ? 28.191 0.498 203.601 1.00 44.80 410 ASN A CA 1
ATOM 2848 C C . ASN A 1 398 ? 26.859 0.071 204.202 1.00 47.05 410 ASN A C 1
ATOM 2849 O O . ASN A 1 398 ? 26.638 0.245 205.407 1.00 52.31 410 ASN A O 1
ATOM 2854 N N . ASN A 1 399 ? 25.967 -0.500 203.391 1.00 49.02 411 ASN A N 1
ATOM 2855 C CA . ASN A 1 399 ? 24.682 -0.971 203.891 1.00 48.11 411 ASN A CA 1
ATOM 2856 C C . ASN A 1 399 ? 24.813 -2.158 204.836 1.00 47.47 411 ASN A C 1
ATOM 2857 O O . ASN A 1 399 ? 23.844 -2.481 205.531 1.00 49.44 411 ASN A O 1
ATOM 2862 N N . ALA A 1 400 ? 25.974 -2.811 204.879 1.00 48.02 412 ALA A N 1
ATOM 2863 C CA . ALA A 1 400 ? 26.169 -3.964 205.747 1.00 50.39 412 ALA A CA 1
ATOM 2864 C C . ALA A 1 400 ? 26.485 -3.584 207.187 1.00 47.10 412 ALA A C 1
ATOM 2865 O O . ALA A 1 400 ? 26.550 -4.473 208.042 1.00 48.12 412 ALA A O 1
ATOM 2867 N N . PHE A 1 401 ? 26.684 -2.300 207.476 1.00 47.16 413 PHE A N 1
ATOM 2868 C CA . PHE A 1 401 ? 27.008 -1.827 208.820 1.00 45.91 413 PHE A CA 1
ATOM 2869 C C . PHE A 1 401 ? 25.773 -1.138 209.393 1.00 46.19 413 PHE A C 1
ATOM 2870 O O . PHE A 1 401 ? 25.519 0.036 209.110 1.00 51.32 413 PHE A O 1
ATOM 2878 N N . SER A 1 402 ? 25.006 -1.873 210.193 1.00 47.90 414 SER A N 1
ATOM 2879 C CA . SER A 1 402 ? 23.834 -1.309 210.840 1.00 51.52 414 SER A CA 1
ATOM 2880 C C . SER A 1 402 ? 24.246 -0.459 212.040 1.00 55.81 414 SER A C 1
ATOM 2881 O O . SER A 1 402 ? 25.400 -0.469 212.480 1.00 53.57 414 SER A O 1
ATOM 2884 N N . ASP A 1 403 ? 23.279 0.293 212.573 1.00 62.25 415 ASP A N 1
ATOM 2885 C CA . ASP A 1 403 ? 23.546 1.100 213.759 1.00 54.66 415 ASP A CA 1
ATOM 2886 C C . ASP A 1 403 ? 23.884 0.222 214.956 1.00 54.11 415 ASP A C 1
ATOM 2887 O O . ASP A 1 403 ? 24.745 0.575 215.771 1.00 56.56 415 ASP A O 1
ATOM 2892 N N . ASP A 1 404 ? 23.218 -0.929 215.077 1.00 53.49 416 ASP A N 1
ATOM 2893 C CA . ASP A 1 404 ? 23.523 -1.851 216.167 1.00 52.75 416 ASP A CA 1
ATOM 2894 C C . ASP A 1 404 ? 24.938 -2.400 216.043 1.00 55.66 416 ASP A C 1
ATOM 2895 O O . ASP A 1 404 ? 25.620 -2.612 217.053 1.00 54.34 416 ASP A O 1
ATOM 2900 N N . THR A 1 405 ? 25.395 -2.641 214.812 1.00 55.63 417 THR A N 1
ATOM 2901 C CA . THR A 1 405 ? 26.761 -3.112 214.606 1.00 51.05 417 THR A CA 1
ATOM 2902 C C . THR A 1 405 ? 27.772 -2.037 214.985 1.00 45.39 417 THR A C 1
ATOM 2903 O O . THR A 1 405 ? 28.754 -2.312 215.684 1.00 46.38 417 THR A O 1
ATOM 2907 N N . LEU A 1 406 ? 27.545 -0.802 214.536 1.00 45.41 418 LEU A N 1
ATOM 2908 C CA . LEU A 1 406 ? 28.433 0.298 214.889 1.00 52.76 418 LEU A CA 1
ATOM 2909 C C . LEU A 1 406 ? 28.330 0.694 216.356 1.00 49.83 418 LEU A C 1
ATOM 2910 O O . LEU A 1 406 ? 29.190 1.439 216.839 1.00 50.73 418 LEU A O 1
ATOM 2915 N N . SER A 1 407 ? 27.312 0.218 217.072 1.00 48.57 419 SER A N 1
ATOM 2916 C CA . SER A 1 407 ? 27.150 0.520 218.487 1.00 57.31 419 SER A CA 1
ATOM 2917 C C . SER A 1 407 ? 27.906 -0.439 219.395 1.00 58.42 419 SER A C 1
ATOM 2918 O O . SER A 1 407 ? 27.970 -0.197 220.605 1.00 56.86 419 SER A O 1
ATOM 2921 N N . MET A 1 408 ? 28.471 -1.517 218.856 1.00 58.69 420 MET A N 1
ATOM 2922 C CA . MET A 1 408 ? 29.256 -2.419 219.680 1.00 56.72 420 MET A CA 1
ATOM 2923 C C . MET A 1 408 ? 30.602 -1.784 220.017 1.00 56.53 420 MET A C 1
ATOM 2924 O O . MET A 1 408 ? 31.071 -0.862 219.342 1.00 54.71 420 MET A O 1
ATOM 2929 N N . ASP A 1 409 ? 31.218 -2.284 221.085 1.00 56.14 421 ASP A N 1
ATOM 2930 C CA . ASP A 1 409 ? 32.531 -1.794 221.486 1.00 54.05 421 ASP A CA 1
ATOM 2931 C C . ASP A 1 409 ? 33.527 -1.994 220.350 1.00 52.50 421 ASP A C 1
ATOM 2932 O O . ASP A 1 409 ? 33.629 -3.085 219.782 1.00 51.22 421 ASP A O 1
ATOM 2937 N N . GLN A 1 410 ? 34.265 -0.931 220.021 1.00 50.74 422 GLN A N 1
ATOM 2938 C CA . GLN A 1 410 ? 35.092 -0.921 218.819 1.00 53.97 422 GLN A CA 1
ATOM 2939 C C . GLN A 1 410 ? 36.248 -1.911 218.872 1.00 55.41 422 GLN A C 1
ATOM 2940 O O . GLN A 1 410 ? 36.939 -2.078 217.861 1.00 52.08 422 GLN A O 1
ATOM 2946 N N . ARG A 1 411 ? 36.480 -2.566 220.010 1.00 51.33 423 ARG A N 1
ATOM 2947 C CA . ARG A 1 411 ? 37.496 -3.611 220.058 1.00 55.07 423 ARG A CA 1
ATOM 2948 C C . ARG A 1 411 ? 36.967 -4.917 219.472 1.00 47.39 423 ARG A C 1
ATOM 2949 O O . ARG A 1 411 ? 37.658 -5.573 218.679 1.00 57.17 423 ARG A O 1
ATOM 2957 N N . LEU A 1 412 ? 35.742 -5.301 219.842 1.00 47.26 424 LEU A N 1
ATOM 2958 C CA . LEU A 1 412 ? 35.081 -6.419 219.176 1.00 54.53 424 LEU A CA 1
ATOM 2959 C C . LEU A 1 412 ? 34.948 -6.150 217.682 1.00 49.02 424 LEU A C 1
ATOM 2960 O O . LEU A 1 412 ? 35.234 -7.020 216.848 1.00 54.07 424 LEU A O 1
ATOM 2965 N N . LEU A 1 413 ? 34.518 -4.935 217.330 1.00 49.63 425 LEU A N 1
ATOM 2966 C CA . LEU A 1 413 ? 34.443 -4.548 215.928 1.00 49.49 425 LEU A CA 1
ATOM 2967 C C . LEU A 1 413 ? 35.811 -4.609 215.263 1.00 49.72 425 LEU A C 1
ATOM 2968 O O . LEU A 1 413 ? 35.908 -4.936 214.075 1.00 50.51 425 LEU A O 1
ATOM 2973 N N . LYS A 1 414 ? 36.878 -4.314 216.013 1.00 47.84 426 LYS A N 1
ATOM 2974 C CA . LYS A 1 414 ? 38.220 -4.429 215.451 1.00 48.75 426 LYS A CA 1
ATOM 2975 C C . LYS A 1 414 ? 38.568 -5.881 215.151 1.00 52.58 426 LYS A C 1
ATOM 2976 O O . LYS A 1 414 ? 39.191 -6.173 214.124 1.00 45.80 426 LYS A O 1
ATOM 2982 N N . LEU A 1 415 ? 38.183 -6.806 216.035 1.00 46.79 427 LEU A N 1
ATOM 2983 C CA . LEU A 1 415 ? 38.385 -8.223 215.741 1.00 50.95 427 LEU A CA 1
ATOM 2984 C C . LEU A 1 415 ? 37.622 -8.631 214.483 1.00 44.28 427 LEU A C 1
ATOM 2985 O O . LEU A 1 415 ? 38.169 -9.294 213.586 1.00 47.25 427 LEU A O 1
ATOM 2990 N N . ILE A 1 416 ? 36.352 -8.222 214.396 1.00 39.96 428 ILE A N 1
ATOM 2991 C CA . ILE A 1 416 ? 35.540 -8.527 213.218 1.00 45.45 428 ILE A CA 1
ATOM 2992 C C . ILE A 1 416 ? 36.233 -8.040 211.951 1.00 41.00 428 ILE A C 1
ATOM 2993 O O . ILE A 1 416 ? 36.360 -8.777 210.966 1.00 46.88 428 ILE A O 1
ATOM 2998 N N . LEU A 1 417 ? 36.689 -6.783 211.959 1.00 37.56 429 LEU A N 1
ATOM 2999 C CA . LEU A 1 417 ? 37.414 -6.253 210.809 1.00 44.21 429 LEU A CA 1
ATOM 3000 C C . LEU A 1 417 ? 38.683 -7.045 210.536 1.00 47.07 429 LEU A C 1
ATOM 3001 O O . LEU A 1 417 ? 39.075 -7.209 209.374 1.00 44.19 429 LEU A O 1
ATOM 3006 N N . GLN A 1 418 ? 39.342 -7.537 211.587 1.00 41.15 430 GLN A N 1
ATOM 3007 C CA . GLN A 1 418 ? 40.496 -8.402 211.389 1.00 44.17 430 GLN A CA 1
ATOM 3008 C C . GLN A 1 418 ? 40.115 -9.703 210.704 1.00 43.21 430 GLN A C 1
ATOM 3009 O O . GLN A 1 418 ? 40.986 -10.365 210.131 1.00 39.88 430 GLN A O 1
ATOM 3015 N N . ASN A 1 419 ? 38.839 -10.088 210.743 1.00 42.13 431 ASN A N 1
ATOM 3016 C CA . ASN A 1 419 ? 38.410 -11.221 209.929 1.00 40.50 431 ASN A CA 1
ATOM 3017 C C . ASN A 1 419 ? 38.158 -10.856 208.468 1.00 47.08 431 ASN A C 1
ATOM 3018 O O . ASN A 1 419 ? 37.770 -11.735 207.691 1.00 44.73 431 ASN A O 1
ATOM 3023 N N . HIS A 1 420 ? 38.373 -9.601 208.069 1.00 40.64 432 HIS A N 1
ATOM 3024 C CA . HIS A 1 420 ? 38.140 -9.172 206.695 1.00 45.42 432 HIS A CA 1
ATOM 3025 C C . HIS A 1 420 ? 39.421 -8.793 205.965 1.00 42.58 432 HIS A C 1
ATOM 3026 O O . HIS A 1 420 ? 39.350 -8.191 204.889 1.00 39.21 432 HIS A O 1
ATOM 3033 N N . ILE A 1 421 ? 40.586 -9.121 206.517 1.00 43.24 433 ILE A N 1
ATOM 3034 C CA . ILE A 1 421 ? 41.866 -8.789 205.905 1.00 41.45 433 ILE A CA 1
ATOM 3035 C C . ILE A 1 421 ? 42.724 -10.044 205.866 1.00 43.22 433 ILE A C 1
ATOM 3036 O O . ILE A 1 421 ? 42.903 -10.713 206.890 1.00 47.42 433 ILE A O 1
ATOM 3041 N N . LEU A 1 422 ? 43.249 -10.364 204.688 1.00 40.54 434 LEU A N 1
ATOM 3042 C CA . LEU A 1 422 ? 44.174 -11.470 204.507 1.00 41.50 434 LEU A CA 1
ATOM 3043 C C . LEU A 1 422 ? 45.578 -10.925 204.281 1.00 40.41 434 LEU A C 1
ATOM 3044 O O . LEU A 1 422 ? 45.757 -9.853 203.697 1.00 40.48 434 LEU A O 1
ATOM 3049 N N . LYS A 1 423 ? 46.577 -11.664 204.762 1.00 49.06 435 LYS A N 1
ATOM 3050 C CA . LYS A 1 423 ? 47.970 -11.299 204.550 1.00 49.14 435 LYS A CA 1
ATOM 3051 C C . LYS A 1 423 ? 48.551 -11.937 203.294 1.00 50.00 435 LYS A C 1
ATOM 3052 O O . LYS A 1 423 ? 49.777 -12.029 203.163 1.00 53.96 435 LYS A O 1
ATOM 3058 N N . VAL A 1 424 ? 47.695 -12.370 202.372 1.00 51.07 436 VAL A N 1
ATOM 3059 C CA . VAL A 1 424 ? 48.103 -12.903 201.078 1.00 46.90 436 VAL A CA 1
ATOM 3060 C C . VAL A 1 424 ? 47.153 -12.351 200.023 1.00 52.00 436 VAL A C 1
ATOM 3061 O O . VAL A 1 424 ? 45.945 -12.242 200.259 1.00 50.86 436 VAL A O 1
ATOM 3065 N N . LYS A 1 425 ? 47.698 -11.984 198.865 1.00 50.55 437 LYS A N 1
ATOM 3066 C CA . LYS A 1 425 ? 46.877 -11.519 197.753 1.00 50.77 437 LYS A CA 1
ATOM 3067 C C . LYS A 1 425 ? 46.182 -12.708 197.097 1.00 46.82 437 LYS A C 1
ATOM 3068 O O . LYS A 1 425 ? 46.844 -13.615 196.580 1.00 52.23 437 LYS A O 1
ATOM 3074 N N . VAL A 1 426 ? 44.852 -12.706 197.120 1.00 44.30 438 VAL A N 1
ATOM 3075 C CA . VAL A 1 426 ? 44.048 -13.773 196.533 1.00 42.11 438 VAL A CA 1
ATOM 3076 C C . VAL A 1 426 ? 43.106 -13.120 195.528 1.00 48.21 438 VAL A C 1
ATOM 3077 O O . VAL A 1 426 ? 42.114 -12.487 195.910 1.00 44.23 438 VAL A O 1
ATOM 3081 N N . GLY A 1 427 ? 43.414 -13.261 194.241 1.00 42.96 439 GLY A N 1
ATOM 3082 C CA . GLY A 1 427 ? 42.543 -12.727 193.219 1.00 42.20 439 GLY A CA 1
ATOM 3083 C C . GLY A 1 427 ? 41.252 -13.512 193.101 1.00 43.34 439 GLY A C 1
ATOM 3084 O O . GLY A 1 427 ? 41.156 -14.678 193.488 1.00 41.64 439 GLY A O 1
ATOM 3085 N N . LEU A 1 428 ? 40.232 -12.842 192.560 1.00 45.18 440 LEU A N 1
ATOM 3086 C CA . LEU A 1 428 ? 38.951 -13.503 192.332 1.00 48.50 440 LEU A CA 1
ATOM 3087 C C . LEU A 1 428 ? 39.113 -14.728 191.440 1.00 44.28 440 LEU A C 1
ATOM 3088 O O . LEU A 1 428 ? 38.436 -15.744 191.638 1.00 43.84 440 LEU A O 1
ATOM 3093 N N . ASN A 1 429 ? 40.019 -14.658 190.466 1.00 39.64 441 ASN A N 1
ATOM 3094 C CA . ASN A 1 429 ? 40.250 -15.763 189.546 1.00 46.39 441 ASN A CA 1
ATOM 3095 C C . ASN A 1 429 ? 41.069 -16.892 190.159 1.00 48.95 441 ASN A C 1
ATOM 3096 O O . ASN A 1 429 ? 41.374 -17.861 189.455 1.00 46.98 441 ASN A O 1
ATOM 3101 N N . GLU A 1 430 ? 41.438 -16.791 191.438 1.00 44.52 442 GLU A N 1
ATOM 3102 C CA . GLU A 1 430 ? 42.170 -17.846 192.122 1.00 44.07 442 GLU A CA 1
ATOM 3103 C C . GLU A 1 430 ? 41.332 -18.596 193.146 1.00 44.91 442 GLU A C 1
ATOM 3104 O O . GLU A 1 430 ? 41.772 -19.643 193.631 1.00 49.67 442 GLU A O 1
ATOM 3110 N N . LEU A 1 431 ? 40.150 -18.092 193.492 1.00 43.41 443 LEU A N 1
ATOM 3111 C CA . LEU A 1 431 ? 39.313 -18.757 194.481 1.00 38.32 443 LEU A CA 1
ATOM 3112 C C . LEU A 1 431 ? 38.765 -20.068 193.930 1.00 42.74 443 LEU A C 1
ATOM 3113 O O . LEU A 1 431 ? 38.412 -20.169 192.752 1.00 41.32 443 LEU A O 1
ATOM 3118 N N . TYR A 1 432 ? 38.699 -21.080 194.793 1.00 38.61 444 TYR A N 1
ATOM 3119 C CA . TYR A 1 432 ? 38.161 -22.378 194.418 1.00 39.01 444 TYR A CA 1
ATOM 3120 C C . TYR A 1 432 ? 37.351 -22.938 195.578 1.00 41.22 444 TYR A C 1
ATOM 3121 O O . TYR A 1 432 ? 37.533 -22.551 196.734 1.00 43.54 444 TYR A O 1
ATOM 3130 N N . ASN A 1 433 ? 36.444 -23.856 195.252 1.00 39.94 445 ASN A N 1
ATOM 3131 C CA . ASN A 1 433 ? 35.560 -24.427 196.259 1.00 40.32 445 ASN A CA 1
ATOM 3132 C C . ASN A 1 433 ? 36.358 -25.214 197.294 1.00 40.60 445 ASN A C 1
ATOM 3133 O O . ASN A 1 433 ? 37.271 -25.972 196.957 1.00 39.57 445 ASN A O 1
ATOM 3138 N N . GLY A 1 434 ? 36.010 -25.025 198.566 1.00 38.30 446 GLY A N 1
ATOM 3139 C CA . GLY A 1 434 ? 36.698 -25.689 199.654 1.00 37.78 446 GLY A CA 1
ATOM 3140 C C . GLY A 1 434 ? 37.986 -25.033 200.098 1.00 40.81 446 GLY A C 1
ATOM 3141 O O . GLY A 1 434 ? 38.631 -25.540 201.026 1.00 45.33 446 GLY A O 1
ATOM 3142 N N . GLN A 1 435 ? 38.384 -23.929 199.468 1.00 40.05 447 GLN A N 1
ATOM 3143 C CA . GLN A 1 435 ? 39.594 -23.228 199.871 1.00 40.68 447 GLN A CA 1
ATOM 3144 C C . GLN A 1 435 ? 39.423 -22.635 201.265 1.00 40.06 447 GLN A C 1
ATOM 3145 O O . GLN A 1 435 ? 38.331 -22.218 201.660 1.00 41.49 447 GLN A O 1
ATOM 3151 N N . ILE A 1 436 ? 40.517 -22.613 202.020 1.00 39.57 448 ILE A N 1
ATOM 3152 C CA . ILE A 1 436 ? 40.537 -22.055 203.367 1.00 36.71 448 ILE A CA 1
ATOM 3153 C C . ILE A 1 436 ? 41.440 -20.831 203.353 1.00 37.96 448 ILE A C 1
ATOM 3154 O O . ILE A 1 436 ? 42.628 -20.929 203.021 1.00 41.13 448 ILE A O 1
ATOM 3159 N N . LEU A 1 437 ? 40.876 -19.681 203.704 1.00 40.41 449 LEU A N 1
ATOM 3160 C CA . LEU A 1 437 ? 41.618 -18.435 203.799 1.00 43.03 449 LEU A CA 1
ATOM 3161 C C . LEU A 1 437 ? 41.991 -18.164 205.252 1.00 41.98 449 LEU A C 1
ATOM 3162 O O . LEU A 1 437 ? 41.295 -18.583 206.181 1.00 40.77 449 LEU A O 1
ATOM 3167 N N . GLU A 1 438 ? 43.102 -17.457 205.441 1.00 43.13 450 GLU A N 1
ATOM 3168 C CA . GLU A 1 438 ? 43.628 -17.155 206.766 1.00 49.09 450 GLU A CA 1
ATOM 3169 C C . GLU A 1 438 ? 43.603 -15.648 206.973 1.00 48.39 450 GLU A C 1
ATOM 3170 O O . GLU A 1 438 ? 44.312 -14.910 206.279 1.00 43.78 450 GLU A O 1
ATOM 3176 N N . THR A 1 439 ? 42.795 -15.195 207.927 1.00 42.21 451 THR A N 1
ATOM 3177 C CA . THR A 1 439 ? 42.740 -13.778 208.246 1.00 45.74 451 THR A CA 1
ATOM 3178 C C . THR A 1 439 ? 43.955 -13.368 209.073 1.00 43.99 451 THR A C 1
ATOM 3179 O O . THR A 1 439 ? 44.656 -14.203 209.652 1.00 52.10 451 THR A O 1
ATOM 3183 N N . ILE A 1 440 ? 44.197 -12.054 209.124 1.00 44.34 452 ILE A N 1
ATOM 3184 C CA . ILE A 1 440 ? 45.258 -11.517 209.967 1.00 45.13 452 ILE A CA 1
ATOM 3185 C C . ILE A 1 440 ? 44.961 -11.698 211.446 1.00 49.93 452 ILE A C 1
ATOM 3186 O O . ILE A 1 440 ? 45.865 -11.546 212.274 1.00 51.58 452 ILE A O 1
ATOM 3191 N N . GLY A 1 441 ? 43.718 -12.011 211.797 1.00 50.21 453 GLY A N 1
ATOM 3192 C CA . GLY A 1 441 ? 43.317 -12.333 213.146 1.00 45.18 453 GLY A CA 1
ATOM 3193 C C . GLY A 1 441 ? 43.425 -13.799 213.498 1.00 50.78 453 GLY A C 1
ATOM 3194 O O . GLY A 1 441 ? 42.899 -14.209 214.537 1.00 56.16 453 GLY A O 1
ATOM 3195 N N . GLY A 1 442 ? 44.080 -14.604 212.661 1.00 53.99 454 GLY A N 1
ATOM 3196 C CA . GLY A 1 442 ? 44.297 -16.002 212.975 1.00 51.80 454 GLY A CA 1
ATOM 3197 C C . GLY A 1 442 ? 43.104 -16.906 212.775 1.00 54.99 454 GLY A C 1
ATOM 3198 O O . GLY A 1 442 ? 43.111 -18.039 213.262 1.00 53.93 454 GLY A O 1
ATOM 3199 N N . LYS A 1 443 ? 42.078 -16.445 212.069 1.00 47.14 455 LYS A N 1
ATOM 3200 C CA . LYS A 1 443 ? 40.870 -17.223 211.844 1.00 48.42 455 LYS A CA 1
ATOM 3201 C C . LYS A 1 443 ? 40.847 -17.784 210.425 1.00 48.97 455 LYS A C 1
ATOM 3202 O O . LYS A 1 443 ? 41.565 -17.324 209.533 1.00 44.37 455 LYS A O 1
ATOM 3208 N N . GLN A 1 444 ? 40.010 -18.798 210.231 1.00 52.67 456 GLN A N 1
ATOM 3209 C CA . GLN A 1 444 ? 39.892 -19.494 208.958 1.00 42.50 456 GLN A CA 1
ATOM 3210 C C . GLN A 1 444 ? 38.542 -19.197 208.323 1.00 43.87 456 GLN A C 1
ATOM 3211 O O . GLN A 1 444 ? 37.514 -19.176 209.008 1.00 43.52 456 GLN A O 1
ATOM 3217 N N . LEU A 1 445 ? 38.552 -18.966 207.012 1.00 40.59 457 LEU A N 1
ATOM 3218 C CA . LEU A 1 445 ? 37.352 -18.657 206.247 1.00 40.69 457 LEU A CA 1
ATOM 3219 C C . LEU A 1 445 ? 37.164 -19.707 205.163 1.00 43.06 457 LEU A C 1
ATOM 3220 O O . LEU A 1 445 ? 38.093 -19.989 204.398 1.00 37.66 457 LEU A O 1
ATOM 3225 N N . ARG A 1 446 ? 35.966 -20.279 205.096 1.00 37.66 458 ARG A N 1
ATOM 3226 C CA . ARG A 1 446 ? 35.636 -21.267 204.080 1.00 37.05 458 ARG A CA 1
ATOM 3227 C C . ARG A 1 446 ? 35.149 -20.566 202.819 1.00 43.92 458 ARG A C 1
ATOM 3228 O O . ARG A 1 446 ? 34.315 -19.655 202.888 1.00 43.69 458 ARG A O 1
ATOM 3236 N N . VAL A 1 447 ? 35.669 -20.991 201.672 1.00 43.08 459 VAL A N 1
ATOM 3237 C CA . VAL A 1 447 ? 35.225 -20.499 200.375 1.00 39.48 459 VAL A CA 1
ATOM 3238 C C . VAL A 1 447 ? 34.256 -21.512 199.785 1.00 36.89 459 VAL A C 1
ATOM 3239 O O . VAL A 1 447 ? 34.591 -22.695 199.646 1.00 39.63 459 VAL A O 1
ATOM 3243 N N . PHE A 1 448 ? 33.054 -21.051 199.450 1.00 41.22 460 PHE A N 1
ATOM 3244 C CA . PHE A 1 448 ? 32.045 -21.859 198.777 1.00 41.14 460 PHE A CA 1
ATOM 3245 C C . PHE A 1 448 ? 31.829 -21.283 197.386 1.00 42.35 460 PHE A C 1
ATOM 3246 O O . PHE A 1 448 ? 31.378 -20.139 197.249 1.00 41.23 460 PHE A O 1
ATOM 3254 N N . VAL A 1 449 ? 32.147 -22.070 196.363 1.00 44.08 461 VAL A N 1
ATOM 3255 C CA . VAL A 1 449 ? 31.989 -21.661 194.973 1.00 38.18 461 VAL A CA 1
ATOM 3256 C C . VAL A 1 449 ? 30.770 -22.369 194.400 1.00 41.08 461 VAL A C 1
ATOM 3257 O O . VAL A 1 449 ? 30.716 -23.605 194.364 1.00 39.34 461 VAL A O 1
ATOM 3261 N N . TYR A 1 450 ? 29.791 -21.589 193.962 1.00 43.70 462 TYR A N 1
ATOM 3262 C CA . TYR A 1 450 ? 28.610 -22.093 193.283 1.00 43.91 462 TYR A CA 1
ATOM 3263 C C . TYR A 1 450 ? 28.671 -21.683 191.816 1.00 43.45 462 TYR A C 1
ATOM 3264 O O . TYR A 1 450 ? 29.608 -21.013 191.374 1.00 43.20 462 TYR A O 1
ATOM 3273 N N . ARG A 1 451 ? 27.656 -22.095 191.054 1.00 39.96 463 ARG A N 1
ATOM 3274 C CA . ARG A 1 451 ? 27.667 -21.828 189.620 1.00 44.07 463 ARG A CA 1
ATOM 3275 C C . ARG A 1 451 ? 27.622 -20.332 189.331 1.00 44.21 463 ARG A C 1
ATOM 3276 O O . ARG A 1 451 ? 28.309 -19.847 188.423 1.00 47.35 463 ARG A O 1
ATOM 3284 N N . THR A 1 452 ? 26.824 -19.582 190.093 1.00 41.57 464 THR A N 1
ATOM 3285 C CA . THR A 1 452 ? 26.616 -18.162 189.836 1.00 44.00 464 THR A CA 1
ATOM 3286 C C . THR A 1 452 ? 26.966 -17.282 191.030 1.00 47.64 464 THR A C 1
ATOM 3287 O O . THR A 1 452 ? 26.619 -16.095 191.030 1.00 44.59 464 THR A O 1
ATOM 3291 N N . ALA A 1 453 ? 27.642 -17.818 192.043 1.00 47.23 465 ALA A N 1
ATOM 3292 C CA . ALA A 1 453 ? 27.956 -17.027 193.222 1.00 48.47 465 ALA A CA 1
ATOM 3293 C C . ALA A 1 453 ? 29.177 -17.603 193.922 1.00 47.67 465 ALA A C 1
ATOM 3294 O O . ALA A 1 453 ? 29.423 -18.812 193.887 1.00 46.96 465 ALA A O 1
ATOM 3296 N N . VAL A 1 454 ? 29.941 -16.716 194.552 1.00 44.62 466 VAL A N 1
ATOM 3297 C CA . VAL A 1 454 ? 31.046 -17.085 195.429 1.00 42.00 466 VAL A CA 1
ATOM 3298 C C . VAL A 1 454 ? 30.746 -16.502 196.801 1.00 49.06 466 VAL A C 1
ATOM 3299 O O . VAL A 1 454 ? 30.627 -15.278 196.947 1.00 50.26 466 VAL A O 1
ATOM 3303 N N . CYS A 1 455 ? 30.618 -17.369 197.801 1.00 43.43 467 CYS A N 1
ATOM 3304 C CA . CYS A 1 455 ? 30.293 -16.959 199.160 1.00 50.95 467 CYS A CA 1
ATOM 3305 C C . CYS A 1 455 ? 31.432 -17.362 200.084 1.00 49.94 467 CYS A C 1
ATOM 3306 O O . CYS A 1 455 ? 31.907 -18.499 200.027 1.00 42.30 467 CYS A O 1
ATOM 3309 N N . ILE A 1 456 ? 31.879 -16.431 200.922 1.00 46.40 468 ILE A N 1
ATOM 3310 C CA . ILE A 1 456 ? 32.922 -16.698 201.905 1.00 42.13 468 ILE A CA 1
ATOM 3311 C C . ILE A 1 456 ? 32.262 -16.748 203.273 1.00 47.27 468 ILE A C 1
ATOM 3312 O O . ILE A 1 456 ? 31.706 -15.744 203.739 1.00 45.02 468 ILE A O 1
ATOM 3317 N N . GLU A 1 457 ? 32.322 -17.918 203.911 1.00 49.47 469 GLU A N 1
ATOM 3318 C CA . GLU A 1 457 ? 31.639 -18.169 205.175 1.00 45.98 469 GLU A CA 1
ATOM 3319 C C . GLU A 1 457 ? 30.144 -17.900 205.037 1.00 50.52 469 GLU A C 1
ATOM 3320 O O . GLU A 1 457 ? 29.428 -18.665 204.381 1.00 55.50 469 GLU A O 1
ATOM 3326 N N . ASN A 1 458 ? 29.666 -16.811 205.635 1.00 49.25 470 ASN A N 1
ATOM 3327 C CA . ASN A 1 458 ? 28.251 -16.469 205.618 1.00 45.81 470 ASN A CA 1
ATOM 3328 C C . ASN A 1 458 ? 27.916 -15.358 204.634 1.00 45.49 470 ASN A C 1
ATOM 3329 O O . ASN A 1 458 ? 26.736 -15.036 204.462 1.00 49.25 470 ASN A O 1
ATOM 3334 N N . SER A 1 459 ? 28.914 -14.764 203.989 1.00 42.37 471 SER A N 1
ATOM 3335 C CA . SER A 1 459 ? 28.712 -13.617 203.117 1.00 42.35 471 SER A CA 1
ATOM 3336 C C . SER A 1 459 ? 29.075 -13.982 201.684 1.00 44.91 471 SER A C 1
ATOM 3337 O O . SER A 1 459 ? 30.080 -14.657 201.441 1.00 47.86 471 SER A O 1
ATOM 3340 N N . CYS A 1 460 ? 28.254 -13.530 200.741 1.00 44.41 472 CYS A N 1
ATOM 3341 C CA . CYS A 1 460 ? 28.448 -13.801 199.326 1.00 50.40 472 CYS A CA 1
ATOM 3342 C C . CYS A 1 460 ? 28.958 -12.556 198.612 1.00 46.05 472 CYS A C 1
ATOM 3343 O O . CYS A 1 460 ? 28.615 -11.427 198.973 1.00 47.67 472 CYS A O 1
ATOM 3346 N N . MET A 1 461 ? 29.779 -12.779 197.591 1.00 39.45 473 MET A N 1
ATOM 3347 C CA . MET A 1 461 ? 30.452 -11.693 196.896 1.00 46.13 473 MET A CA 1
ATOM 3348 C C . MET A 1 461 ? 29.500 -10.942 195.974 1.00 50.91 473 MET A C 1
ATOM 3349 O O . MET A 1 461 ? 28.520 -11.494 195.464 1.00 49.47 473 MET A O 1
ATOM 3354 N N . GLU A 1 462 ? 29.809 -9.668 195.760 1.00 44.43 474 GLU A N 1
ATOM 3355 C CA . GLU A 1 462 ? 29.195 -8.845 194.731 1.00 47.79 474 GLU A CA 1
ATOM 3356 C C . GLU A 1 462 ? 30.220 -8.576 193.635 1.00 52.36 474 GLU A C 1
ATOM 3357 O O . GLU A 1 462 ? 31.383 -8.980 193.724 1.00 52.02 474 GLU A O 1
ATOM 3363 N N . LYS A 1 463 ? 29.779 -7.883 192.591 1.00 48.76 475 LYS A N 1
ATOM 3364 C CA . LYS A 1 463 ? 30.695 -7.469 191.542 1.00 49.75 475 LYS A CA 1
ATOM 3365 C C . LYS A 1 463 ? 31.513 -6.264 191.999 1.00 44.26 475 LYS A C 1
ATOM 3366 O O . LYS A 1 463 ? 31.124 -5.520 192.904 1.00 45.97 475 LYS A O 1
ATOM 3372 N N . GLY A 1 464 ? 32.668 -6.082 191.364 1.00 44.32 476 GLY A N 1
ATOM 3373 C CA . GLY A 1 464 ? 33.499 -4.931 191.652 1.00 44.74 476 GLY A CA 1
ATOM 3374 C C . GLY A 1 464 ? 34.874 -5.258 192.199 1.00 51.67 476 GLY A C 1
ATOM 3375 O O . GLY A 1 464 ? 35.546 -4.381 192.750 1.00 51.56 476 GLY A O 1
ATOM 3376 N N . SER A 1 465 ? 35.307 -6.509 192.056 1.00 49.89 477 SER A N 1
ATOM 3377 C CA . SER A 1 465 ? 36.636 -6.888 192.515 1.00 47.82 477 SER A CA 1
ATOM 3378 C C . SER A 1 465 ? 37.705 -6.132 191.736 1.00 47.54 477 SER A C 1
ATOM 3379 O O . SER A 1 465 ? 37.605 -5.957 190.519 1.00 48.58 477 SER A O 1
ATOM 3382 N N . LYS A 1 466 ? 38.731 -5.676 192.450 1.00 50.42 478 LYS A N 1
ATOM 3383 C CA . LYS A 1 466 ? 39.826 -4.927 191.854 1.00 50.15 478 LYS A CA 1
ATOM 3384 C C . LYS A 1 466 ? 41.154 -5.505 192.318 1.00 51.24 478 LYS A C 1
ATOM 3385 O O . LYS A 1 466 ? 41.251 -6.092 193.399 1.00 53.45 478 LYS A O 1
ATOM 3391 N N . GLN A 1 467 ? 42.178 -5.336 191.487 1.00 50.72 479 GLN A N 1
ATOM 3392 C CA . GLN A 1 467 ? 43.537 -5.734 191.823 1.00 47.92 479 GLN A CA 1
ATOM 3393 C C . GLN A 1 467 ? 44.445 -4.516 191.778 1.00 47.63 479 GLN A C 1
ATOM 3394 O O . GLN A 1 467 ? 44.319 -3.667 190.890 1.00 49.48 479 GLN A O 1
ATOM 3400 N N . GLY A 1 468 ? 45.359 -4.435 192.740 1.00 41.81 480 GLY A N 1
ATOM 3401 C CA . GLY A 1 468 ? 46.237 -3.289 192.836 1.00 44.92 480 GLY A CA 1
ATOM 3402 C C . GLY A 1 468 ? 47.710 -3.635 192.847 1.00 45.24 480 GLY A C 1
ATOM 3403 O O . GLY A 1 468 ? 48.105 -4.746 192.479 1.00 46.69 480 GLY A O 1
ATOM 3404 N N . ARG A 1 469 ? 48.532 -2.675 193.276 1.00 44.12 481 ARG A N 1
ATOM 3405 C CA . ARG A 1 469 ? 49.973 -2.893 193.331 1.00 48.07 481 ARG A CA 1
ATOM 3406 C C . ARG A 1 469 ? 50.332 -4.029 194.283 1.00 56.42 481 ARG A C 1
ATOM 3407 O O . ARG A 1 469 ? 51.191 -4.862 193.969 1.00 57.96 481 ARG A O 1
ATOM 3415 N N . ASN A 1 470 ? 49.689 -4.081 195.453 1.00 48.19 482 ASN A N 1
ATOM 3416 C CA . ASN A 1 470 ? 50.100 -5.000 196.508 1.00 49.85 482 ASN A CA 1
ATOM 3417 C C . ASN A 1 470 ? 48.911 -5.718 197.139 1.00 50.20 482 ASN A C 1
ATOM 3418 O O . ASN A 1 470 ? 48.943 -6.050 198.327 1.00 52.35 482 ASN A O 1
ATOM 3423 N N . GLY A 1 471 ? 47.859 -5.975 196.373 1.00 47.82 483 GLY A N 1
ATOM 3424 C CA . GLY A 1 471 ? 46.751 -6.733 196.916 1.00 43.82 483 GLY A CA 1
ATOM 3425 C C . GLY A 1 471 ? 45.528 -6.652 196.030 1.00 48.89 483 GLY A C 1
ATOM 3426 O O . GLY A 1 471 ? 45.555 -6.095 194.927 1.00 45.76 483 GLY A O 1
ATOM 3427 N N . ALA A 1 472 ? 44.445 -7.230 196.545 1.00 46.38 484 ALA A N 1
ATOM 3428 C CA . ALA A 1 472 ? 43.167 -7.238 195.850 1.00 44.21 484 ALA A CA 1
ATOM 3429 C C . ALA A 1 472 ? 42.064 -6.890 196.837 1.00 45.83 484 ALA A C 1
ATOM 3430 O O . ALA A 1 472 ? 42.243 -6.982 198.052 1.00 44.77 484 ALA A O 1
ATOM 3432 N N . ILE A 1 473 ? 40.914 -6.487 196.302 1.00 42.55 485 ILE A N 1
ATOM 3433 C CA . ILE A 1 473 ? 39.747 -6.162 197.111 1.00 43.46 485 ILE A CA 1
ATOM 3434 C C . ILE A 1 473 ? 38.523 -6.820 196.490 1.00 43.74 485 ILE A C 1
ATOM 3435 O O . ILE A 1 473 ? 38.374 -6.852 195.264 1.00 49.16 485 ILE A O 1
ATOM 3440 N N . HIS A 1 474 ? 37.657 -7.363 197.341 1.00 40.60 486 HIS A N 1
ATOM 3441 C CA . HIS A 1 474 ? 36.403 -7.963 196.919 1.00 39.58 486 HIS A CA 1
ATOM 3442 C C . HIS A 1 474 ? 35.280 -7.374 197.757 1.00 44.19 486 HIS A C 1
ATOM 3443 O O . HIS A 1 474 ? 35.464 -7.076 198.938 1.00 42.91 486 HIS A O 1
ATOM 3450 N N . ILE A 1 475 ? 34.116 -7.201 197.139 1.00 41.72 487 ILE A N 1
ATOM 3451 C CA . ILE A 1 475 ? 32.985 -6.520 197.763 1.00 46.81 487 ILE A CA 1
ATOM 3452 C C . ILE A 1 475 ? 31.975 -7.560 198.223 1.00 41.04 487 ILE A C 1
ATOM 3453 O O . ILE A 1 475 ? 31.674 -8.515 197.495 1.00 42.49 487 ILE A O 1
ATOM 3458 N N . PHE A 1 476 ? 31.449 -7.382 199.433 1.00 42.00 488 PHE A N 1
ATOM 3459 C CA . PHE A 1 476 ? 30.543 -8.350 200.031 1.00 45.15 488 PHE A CA 1
ATOM 3460 C C . PHE A 1 476 ? 29.262 -7.668 200.484 1.00 45.79 488 PHE A C 1
ATOM 3461 O O . PHE A 1 476 ? 29.260 -6.493 200.861 1.00 46.86 488 PHE A O 1
ATOM 3469 N N . ARG A 1 477 ? 28.168 -8.429 200.446 1.00 47.93 489 ARG A N 1
ATOM 3470 C CA . ARG A 1 477 ? 26.860 -7.894 200.802 1.00 50.89 489 ARG A CA 1
ATOM 3471 C C . ARG A 1 477 ? 26.683 -7.798 202.314 1.00 52.89 489 ARG A C 1
ATOM 3472 O O . ARG A 1 477 ? 26.026 -6.875 202.806 1.00 52.02 489 ARG A O 1
ATOM 3480 N N . GLU A 1 478 ? 27.261 -8.737 203.060 1.00 45.36 490 GLU A N 1
ATOM 3481 C CA . GLU A 1 478 ? 27.131 -8.796 204.508 1.00 46.26 490 GLU A CA 1
ATOM 3482 C C . GLU A 1 478 ? 28.507 -8.829 205.158 1.00 45.83 490 GLU A C 1
ATOM 3483 O O . GLU A 1 478 ? 29.521 -9.108 204.511 1.00 42.41 490 GLU A O 1
ATOM 3489 N N . ILE A 1 479 ? 28.527 -8.539 206.459 1.00 45.32 491 ILE A N 1
ATOM 3490 C CA . ILE A 1 479 ? 29.745 -8.684 207.244 1.00 38.74 491 ILE A CA 1
ATOM 3491 C C . ILE A 1 479 ? 30.067 -10.164 207.390 1.00 38.61 491 ILE A C 1
ATOM 3492 O O . ILE A 1 479 ? 29.188 -10.982 207.692 1.00 44.93 491 ILE A O 1
ATOM 3497 N N . ILE A 1 480 ? 31.328 -10.519 207.165 1.00 35.83 492 ILE A N 1
ATOM 3498 C CA . ILE A 1 480 ? 31.774 -11.900 207.311 1.00 42.66 492 ILE A CA 1
ATOM 3499 C C . ILE A 1 480 ? 31.929 -12.213 208.794 1.00 45.30 492 ILE A C 1
ATOM 3500 O O . ILE A 1 480 ? 32.712 -11.567 209.498 1.00 44.86 492 ILE A O 1
ATOM 3505 N N . LYS A 1 481 ? 31.180 -13.205 209.269 1.00 47.60 493 LYS A N 1
ATOM 3506 C CA . LYS A 1 481 ? 31.265 -13.668 210.655 1.00 52.00 493 LYS A CA 1
ATOM 3507 C C . LYS A 1 481 ? 31.577 -15.157 210.651 1.00 50.78 493 LYS A C 1
ATOM 3508 O O . LYS A 1 481 ? 30.667 -15.984 210.456 1.00 52.41 493 LYS A O 1
ATOM 3514 N N . PRO A 1 482 ? 32.836 -15.549 210.839 1.00 48.15 494 PRO A N 1
ATOM 3515 C CA . PRO A 1 482 ? 33.173 -16.978 210.832 1.00 42.54 494 PRO A CA 1
ATOM 3516 C C . PRO A 1 482 ? 32.443 -17.730 211.935 1.00 50.34 494 PRO A C 1
ATOM 3517 O O . PRO A 1 482 ? 32.368 -17.278 213.079 1.00 57.66 494 PRO A O 1
ATOM 3521 N N . ALA A 1 483 ? 31.897 -18.889 211.572 1.00 46.14 495 ALA A N 1
ATOM 3522 C CA . ALA A 1 483 ? 31.133 -19.688 212.519 1.00 48.44 495 ALA A CA 1
ATOM 3523 C C . ALA A 1 483 ? 32.025 -20.182 213.654 1.00 47.64 495 ALA A C 1
ATOM 3524 O O . ALA A 1 483 ? 33.219 -20.434 213.475 1.00 45.55 495 ALA A O 1
ATOM 3526 N N . GLU A 1 484 ? 31.426 -20.316 214.840 1.00 53.19 496 GLU A N 1
ATOM 3527 C CA . GLU A 1 484 ? 32.149 -20.723 216.035 1.00 61.61 496 GLU A CA 1
ATOM 3528 C C . GLU A 1 484 ? 31.670 -22.036 216.635 1.00 57.03 496 GLU A C 1
ATOM 3529 O O . GLU A 1 484 ? 32.441 -22.676 217.357 1.00 61.89 496 GLU A O 1
ATOM 3535 N N . LYS A 1 485 ? 30.438 -22.455 216.362 1.00 55.60 497 LYS A N 1
ATOM 3536 C CA . LYS A 1 485 ? 29.900 -23.703 216.880 1.00 60.10 497 LYS A CA 1
ATOM 3537 C C . LYS A 1 485 ? 29.785 -24.734 215.764 1.00 65.03 497 LYS A C 1
ATOM 3538 O O . LYS A 1 485 ? 29.557 -24.394 214.600 1.00 60.73 497 LYS A O 1
ATOM 3544 N N . SER A 1 486 ? 29.947 -26.002 216.132 1.00 68.15 498 SER A N 1
ATOM 3545 C CA . SER A 1 486 ? 29.784 -27.089 215.182 1.00 63.62 498 SER A CA 1
ATOM 3546 C C . SER A 1 486 ? 28.304 -27.445 215.054 1.00 62.23 498 SER A C 1
ATOM 3547 O O . SER A 1 486 ? 27.438 -26.867 215.718 1.00 62.66 498 SER A O 1
ATOM 3550 N N . LEU A 1 487 ? 28.007 -28.406 214.174 1.00 63.83 499 LEU A N 1
ATOM 3551 C CA . LEU A 1 487 ? 26.632 -28.878 214.034 1.00 63.21 499 LEU A CA 1
ATOM 3552 C C . LEU A 1 487 ? 26.099 -29.413 215.357 1.00 61.50 499 LEU A C 1
ATOM 3553 O O . LEU A 1 487 ? 24.965 -29.111 215.748 1.00 61.30 499 LEU A O 1
ATOM 3558 N N . HIS A 1 488 ? 26.912 -30.199 216.065 1.00 64.05 500 HIS A N 1
ATOM 3559 C CA . HIS A 1 488 ? 26.467 -30.798 217.319 1.00 73.50 500 HIS A CA 1
ATOM 3560 C C . HIS A 1 488 ? 26.190 -29.733 218.373 1.00 68.93 500 HIS A C 1
ATOM 3561 O O . HIS A 1 488 ? 25.168 -29.782 219.069 1.00 71.74 500 HIS A O 1
ATOM 3568 N N . GLU A 1 489 ? 27.094 -28.757 218.506 1.00 66.11 501 GLU A N 1
ATOM 3569 C CA . GLU A 1 489 ? 26.898 -27.695 219.489 1.00 69.28 501 GLU A CA 1
ATOM 3570 C C . GLU A 1 489 ? 25.646 -26.885 219.180 1.00 71.43 501 GLU A C 1
ATOM 3571 O O . GLU A 1 489 ? 24.870 -26.559 220.086 1.00 73.81 501 GLU A O 1
ATOM 3577 N N . LYS A 1 490 ? 25.435 -26.550 217.905 1.00 72.55 502 LYS A N 1
ATOM 3578 C CA . LYS A 1 490 ? 24.211 -25.860 217.512 1.00 73.77 502 LYS A CA 1
ATOM 3579 C C . LYS A 1 490 ? 22.977 -26.700 217.805 1.00 70.89 502 LYS A C 1
ATOM 3580 O O . LYS A 1 490 ? 21.916 -26.153 218.126 1.00 71.76 502 LYS A O 1
ATOM 3586 N N . LEU A 1 491 ? 23.094 -28.026 217.707 1.00 70.32 503 LEU A N 1
ATOM 3587 C CA . LEU A 1 491 ? 21.935 -28.884 217.933 1.00 75.85 503 LEU A CA 1
ATOM 3588 C C . LEU A 1 491 ? 21.590 -28.984 219.414 1.00 77.93 503 LEU A C 1
ATOM 3589 O O . LEU A 1 491 ? 20.414 -28.908 219.787 1.00 80.21 503 LEU A O 1
ATOM 3594 N N . LYS A 1 492 ? 22.596 -29.150 220.275 1.00 78.47 504 LYS A N 1
ATOM 3595 C CA . LYS A 1 492 ? 22.322 -29.334 221.696 1.00 80.05 504 LYS A CA 1
ATOM 3596 C C . LYS A 1 492 ? 22.091 -28.023 222.435 1.00 81.94 504 LYS A C 1
ATOM 3597 O O . LYS A 1 492 ? 21.514 -28.043 223.528 1.00 90.48 504 LYS A O 1
ATOM 3603 N N . GLN A 1 493 ? 22.517 -26.889 221.875 1.00 83.51 505 GLN A N 1
ATOM 3604 C CA . GLN A 1 493 ? 22.291 -25.610 222.537 1.00 83.28 505 GLN A CA 1
ATOM 3605 C C . GLN A 1 493 ? 20.854 -25.124 222.396 1.00 86.89 505 GLN A C 1
ATOM 3606 O O . GLN A 1 493 ? 20.444 -24.225 223.138 1.00 89.42 505 GLN A O 1
ATOM 3612 N N . ASP A 1 494 ? 20.089 -25.689 221.467 1.00 89.46 506 ASP A N 1
ATOM 3613 C CA . ASP A 1 494 ? 18.690 -25.339 221.276 1.00 87.69 506 ASP A CA 1
ATOM 3614 C C . ASP A 1 494 ? 17.817 -26.525 221.660 1.00 89.59 506 ASP A C 1
ATOM 3615 O O . ASP A 1 494 ? 18.134 -27.674 221.334 1.00 87.74 506 ASP A O 1
ATOM 3620 N N . LYS A 1 495 ? 16.715 -26.239 222.353 1.00 93.19 507 LYS A N 1
ATOM 3621 C CA . LYS A 1 495 ? 15.863 -27.304 222.868 1.00 94.40 507 LYS A CA 1
ATOM 3622 C C . LYS A 1 495 ? 14.923 -27.854 221.804 1.00 90.38 507 LYS A C 1
ATOM 3623 O O . LYS A 1 495 ? 14.630 -29.056 221.805 1.00 92.17 507 LYS A O 1
ATOM 3629 N N . ARG A 1 496 ? 14.461 -27.003 220.883 1.00 89.83 508 ARG A N 1
ATOM 3630 C CA . ARG A 1 496 ? 13.506 -2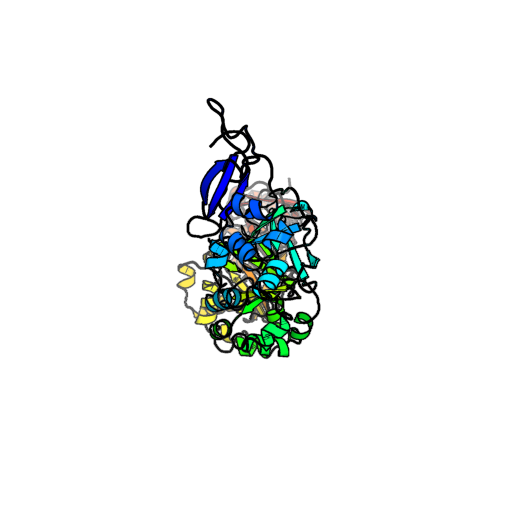7.417 219.861 1.00 89.04 508 ARG A CA 1
ATOM 3631 C C . ARG A 1 496 ? 14.036 -28.523 218.958 1.00 84.81 508 ARG A C 1
ATOM 3632 O O . ARG A 1 496 ? 13.260 -29.083 218.177 1.00 88.99 508 ARG A O 1
ATOM 3640 N N . PHE A 1 497 ? 15.325 -28.847 219.036 1.00 82.00 509 PHE A N 1
ATOM 3641 C CA . PHE A 1 497 ? 15.918 -29.886 218.206 1.00 85.34 509 PHE A CA 1
ATOM 3642 C C . PHE A 1 497 ? 16.150 -31.187 218.962 1.00 85.03 509 PHE A C 1
ATOM 3643 O O . PHE A 1 497 ? 16.535 -32.185 218.337 1.00 80.17 509 PHE A O 1
ATOM 3651 N N . SER A 1 498 ? 15.903 -31.196 220.277 1.00 84.67 510 SER A N 1
ATOM 3652 C CA . SER A 1 498 ? 16.224 -32.299 221.180 1.00 86.22 510 SER A CA 1
ATOM 3653 C C . SER A 1 498 ? 15.991 -33.672 220.561 1.00 82.50 510 SER A C 1
ATOM 3654 O O . SER A 1 498 ? 16.951 -34.406 220.302 1.00 84.98 510 SER A O 1
ATOM 3657 N N . THR A 1 499 ? 14.721 -34.012 220.315 1.00 80.55 511 THR A N 1
ATOM 3658 C CA . THR A 1 499 ? 14.378 -35.314 219.750 1.00 88.68 511 THR A CA 1
ATOM 3659 C C . THR A 1 499 ? 15.259 -35.647 218.552 1.00 86.56 511 THR A C 1
ATOM 3660 O O . THR A 1 499 ? 15.922 -36.692 218.525 1.00 82.44 511 THR A O 1
ATOM 3664 N N . PHE A 1 500 ? 15.305 -34.744 217.567 1.00 83.66 512 PHE A N 1
ATOM 3665 C CA . PHE A 1 500 ? 16.089 -35.001 216.362 1.00 84.94 512 PHE A CA 1
ATOM 3666 C C . PHE A 1 500 ? 17.539 -35.304 216.711 1.00 83.87 512 PHE A C 1
ATOM 3667 O O . PHE A 1 500 ? 18.115 -36.277 216.205 1.00 80.78 512 PHE A O 1
ATOM 3675 N N . LEU A 1 501 ? 18.129 -34.508 217.608 1.00 82.98 513 LEU A N 1
ATOM 3676 C CA . LEU A 1 501 ? 19.504 -34.753 218.029 1.00 82.84 513 LEU A CA 1
ATOM 3677 C C . LEU A 1 501 ? 19.672 -36.184 218.521 1.00 83.53 513 LEU A C 1
ATOM 3678 O O . LEU A 1 501 ? 20.603 -36.889 218.113 1.00 82.31 513 LEU A O 1
ATOM 3683 N N . SER A 1 502 ? 18.747 -36.640 219.372 1.00 84.89 514 SER A N 1
ATOM 3684 C CA . SER A 1 502 ? 18.802 -38.014 219.860 1.00 84.29 514 SER A CA 1
ATOM 3685 C C . SER A 1 502 ? 18.860 -38.995 218.697 1.00 82.81 514 SER A C 1
ATOM 3686 O O . SER A 1 502 ? 19.716 -39.887 218.662 1.00 79.00 514 SER A O 1
ATOM 3689 N N . LEU A 1 503 ? 17.976 -38.813 217.712 1.00 84.04 515 LEU A N 1
ATOM 3690 C CA . LEU A 1 503 ? 17.986 -39.688 216.546 1.00 82.10 515 LEU A CA 1
ATOM 3691 C C . LEU A 1 503 ? 19.337 -39.644 215.847 1.00 84.89 515 LEU A C 1
ATOM 3692 O O . LEU A 1 503 ? 19.879 -40.687 215.460 1.00 84.62 515 LEU A O 1
ATOM 3697 N N . LEU A 1 504 ? 19.911 -38.445 215.707 1.00 80.62 516 LEU A N 1
ATOM 3698 C CA . LEU A 1 504 ? 21.224 -38.327 215.082 1.00 80.46 516 LEU A CA 1
ATOM 3699 C C . LEU A 1 504 ? 22.278 -39.079 215.881 1.00 80.18 516 LEU A C 1
ATOM 3700 O O . LEU A 1 504 ? 23.197 -39.675 215.304 1.00 77.19 516 LEU A O 1
ATOM 3705 N N . GLU A 1 505 ? 22.157 -39.075 217.210 1.00 85.61 517 GLU A N 1
ATOM 3706 C CA . GLU A 1 505 ? 23.091 -39.850 218.016 1.00 82.92 517 GLU A CA 1
ATOM 3707 C C . GLU A 1 505 ? 22.754 -41.333 217.985 1.00 81.68 517 GLU A C 1
ATOM 3708 O O . GLU A 1 505 ? 23.636 -42.170 218.199 1.00 81.87 517 GLU A O 1
ATOM 3714 N N . ALA A 1 506 ? 21.493 -41.675 217.704 1.00 81.24 518 ALA A N 1
ATOM 3715 C CA . ALA A 1 506 ? 21.121 -43.078 217.570 1.00 81.64 518 ALA A CA 1
ATOM 3716 C C . ALA A 1 506 ? 21.675 -43.679 216.286 1.00 88.96 518 ALA A C 1
ATOM 3717 O O . ALA A 1 506 ? 21.942 -44.884 216.233 1.00 92.64 518 ALA A O 1
ATOM 3719 N N . ALA A 1 507 ? 21.858 -42.861 215.252 1.00 82.80 519 ALA A N 1
ATOM 3720 C CA . ALA A 1 507 ? 22.440 -43.299 213.993 1.00 82.34 519 ALA A CA 1
ATOM 3721 C C . ALA A 1 507 ? 23.961 -43.212 213.987 1.00 80.81 519 ALA A C 1
ATOM 3722 O O . ALA A 1 507 ? 24.571 -43.338 212.919 1.00 89.33 519 ALA A O 1
ATOM 3724 N N . ASP A 1 508 ? 24.579 -42.997 215.151 1.00 85.33 520 ASP A N 1
ATOM 3725 C CA . ASP A 1 508 ? 26.034 -42.896 215.280 1.00 85.18 520 ASP A CA 1
ATOM 3726 C C . ASP A 1 508 ? 26.586 -41.778 214.395 1.00 79.44 520 ASP A C 1
ATOM 3727 O O . ASP A 1 508 ? 27.577 -41.946 213.681 1.00 81.06 520 ASP A O 1
ATOM 3732 N N . LEU A 1 509 ? 25.928 -40.621 214.447 1.00 79.18 521 LEU A N 1
ATOM 3733 C CA . LEU A 1 509 ? 26.334 -39.458 213.672 1.00 82.46 521 LEU A CA 1
ATOM 3734 C C . LEU A 1 509 ? 26.937 -38.353 214.528 1.00 80.43 521 LEU A C 1
ATOM 3735 O O . LEU A 1 509 ? 27.290 -37.298 213.990 1.00 76.19 521 LEU A O 1
ATOM 3740 N N . LYS A 1 510 ? 27.065 -38.565 215.841 1.00 74.48 522 LYS A N 1
ATOM 3741 C CA . LYS A 1 510 ? 27.669 -37.553 216.702 1.00 71.87 522 LYS A CA 1
ATOM 3742 C C . LYS A 1 510 ? 29.097 -37.243 216.271 1.00 71.93 522 LYS A C 1
ATOM 3743 O O . LYS A 1 510 ? 29.502 -36.075 216.228 1.00 69.17 522 LYS A O 1
ATOM 3749 N N . GLU A 1 511 ? 29.872 -38.279 215.941 1.00 66.55 523 GLU A N 1
ATOM 3750 C CA . GLU A 1 511 ? 31.243 -38.066 215.492 1.00 66.14 523 GLU A CA 1
ATOM 3751 C C . GLU A 1 511 ? 31.285 -37.272 214.192 1.00 75.77 523 GLU A C 1
ATOM 3752 O O . GLU A 1 511 ? 32.249 -36.541 213.942 1.00 69.90 523 GLU A O 1
ATOM 3758 N N . LEU A 1 512 ? 30.251 -37.399 213.358 1.00 73.35 524 LEU A N 1
ATOM 3759 C CA . LEU A 1 512 ? 30.167 -36.577 212.155 1.00 69.08 524 LEU A CA 1
ATOM 3760 C C . LEU A 1 512 ? 29.803 -35.139 212.503 1.00 70.35 524 LEU A C 1
ATOM 3761 O O . LEU A 1 512 ? 30.389 -34.194 211.960 1.00 67.79 524 LEU A O 1
ATOM 3766 N N . LEU A 1 513 ? 28.840 -34.954 213.408 1.00 65.06 525 LEU A N 1
ATOM 3767 C CA . LEU A 1 513 ? 28.407 -33.621 213.808 1.00 67.26 525 LEU A CA 1
ATOM 3768 C C . LEU A 1 513 ? 29.434 -32.899 214.669 1.00 67.50 525 LEU A C 1
ATOM 3769 O O . LEU A 1 513 ? 29.257 -31.707 214.942 1.00 69.56 525 LEU A O 1
ATOM 3774 N N . THR A 1 514 ? 30.490 -33.584 215.100 1.00 66.11 526 THR A N 1
ATOM 3775 C CA . THR A 1 514 ? 31.539 -33.002 215.930 1.00 69.32 526 THR A CA 1
ATOM 3776 C C . THR A 1 514 ? 32.819 -32.712 215.164 1.00 64.17 526 THR A C 1
ATOM 3777 O O . THR A 1 514 ? 33.403 -31.639 215.331 1.00 66.71 526 THR A O 1
ATOM 3781 N N . GLN A 1 515 ? 33.262 -33.637 214.317 1.00 61.24 527 GLN A N 1
ATOM 3782 C CA . GLN A 1 515 ? 34.492 -33.454 213.568 1.00 61.64 527 GLN A CA 1
ATOM 3783 C C . GLN A 1 515 ? 34.294 -32.432 212.448 1.00 66.88 527 GLN A C 1
ATOM 3784 O O . GLN A 1 515 ? 33.166 -32.168 212.024 1.00 62.52 527 GLN A O 1
ATOM 3790 N N . PRO A 1 516 ? 35.380 -31.835 211.957 1.00 63.48 528 PRO A N 1
ATOM 3791 C CA . PRO A 1 516 ? 35.263 -30.911 210.825 1.00 62.57 528 PRO A CA 1
ATOM 3792 C C . PRO A 1 516 ? 34.797 -31.623 209.563 1.00 64.97 528 PRO A C 1
ATOM 3793 O O . PRO A 1 516 ? 34.977 -32.831 209.387 1.00 62.61 528 PRO A O 1
ATOM 3797 N N . GLY A 1 517 ? 34.183 -30.844 208.678 1.00 58.58 529 GLY A N 1
ATOM 3798 C CA . GLY A 1 517 ? 33.668 -31.390 207.437 1.00 55.37 529 GLY A CA 1
ATOM 3799 C C . GLY A 1 517 ? 32.820 -30.363 206.711 1.00 56.78 529 GLY A C 1
ATOM 3800 O O . GLY A 1 517 ? 32.870 -29.171 207.016 1.00 56.00 529 GLY A O 1
ATOM 3801 N N . ASP A 1 518 ? 32.046 -30.849 205.742 1.00 53.65 530 ASP A N 1
ATOM 3802 C CA . ASP A 1 518 ? 31.157 -30.002 204.950 1.00 53.10 530 ASP A CA 1
ATOM 3803 C C . ASP A 1 518 ? 29.830 -30.729 204.796 1.00 51.41 530 ASP A C 1
ATOM 3804 O O . ASP A 1 518 ? 29.766 -31.770 204.134 1.00 53.66 530 ASP A O 1
ATOM 3809 N N . TRP A 1 519 ? 28.774 -30.188 205.399 1.00 45.40 531 TRP A N 1
ATOM 3810 C CA . TRP A 1 519 ? 27.476 -30.843 205.378 1.00 46.97 531 TRP A CA 1
ATOM 3811 C C . TRP A 1 519 ? 26.369 -29.809 205.250 1.00 45.00 531 TRP A C 1
ATOM 3812 O O . TRP A 1 519 ? 26.574 -28.610 205.448 1.00 48.01 531 TRP A O 1
ATOM 3823 N N . THR A 1 520 ? 25.185 -30.303 204.901 1.00 43.22 532 THR A N 1
ATOM 3824 C CA . THR A 1 520 ? 23.962 -29.512 204.823 1.00 44.40 532 THR A CA 1
ATOM 3825 C C . THR A 1 520 ? 22.883 -30.321 205.526 1.00 50.81 532 THR A C 1
ATOM 3826 O O . THR A 1 520 ? 22.482 -31.382 205.036 1.00 55.67 532 THR A O 1
ATOM 3830 N N . LEU A 1 521 ? 22.428 -29.831 206.675 1.00 56.51 533 LEU A N 1
ATOM 3831 C CA . LEU A 1 521 ? 21.537 -30.579 207.549 1.00 55.71 533 LEU A CA 1
ATOM 3832 C C . LEU A 1 521 ? 20.217 -29.840 207.702 1.00 57.11 533 LEU A C 1
ATOM 3833 O O . LEU A 1 521 ? 20.197 -28.663 208.078 1.00 56.01 533 LEU A O 1
ATOM 3838 N N . PHE A 1 522 ? 19.122 -30.537 207.416 1.00 60.96 534 PHE A N 1
ATOM 3839 C CA . PHE A 1 522 ? 17.776 -30.022 207.633 1.00 62.09 534 PHE A CA 1
ATOM 3840 C C . PHE A 1 522 ? 17.281 -30.564 208.969 1.00 67.49 534 PHE A C 1
ATOM 3841 O O . PHE A 1 522 ? 17.092 -31.774 209.125 1.00 70.28 534 PHE A O 1
ATOM 3849 N N . VAL A 1 523 ? 17.082 -29.667 209.931 1.00 71.34 535 VAL A N 1
ATOM 3850 C CA . VAL A 1 523 ? 16.763 -30.040 211.304 1.00 74.90 535 VAL A CA 1
ATOM 3851 C C . VAL A 1 523 ? 15.265 -29.821 211.517 1.00 75.17 535 VAL A C 1
ATOM 3852 O O . VAL A 1 523 ? 14.826 -28.662 211.587 1.00 75.63 535 VAL A O 1
ATOM 3856 N N . PRO A 1 524 ? 14.460 -30.879 211.618 1.00 77.90 536 PRO A N 1
ATOM 3857 C CA . PRO A 1 524 ? 13.044 -30.699 211.967 1.00 83.51 536 PRO A CA 1
ATOM 3858 C C . PRO A 1 524 ? 12.894 -30.445 213.460 1.00 83.59 536 PRO A C 1
ATOM 3859 O O . PRO A 1 524 ? 13.465 -31.160 214.287 1.00 77.99 536 PRO A O 1
ATOM 3863 N N . THR A 1 525 ? 12.124 -29.415 213.801 1.00 82.87 537 THR A N 1
ATOM 3864 C CA . THR A 1 525 ? 11.929 -29.054 215.195 1.00 88.25 537 THR A CA 1
ATOM 3865 C C . THR A 1 525 ? 11.131 -30.134 215.923 1.00 93.81 537 THR A C 1
ATOM 3866 O O . THR A 1 525 ? 10.557 -31.045 215.318 1.00 92.15 537 THR A O 1
ATOM 3870 N N . ASN A 1 526 ? 11.099 -30.020 217.253 1.00 94.95 538 ASN A N 1
ATOM 3871 C CA . ASN A 1 526 ? 10.298 -30.928 218.065 1.00 94.48 538 ASN A CA 1
ATOM 3872 C C . ASN A 1 526 ? 8.808 -30.802 217.783 1.00 99.79 538 ASN A C 1
ATOM 3873 O O . ASN A 1 526 ? 8.042 -31.677 218.200 1.00 106.98 538 ASN A O 1
ATOM 3878 N N . ASP A 1 527 ? 8.380 -29.739 217.097 1.00 99.75 539 ASP A N 1
ATOM 3879 C CA . ASP A 1 527 ? 6.978 -29.622 216.711 1.00 104.79 539 ASP A CA 1
ATOM 3880 C C . ASP A 1 527 ? 6.609 -30.661 215.659 1.00 111.07 539 ASP A C 1
ATOM 3881 O O . ASP A 1 527 ? 5.484 -31.175 215.654 1.00 115.70 539 ASP A O 1
ATOM 3886 N N . ALA A 1 528 ? 7.543 -30.981 214.759 1.00 110.04 540 ALA A N 1
ATOM 3887 C CA . ALA A 1 528 ? 7.280 -32.004 213.752 1.00 109.81 540 ALA A CA 1
ATOM 3888 C C . ALA A 1 528 ? 7.081 -33.370 214.395 1.00 114.71 540 ALA A C 1
ATOM 3889 O O . ALA A 1 528 ? 6.198 -34.134 213.988 1.00 121.21 540 ALA A O 1
ATOM 3891 N N . PHE A 1 529 ? 7.895 -33.695 215.400 1.00 114.28 541 PHE A N 1
ATOM 3892 C CA . PHE A 1 529 ? 7.731 -34.950 216.120 1.00 118.12 541 PHE A CA 1
ATOM 3893 C C . PHE A 1 529 ? 6.548 -34.920 217.077 1.00 125.43 541 PHE A C 1
ATOM 3894 O O . PHE A 1 529 ? 6.013 -35.983 217.412 1.00 128.52 541 PHE A O 1
ATOM 3902 N N . LYS A 1 530 ? 6.129 -33.735 217.524 1.00 124.98 542 LYS A N 1
ATOM 3903 C CA . LYS A 1 530 ? 4.880 -33.614 218.262 1.00 124.63 542 LYS A CA 1
ATOM 3904 C C . LYS A 1 530 ? 3.661 -33.712 217.357 1.00 128.68 542 LYS A C 1
ATOM 3905 O O . LYS A 1 530 ? 2.539 -33.819 217.863 1.00 132.66 542 LYS A O 1
ATOM 3911 N N . GLY A 1 531 ? 3.853 -33.664 216.035 1.00 128.64 543 GLY A N 1
ATOM 3912 C CA . GLY A 1 531 ? 2.818 -34.110 215.122 1.00 134.73 543 GLY A CA 1
ATOM 3913 C C . GLY A 1 531 ? 2.715 -35.614 215.020 1.00 138.64 543 GLY A C 1
ATOM 3914 O O . GLY A 1 531 ? 1.696 -36.127 214.547 1.00 139.27 543 GLY A O 1
ATOM 3915 N N . MET A 1 532 ? 3.756 -36.329 215.453 1.00 139.99 544 MET A N 1
ATOM 3916 C CA . MET A 1 532 ? 3.732 -37.782 215.548 1.00 142.22 544 MET A CA 1
ATOM 3917 C C . MET A 1 532 ? 3.196 -38.260 216.891 1.00 144.40 544 MET A C 1
ATOM 3918 O O . MET A 1 532 ? 2.664 -39.373 216.976 1.00 148.06 544 MET A O 1
ATOM 3923 N N . THR A 1 533 ? 3.336 -37.439 217.935 1.00 143.96 545 THR A N 1
ATOM 3924 C CA . THR A 1 533 ? 2.756 -37.691 219.259 1.00 150.34 545 THR A CA 1
ATOM 3925 C C . THR A 1 533 ? 3.271 -38.995 219.872 1.00 153.71 545 THR A C 1
ATOM 3926 O O . THR A 1 533 ? 2.499 -39.853 220.304 1.00 154.81 545 THR A O 1
ATOM 3930 N N . SER A 1 534 ? 4.598 -39.137 219.899 1.00 153.79 546 SER A N 1
ATOM 3931 C CA . SER A 1 534 ? 5.286 -40.169 220.674 1.00 154.50 546 SER A CA 1
ATOM 3932 C C . SER A 1 534 ? 5.047 -41.593 220.174 1.00 154.06 546 SER A C 1
ATOM 3933 O O . SER A 1 534 ? 5.998 -42.373 220.069 1.00 153.02 546 SER A O 1
ATOM 3936 N N . GLU A 1 535 ? 3.793 -41.953 219.881 1.00 154.90 547 GLU A N 1
ATOM 3937 C CA . GLU A 1 535 ? 3.495 -43.336 219.509 1.00 154.16 547 GLU A CA 1
ATOM 3938 C C . GLU A 1 535 ? 4.216 -43.739 218.228 1.00 153.41 547 GLU A C 1
ATOM 3939 O O . GLU A 1 535 ? 4.779 -44.839 218.142 1.00 152.48 547 GLU A O 1
ATOM 3945 N N . GLU A 1 536 ? 4.222 -42.860 217.225 1.00 154.00 548 GLU A N 1
ATOM 3946 C CA . GLU A 1 536 ? 4.942 -43.158 215.994 1.00 153.72 548 GLU A CA 1
ATOM 3947 C C . GLU A 1 536 ? 6.449 -43.187 216.211 1.00 152.84 548 GLU A C 1
ATOM 3948 O O . GLU A 1 536 ? 7.171 -43.747 215.380 1.00 152.11 548 GLU A O 1
ATOM 3954 N N . LYS A 1 537 ? 6.937 -42.598 217.305 1.00 152.22 549 LYS A N 1
ATOM 3955 C CA . LYS A 1 537 ? 8.336 -42.750 217.681 1.00 150.08 549 LYS A CA 1
ATOM 3956 C C . LYS A 1 537 ? 8.624 -44.130 218.255 1.00 150.63 549 LYS A C 1
ATOM 3957 O O . LYS A 1 537 ? 9.768 -44.591 218.180 1.00 150.12 549 LYS A O 1
ATOM 3963 N N . GLU A 1 538 ? 7.619 -44.797 218.827 1.00 152.12 550 GLU A N 1
ATOM 3964 C CA . GLU A 1 538 ? 7.795 -46.193 219.217 1.00 151.20 550 GLU A CA 1
ATOM 3965 C C . GLU A 1 538 ? 7.643 -47.123 218.021 1.00 151.63 550 GLU A C 1
ATOM 3966 O O . GLU A 1 538 ? 8.384 -48.107 217.899 1.00 149.88 550 GLU A O 1
ATOM 3972 N N . ILE A 1 539 ? 6.688 -46.832 217.133 1.00 153.26 551 ILE A N 1
ATOM 3973 C CA . ILE A 1 539 ? 6.561 -47.612 215.904 1.00 154.11 551 ILE A CA 1
ATOM 3974 C C . ILE A 1 539 ? 7.842 -47.517 215.085 1.00 152.60 551 ILE A C 1
ATOM 3975 O O . ILE A 1 539 ? 8.309 -48.512 214.515 1.00 150.96 551 ILE A O 1
ATOM 3980 N N . LEU A 1 540 ? 8.439 -46.327 215.027 1.00 151.86 552 LEU A N 1
ATOM 3981 C CA . LEU A 1 540 ? 9.732 -46.161 214.377 1.00 149.87 552 LEU A CA 1
ATOM 3982 C C . LEU A 1 540 ? 10.881 -46.692 215.224 1.00 146.64 552 LEU A C 1
ATOM 3983 O O . LEU A 1 540 ? 11.932 -47.036 214.673 1.00 144.05 552 LEU A O 1
ATOM 3988 N N . ILE A 1 541 ? 10.703 -46.775 216.545 1.00 147.78 553 ILE A N 1
ATOM 3989 C CA . ILE A 1 541 ? 11.757 -47.297 217.408 1.00 148.93 553 ILE A CA 1
ATOM 3990 C C . ILE A 1 541 ? 11.986 -48.780 217.141 1.00 147.10 553 ILE A C 1
ATOM 3991 O O . ILE A 1 541 ? 13.114 -49.274 217.266 1.00 143.94 553 ILE A O 1
ATOM 3996 N N . ARG A 1 542 ? 10.936 -49.508 216.749 1.00 148.77 554 ARG A N 1
ATOM 3997 C CA . ARG A 1 542 ? 11.105 -50.916 216.406 1.00 148.41 554 ARG A CA 1
ATOM 3998 C C . ARG A 1 542 ? 11.951 -51.087 215.151 1.00 147.14 554 ARG A C 1
ATOM 3999 O O . ARG A 1 542 ? 12.601 -52.125 214.979 1.00 144.13 554 ARG A O 1
ATOM 4007 N N . ASP A 1 543 ? 11.963 -50.086 214.273 1.00 146.89 555 ASP A N 1
ATOM 4008 C CA . ASP A 1 543 ? 12.761 -50.123 213.052 1.00 140.05 555 ASP A CA 1
ATOM 4009 C C . ASP A 1 543 ? 14.160 -49.603 213.359 1.00 136.60 555 ASP A C 1
ATOM 4010 O O . ASP A 1 543 ? 14.348 -48.405 213.599 1.00 136.09 555 ASP A O 1
ATOM 4015 N N . LYS A 1 544 ? 15.140 -50.502 213.356 1.00 135.14 556 LYS A N 1
ATOM 4016 C CA . LYS A 1 544 ? 16.540 -50.132 213.501 1.00 132.84 556 LYS A CA 1
ATOM 4017 C C . LYS A 1 544 ? 17.215 -49.889 212.158 1.00 127.46 556 LYS A C 1
ATOM 4018 O O . LYS A 1 544 ? 18.433 -49.685 212.116 1.00 126.00 556 LYS A O 1
ATOM 4024 N N . ASN A 1 545 ? 16.454 -49.906 211.068 1.00 123.75 557 ASN A N 1
ATOM 4025 C CA . ASN A 1 545 ? 16.977 -49.701 209.724 1.00 115.97 557 ASN A CA 1
ATOM 4026 C C . ASN A 1 545 ? 16.293 -48.562 208.988 1.00 110.68 557 ASN A C 1
ATOM 4027 O O . ASN A 1 545 ? 16.953 -47.829 208.247 1.00 105.84 557 ASN A O 1
ATOM 4032 N N . ALA A 1 546 ? 14.981 -48.389 209.174 1.00 114.21 558 ALA A N 1
ATOM 4033 C CA . ALA A 1 546 ? 14.281 -47.286 208.523 1.00 108.94 558 ALA A CA 1
ATOM 4034 C C . ALA A 1 546 ? 14.727 -45.936 209.070 1.00 105.14 558 ALA A C 1
ATOM 4035 O O . ALA A 1 546 ? 14.676 -44.929 208.353 1.00 103.80 558 ALA A O 1
ATOM 4037 N N . LEU A 1 547 ? 15.166 -45.894 210.331 1.00 104.22 559 LEU A N 1
ATOM 4038 C CA . LEU A 1 547 ? 15.689 -44.653 210.892 1.00 102.33 559 LEU A CA 1
ATOM 4039 C C . LEU A 1 547 ? 16.952 -44.204 210.173 1.00 94.11 559 LEU A C 1
ATOM 4040 O O . LEU A 1 547 ? 17.234 -43.003 210.105 1.00 90.52 559 LEU A O 1
ATOM 4045 N N . GLN A 1 548 ? 17.724 -45.149 209.632 1.00 93.74 560 GLN A N 1
ATOM 4046 C CA . GLN A 1 548 ? 18.908 -44.781 208.863 1.00 91.60 560 GLN A CA 1
ATOM 4047 C C . GLN A 1 548 ? 18.524 -44.024 207.598 1.00 90.19 560 GLN A C 1
ATOM 4048 O O . GLN A 1 548 ? 19.154 -43.019 207.250 1.00 84.90 560 GLN A O 1
ATOM 4054 N N . ASN A 1 549 ? 17.482 -44.484 206.902 1.00 89.22 561 ASN A N 1
ATOM 4055 C CA . ASN A 1 549 ? 17.037 -43.799 205.692 1.00 90.56 561 ASN A CA 1
ATOM 4056 C C . ASN A 1 549 ? 16.377 -42.466 206.025 1.00 88.37 561 ASN A C 1
ATOM 4057 O O . ASN A 1 549 ? 16.745 -41.424 205.468 1.00 86.64 561 ASN A O 1
ATOM 4062 N N . ILE A 1 550 ? 15.399 -42.482 206.936 1.00 87.30 562 ILE A N 1
ATOM 4063 C CA . ILE A 1 550 ? 14.654 -41.266 207.256 1.00 85.73 562 ILE A CA 1
ATOM 4064 C C . ILE A 1 550 ? 15.584 -40.195 207.812 1.00 85.39 562 ILE A C 1
ATOM 4065 O O . ILE A 1 550 ? 15.449 -39.007 207.492 1.00 81.88 562 ILE A O 1
ATOM 4070 N N . ILE A 1 551 ? 16.547 -40.595 208.641 1.00 84.96 563 ILE A N 1
ATOM 4071 C CA . ILE A 1 551 ? 17.470 -39.629 209.229 1.00 80.81 563 ILE A CA 1
ATOM 4072 C C . ILE A 1 551 ? 18.505 -39.176 208.207 1.00 79.23 563 ILE A C 1
ATOM 4073 O O . ILE A 1 551 ? 18.744 -37.975 208.037 1.00 73.51 563 ILE A O 1
ATOM 4078 N N . LEU A 1 552 ? 19.128 -40.126 207.505 1.00 74.09 564 LEU A N 1
ATOM 4079 C CA . LEU A 1 552 ? 20.180 -39.774 206.558 1.00 77.42 564 LEU A CA 1
ATOM 4080 C C . LEU A 1 552 ? 19.660 -38.970 205.375 1.00 74.94 564 LEU A C 1
ATOM 4081 O O . LEU A 1 552 ? 20.453 -38.307 204.698 1.00 71.07 564 LEU A O 1
ATOM 4086 N N . TYR A 1 553 ? 18.352 -39.006 205.104 1.00 76.14 565 TYR A N 1
ATOM 4087 C CA . TYR A 1 553 ? 17.820 -38.170 204.033 1.00 70.71 565 TYR A CA 1
ATOM 4088 C C . TYR A 1 553 ? 17.939 -36.687 204.364 1.00 70.50 565 TYR A C 1
ATOM 4089 O O . TYR A 1 553 ? 17.997 -35.855 203.452 1.00 65.94 565 TYR A O 1
ATOM 4098 N N . HIS A 1 554 ? 17.981 -36.338 205.651 1.00 68.26 566 HIS A N 1
ATOM 4099 C CA . HIS A 1 554 ? 18.080 -34.942 206.059 1.00 64.20 566 HIS A CA 1
ATOM 4100 C C . HIS A 1 554 ? 19.500 -34.394 205.988 1.00 58.42 566 HIS A C 1
ATOM 4101 O O . HIS A 1 554 ? 19.697 -33.203 206.250 1.00 55.52 566 HIS A O 1
ATOM 4108 N N . LEU A 1 555 ? 20.485 -35.216 205.638 1.00 56.27 567 LEU A N 1
ATOM 4109 C CA . LEU A 1 555 ? 21.877 -34.798 205.564 1.00 57.57 567 LEU A CA 1
ATOM 4110 C C . LEU A 1 555 ? 22.366 -34.884 204.124 1.00 58.65 567 LEU A C 1
ATOM 4111 O O . LEU A 1 555 ? 22.024 -35.823 203.399 1.00 61.64 567 LEU A O 1
ATOM 4116 N N . THR A 1 556 ? 23.169 -33.899 203.713 1.00 57.89 568 THR A N 1
ATOM 4117 C CA . THR A 1 556 ? 23.679 -33.839 202.347 1.00 54.48 568 THR A CA 1
ATOM 4118 C C . THR A 1 556 ? 25.152 -33.441 202.376 1.00 53.28 568 THR A C 1
ATOM 4119 O O . THR A 1 556 ? 25.515 -32.480 203.072 1.00 54.34 568 THR A O 1
ATOM 4123 N N . PRO A 1 557 ? 26.021 -34.147 201.651 1.00 51.47 569 PRO A N 1
ATOM 4124 C CA . PRO A 1 557 ? 27.437 -33.752 201.616 1.00 49.58 569 PRO A CA 1
ATOM 4125 C C . PRO A 1 557 ? 27.610 -32.417 200.905 1.00 54.74 569 PRO A C 1
ATOM 4126 O O . PRO A 1 557 ? 27.033 -32.184 199.840 1.00 54.57 569 PRO A O 1
ATOM 4130 N N . GLY A 1 558 ? 28.406 -31.540 201.503 1.00 50.37 570 GLY A N 1
ATOM 4131 C CA . GLY A 1 558 ? 28.620 -30.214 200.968 1.00 48.16 570 GLY A CA 1
ATOM 4132 C C . GLY A 1 558 ? 27.753 -29.171 201.657 1.00 48.50 570 GLY A C 1
ATOM 4133 O O . GLY A 1 558 ? 26.704 -29.465 202.236 1.00 45.32 570 GLY A O 1
ATOM 4134 N N . VAL A 1 559 ? 28.209 -27.924 201.589 1.00 48.39 571 VAL A N 1
ATOM 4135 C CA . VAL A 1 559 ? 27.528 -26.798 202.217 1.00 44.72 571 VAL A CA 1
ATOM 4136 C C . VAL A 1 559 ? 26.787 -26.023 201.137 1.00 51.33 571 VAL A C 1
ATOM 4137 O O . VAL A 1 559 ? 27.406 -25.486 200.211 1.00 52.18 571 VAL A O 1
ATOM 4141 N N . PHE A 1 560 ? 25.464 -25.958 201.257 1.00 45.92 572 PHE A N 1
ATOM 4142 C CA . PHE A 1 560 ? 24.611 -25.279 200.284 1.00 44.57 572 PHE A CA 1
ATOM 4143 C C . PHE A 1 560 ? 23.768 -24.246 201.025 1.00 46.07 572 PHE A C 1
ATOM 4144 O O . PHE A 1 560 ? 22.783 -24.595 201.684 1.00 52.61 572 PHE A O 1
ATOM 4152 N N . ILE A 1 561 ? 24.156 -22.982 200.921 1.00 44.12 573 ILE A N 1
ATOM 4153 C CA . ILE A 1 561 ? 23.431 -21.892 201.561 1.00 50.29 573 ILE A CA 1
ATOM 4154 C C . ILE A 1 561 ? 22.467 -21.284 200.551 1.00 53.15 573 ILE A C 1
ATOM 4155 O O . ILE A 1 561 ? 22.740 -21.231 199.346 1.00 53.92 573 ILE A O 1
ATOM 4160 N N . GLY A 1 562 ? 21.319 -20.825 201.051 1.00 52.32 574 GLY A N 1
ATOM 4161 C CA . GLY A 1 562 ? 20.258 -20.377 200.162 1.00 54.68 574 GLY A CA 1
ATOM 4162 C C . GLY A 1 562 ? 20.619 -19.130 199.377 1.00 57.30 574 GLY A C 1
ATOM 4163 O O . GLY A 1 562 ? 20.217 -18.979 198.220 1.00 55.76 574 GLY A O 1
ATOM 4164 N N . LYS A 1 563 ? 21.379 -18.223 199.989 1.00 54.46 575 LYS A N 1
ATOM 4165 C CA . LYS A 1 563 ? 21.782 -17.006 199.295 1.00 56.81 575 LYS A CA 1
ATOM 4166 C C . LYS A 1 563 ? 22.865 -17.246 198.250 1.00 60.16 575 LYS A C 1
ATOM 4167 O O . LYS A 1 563 ? 23.312 -16.282 197.619 1.00 65.38 575 LYS A O 1
ATOM 4173 N N . GLY A 1 564 ? 23.292 -18.490 198.048 1.00 58.85 576 GLY A N 1
ATOM 4174 C CA . GLY A 1 564 ? 24.253 -18.803 197.011 1.00 57.40 576 GLY A CA 1
ATOM 4175 C C . GLY A 1 564 ? 23.591 -19.327 195.754 1.00 54.44 576 GLY A C 1
ATOM 4176 O O . GLY A 1 564 ? 24.224 -19.416 194.698 1.00 56.49 576 GLY A O 1
ATOM 4177 N N . PHE A 1 565 ? 22.312 -19.675 195.859 1.00 52.24 577 PHE A N 1
ATOM 4178 C CA . PHE A 1 565 ? 21.560 -20.176 194.721 1.00 59.08 577 PHE A CA 1
ATOM 4179 C C . PHE A 1 565 ? 21.209 -19.042 193.762 1.00 55.58 577 PHE A C 1
ATOM 4180 O O . PHE A 1 565 ? 21.151 -17.868 194.136 1.00 58.92 577 PHE A O 1
ATOM 4188 N N . GLU A 1 566 ? 20.971 -19.408 192.511 1.00 56.37 578 GLU A N 1
ATOM 4189 C CA . GLU A 1 566 ? 20.342 -18.471 191.589 1.00 62.40 578 GLU A CA 1
ATOM 4190 C C . GLU A 1 566 ? 18.830 -18.515 191.787 1.00 55.53 578 GLU A C 1
ATOM 4191 O O . GLU A 1 566 ? 18.254 -19.605 191.858 1.00 57.75 578 GLU A O 1
ATOM 4197 N N . PRO A 1 567 ? 18.166 -17.366 191.896 1.00 64.83 579 PRO A N 1
ATOM 4198 C CA . PRO A 1 567 ? 16.762 -17.361 192.328 1.00 68.69 579 PRO A CA 1
ATOM 4199 C C . PRO A 1 567 ? 15.849 -18.074 191.339 1.00 71.10 579 PRO A C 1
ATOM 4200 O O . PRO A 1 567 ? 16.002 -17.956 190.122 1.00 61.69 579 PRO A O 1
ATOM 4204 N N . GLY A 1 568 ? 14.888 -18.819 191.885 1.00 70.95 580 GLY A N 1
ATOM 4205 C CA . GLY A 1 568 ? 13.879 -19.502 191.108 1.00 68.85 580 GLY A CA 1
ATOM 4206 C C . GLY A 1 568 ? 14.270 -20.884 190.622 1.00 71.74 580 GLY A C 1
ATOM 4207 O O . GLY A 1 568 ? 13.391 -21.724 190.402 1.00 73.43 580 GLY A O 1
ATOM 4208 N N . VAL A 1 569 ? 15.562 -21.140 190.451 1.00 65.93 581 VAL A N 1
ATOM 4209 C CA . VAL A 1 569 ? 16.025 -22.413 189.911 1.00 66.20 581 VAL A CA 1
ATOM 4210 C C . VAL A 1 569 ? 16.020 -23.464 191.011 1.00 63.68 581 VAL A C 1
ATOM 4211 O O . VAL A 1 569 ? 16.436 -23.204 192.146 1.00 66.01 581 VAL A O 1
ATOM 4215 N N . THR A 1 570 ? 15.547 -24.662 190.674 1.00 60.25 582 THR A N 1
ATOM 4216 C CA . THR A 1 570 ? 15.499 -25.775 191.613 1.00 60.98 582 THR A CA 1
ATOM 4217 C C . THR A 1 570 ? 16.821 -26.532 191.570 1.00 63.06 582 THR A C 1
ATOM 4218 O O . THR A 1 570 ? 17.200 -27.075 190.528 1.00 58.54 582 THR A O 1
ATOM 4222 N N . ASN A 1 571 ? 17.517 -26.568 192.701 1.00 60.50 583 ASN A N 1
ATOM 4223 C CA . ASN A 1 571 ? 18.781 -27.280 192.817 1.00 56.35 583 ASN A CA 1
ATOM 4224 C C . ASN A 1 571 ? 18.505 -28.726 193.211 1.00 56.74 583 ASN A C 1
ATOM 4225 O O . ASN A 1 571 ? 17.889 -28.985 194.253 1.00 56.67 583 ASN A O 1
ATOM 4230 N N . ILE A 1 572 ? 18.953 -29.658 192.374 1.00 55.87 584 ILE A N 1
ATOM 4231 C CA . ILE A 1 572 ? 18.804 -31.086 192.629 1.00 54.80 584 ILE A CA 1
ATOM 4232 C C . ILE A 1 572 ? 20.079 -31.568 193.311 1.00 54.12 584 ILE A C 1
ATOM 4233 O O . ILE A 1 572 ? 21.151 -31.588 192.702 1.00 57.67 584 ILE A O 1
ATOM 4238 N N . LEU A 1 573 ? 19.963 -31.956 194.576 1.00 57.71 585 LEU A N 1
ATOM 4239 C CA . LEU A 1 573 ? 21.093 -32.432 195.355 1.00 57.07 585 LEU A CA 1
ATOM 4240 C C . LEU A 1 573 ? 20.884 -33.892 195.728 1.00 54.48 585 LEU A C 1
ATOM 4241 O O . LEU A 1 573 ? 19.751 -34.349 195.900 1.00 54.03 585 LEU A O 1
ATOM 4246 N N . LYS A 1 574 ? 21.988 -34.624 195.848 1.00 53.27 586 LYS A N 1
ATOM 4247 C CA . LYS A 1 574 ? 21.958 -36.027 196.242 1.00 57.83 586 LYS A CA 1
ATOM 4248 C C . LYS A 1 574 ? 22.320 -36.118 197.720 1.00 58.67 586 LYS A C 1
ATOM 4249 O O . LYS A 1 574 ? 23.478 -35.905 198.096 1.00 57.03 586 LYS A O 1
ATOM 4255 N N . THR A 1 575 ? 21.331 -36.428 198.553 1.00 52.11 587 THR A N 1
ATOM 4256 C CA . THR A 1 575 ? 21.570 -36.572 199.980 1.00 64.56 587 THR A CA 1
ATOM 4257 C C . THR A 1 575 ? 22.479 -37.767 200.252 1.00 64.47 587 THR A C 1
ATOM 4258 O O . THR A 1 575 ? 22.692 -38.630 199.395 1.00 63.54 587 THR A O 1
ATOM 4262 N N . THR A 1 576 ? 23.022 -37.811 201.470 1.00 61.54 588 THR A N 1
ATOM 4263 C CA . THR A 1 576 ? 23.865 -38.937 201.854 1.00 64.56 588 THR A CA 1
ATOM 4264 C C . THR A 1 576 ? 23.073 -40.234 201.952 1.00 67.05 588 THR A C 1
ATOM 4265 O O . THR A 1 576 ? 23.674 -41.313 201.982 1.00 67.71 588 THR A O 1
ATOM 4269 N N . GLN A 1 577 ? 21.740 -40.153 201.996 1.00 65.88 589 GLN A N 1
ATOM 4270 C CA . GLN A 1 577 ? 20.921 -41.359 201.986 1.00 67.48 589 GLN A CA 1
ATOM 4271 C C . GLN A 1 577 ? 20.867 -41.984 200.598 1.00 73.67 589 GLN A C 1
ATOM 4272 O O . GLN A 1 577 ? 20.767 -43.210 200.476 1.00 75.51 589 GLN A O 1
ATOM 4278 N N . GLY A 1 578 ? 20.935 -41.168 199.548 1.00 72.06 590 GLY A N 1
ATOM 4279 C CA . GLY A 1 578 ? 20.915 -41.675 198.190 1.00 66.43 590 GLY A CA 1
ATOM 4280 C C . GLY A 1 578 ? 19.910 -40.970 197.303 1.00 68.11 590 GLY A C 1
ATOM 4281 O O . GLY A 1 578 ? 20.233 -40.574 196.179 1.00 66.75 590 GLY A O 1
ATOM 4282 N N . SER A 1 579 ? 18.686 -40.804 197.799 1.00 68.83 591 SER A N 1
ATOM 4283 C CA . SER A 1 579 ? 17.638 -40.168 197.019 1.00 68.44 591 SER A CA 1
ATOM 4284 C C . SER A 1 579 ? 17.880 -38.662 196.916 1.00 69.51 591 SER A C 1
ATOM 4285 O O . SER A 1 579 ? 18.684 -38.076 197.648 1.00 68.02 591 SER A O 1
ATOM 4288 N N . LYS A 1 580 ? 17.160 -38.035 195.992 1.00 66.46 592 LYS A N 1
ATOM 4289 C CA . LYS A 1 580 ? 17.358 -36.629 195.677 1.00 61.63 592 LYS A CA 1
ATOM 4290 C C . LYS A 1 580 ? 16.521 -35.736 196.583 1.00 61.72 592 LYS A C 1
ATOM 4291 O O . LYS A 1 580 ? 15.459 -36.127 197.074 1.00 63.54 592 LYS A O 1
ATOM 4297 N N . ILE A 1 581 ? 17.019 -34.521 196.797 1.00 60.04 593 ILE A N 1
ATOM 4298 C CA . ILE A 1 581 ? 16.297 -33.466 197.492 1.00 59.44 593 ILE A CA 1
ATOM 4299 C C . ILE A 1 581 ? 16.413 -32.205 196.648 1.00 57.78 593 ILE A C 1
ATOM 4300 O O . ILE A 1 581 ? 17.389 -32.015 195.915 1.00 61.99 593 ILE A O 1
ATOM 4305 N N . PHE A 1 582 ? 15.397 -31.349 196.733 1.00 56.57 594 PHE A N 1
ATOM 4306 C CA . PHE A 1 582 ? 15.260 -30.202 195.843 1.00 57.74 594 PHE A CA 1
ATOM 4307 C C . PHE A 1 582 ? 15.208 -28.925 196.669 1.00 60.73 594 PHE A C 1
ATOM 4308 O O . PHE A 1 582 ? 14.333 -28.777 197.530 1.00 62.73 594 PHE A O 1
ATOM 4316 N N . LEU A 1 583 ? 16.135 -28.005 196.402 1.00 57.93 595 LEU A N 1
ATOM 4317 C CA . LEU A 1 583 ? 16.240 -26.756 197.151 1.00 58.89 595 LEU A CA 1
ATOM 4318 C C . LEU A 1 583 ? 16.059 -25.580 196.202 1.00 62.03 595 LEU A C 1
ATOM 4319 O O . LEU A 1 583 ? 16.813 -25.441 195.234 1.00 63.73 595 LEU A O 1
ATOM 4324 N N . LYS A 1 584 ? 15.086 -24.720 196.496 1.00 63.42 596 LYS A N 1
ATOM 4325 C CA . LYS A 1 584 ? 14.802 -23.557 195.664 1.00 68.85 596 LYS A CA 1
ATOM 4326 C C . LYS A 1 584 ? 14.736 -22.308 196.530 1.00 65.87 596 LYS A C 1
ATOM 4327 O O . LYS A 1 584 ? 14.008 -22.277 197.526 1.00 73.67 596 LYS A O 1
ATOM 4333 N N . GLU A 1 585 ? 15.485 -21.277 196.142 1.00 63.43 597 GLU A N 1
ATOM 4334 C CA . GLU A 1 585 ? 15.507 -20.002 196.852 1.00 65.10 597 GLU A CA 1
ATOM 4335 C C . GLU A 1 585 ? 14.603 -19.019 196.116 1.00 74.39 597 GLU A C 1
ATOM 4336 O O . GLU A 1 585 ? 14.893 -18.632 194.978 1.00 73.49 597 GLU A O 1
ATOM 4342 N N . VAL A 1 586 ? 13.515 -18.610 196.765 1.00 78.90 598 VAL A N 1
ATOM 4343 C CA . VAL A 1 586 ? 12.559 -17.677 196.177 1.00 80.43 598 VAL A CA 1
ATOM 4344 C C . VAL A 1 586 ? 12.198 -16.625 197.217 1.00 83.69 598 VAL A C 1
ATOM 4345 O O . VAL A 1 586 ? 11.832 -16.962 198.348 1.00 80.61 598 VAL A O 1
ATOM 4349 N N . ASN A 1 587 ? 12.311 -15.351 196.831 1.00 84.16 599 ASN A N 1
ATOM 4350 C CA . ASN A 1 587 ? 11.982 -14.220 197.701 1.00 85.98 599 ASN A CA 1
ATOM 4351 C C . ASN A 1 587 ? 12.763 -14.285 199.011 1.00 85.99 599 ASN A C 1
ATOM 4352 O O . ASN A 1 587 ? 12.215 -14.082 200.097 1.00 90.11 599 ASN A O 1
ATOM 4357 N N . ASP A 1 588 ? 14.059 -14.581 198.901 1.00 83.03 600 ASP A N 1
ATOM 4358 C CA . ASP A 1 588 ? 14.968 -14.710 200.040 1.00 81.76 600 ASP A CA 1
ATOM 4359 C C . ASP A 1 588 ? 14.515 -15.777 201.033 1.00 79.85 600 ASP A C 1
ATOM 4360 O O . ASP A 1 588 ? 14.942 -15.774 202.192 1.00 77.20 600 ASP A O 1
ATOM 4365 N N . THR A 1 589 ? 13.660 -16.699 200.598 1.00 80.50 601 THR A N 1
ATOM 4366 C CA . THR A 1 589 ? 13.180 -17.790 201.432 1.00 75.84 601 THR A CA 1
ATOM 4367 C C . THR A 1 589 ? 13.605 -19.114 200.816 1.00 75.88 601 THR A C 1
ATOM 4368 O O . THR A 1 589 ? 13.485 -19.311 199.602 1.00 76.23 601 THR A O 1
ATOM 4372 N N . LEU A 1 590 ? 14.104 -20.016 201.658 1.00 71.23 602 LEU A N 1
ATOM 4373 C CA . LEU A 1 590 ? 14.583 -21.316 201.208 1.00 68.97 602 LEU A CA 1
ATOM 4374 C C . LEU A 1 590 ? 13.461 -22.341 201.308 1.00 66.99 602 LEU A C 1
ATOM 4375 O O . LEU A 1 590 ? 12.961 -22.623 202.403 1.00 71.10 602 LEU A O 1
ATOM 4380 N N . LEU A 1 591 ? 13.075 -22.897 200.166 1.00 71.14 603 LEU A N 1
ATOM 4381 C CA . LEU A 1 591 ? 12.104 -23.976 200.090 1.00 68.19 603 LEU A CA 1
ATOM 4382 C C . LEU A 1 591 ? 12.840 -25.286 199.854 1.00 63.26 603 LEU A C 1
ATOM 4383 O O . LEU A 1 591 ? 13.722 -25.361 198.991 1.00 68.07 603 LEU A O 1
ATOM 4388 N N . VAL A 1 592 ? 12.485 -26.309 200.625 1.00 68.51 604 VAL A N 1
ATOM 4389 C CA . VAL A 1 592 ? 13.052 -27.644 200.488 1.00 65.17 604 VAL A CA 1
ATOM 4390 C C . VAL A 1 592 ? 11.910 -28.601 200.178 1.00 69.66 604 VAL A C 1
ATOM 4391 O O . VAL A 1 592 ? 11.005 -28.783 201.002 1.00 74.70 604 VAL A O 1
ATOM 4395 N N . ASN A 1 593 ? 11.949 -29.202 198.987 1.00 67.71 605 ASN A N 1
ATOM 4396 C CA . ASN A 1 593 ? 10.852 -30.032 198.487 1.00 65.48 605 ASN A CA 1
ATOM 4397 C C . ASN A 1 593 ? 9.535 -29.259 198.513 1.00 65.16 605 ASN A C 1
ATOM 4398 O O . ASN A 1 593 ? 8.495 -29.768 198.939 1.00 72.64 605 ASN A O 1
ATOM 4403 N N . GLU A 1 594 ? 9.593 -28.005 198.058 1.00 71.45 606 GLU A N 1
ATOM 4404 C CA . GLU A 1 594 ? 8.434 -27.111 198.001 1.00 77.63 606 GLU A CA 1
ATOM 4405 C C . GLU A 1 594 ? 7.814 -26.902 199.381 1.00 76.42 606 GLU A C 1
ATOM 4406 O O . GLU A 1 594 ? 6.595 -26.788 199.525 1.00 82.78 606 GLU A O 1
ATOM 4412 N N . LEU A 1 595 ? 8.664 -26.847 200.405 1.00 77.79 607 LEU A N 1
ATOM 4413 C CA . LEU A 1 595 ? 8.244 -26.587 201.777 1.00 78.44 607 LEU A CA 1
ATOM 4414 C C . LEU A 1 595 ? 9.068 -25.430 202.318 1.00 76.51 607 LEU A C 1
ATOM 4415 O O . LEU A 1 595 ? 10.296 -25.528 202.398 1.00 77.10 607 LEU A O 1
ATOM 4420 N N . LYS A 1 596 ? 8.396 -24.340 202.683 1.00 75.62 608 LYS A N 1
ATOM 4421 C CA . LYS A 1 596 ? 9.087 -23.161 203.191 1.00 75.69 608 LYS A CA 1
ATOM 4422 C C . LYS A 1 596 ? 9.734 -23.474 204.535 1.00 78.37 608 LYS A C 1
ATOM 4423 O O . LYS A 1 596 ? 9.054 -23.887 205.480 1.00 81.78 608 LYS A O 1
ATOM 4429 N N . SER A 1 597 ? 11.047 -23.281 204.619 1.00 74.96 609 SER A N 1
ATOM 4430 C CA . SER A 1 597 ? 11.758 -23.481 205.871 1.00 76.02 609 SER A CA 1
ATOM 4431 C C . SER A 1 597 ? 11.615 -22.252 206.760 1.00 81.20 609 SER A C 1
ATOM 4432 O O . SER A 1 597 ? 11.507 -21.120 206.281 1.00 80.37 609 SER A O 1
ATOM 4435 N N . LYS A 1 598 ? 11.610 -22.487 208.072 1.00 83.74 610 LYS A N 1
ATOM 4436 C CA . LYS A 1 598 ? 11.524 -21.394 209.032 1.00 82.21 610 LYS A CA 1
ATOM 4437 C C . LYS A 1 598 ? 12.826 -20.604 209.046 1.00 81.75 610 LYS A C 1
ATOM 4438 O O . LYS A 1 598 ? 12.876 -19.467 208.564 1.00 83.39 610 LYS A O 1
ATOM 4444 N N . GLU A 1 599 ? 13.882 -21.199 209.591 1.00 80.01 611 GLU A N 1
ATOM 4445 C CA . GLU A 1 599 ? 15.214 -20.614 209.573 1.00 78.79 611 GLU A CA 1
ATOM 4446 C C . GLU A 1 599 ? 16.064 -21.299 208.511 1.00 74.03 611 GLU A C 1
ATOM 4447 O O . GLU A 1 599 ? 15.982 -22.516 208.325 1.00 74.12 611 GLU A O 1
ATOM 4453 N N . SER A 1 600 ? 16.879 -20.510 207.814 1.00 64.64 612 SER A N 1
ATOM 4454 C CA . SER A 1 600 ? 17.784 -21.041 206.808 1.00 64.04 612 SER A CA 1
ATOM 4455 C C . SER A 1 600 ? 19.144 -20.374 206.948 1.00 62.73 612 SER A C 1
ATOM 4456 O O . SER A 1 600 ? 19.266 -19.271 207.489 1.00 64.44 612 SER A O 1
ATOM 4459 N N . ASP A 1 601 ? 20.171 -21.076 206.460 1.00 57.47 613 ASP A N 1
ATOM 4460 C CA . ASP A 1 601 ? 21.548 -20.577 206.425 1.00 51.57 613 ASP A CA 1
ATOM 4461 C C . ASP A 1 601 ? 22.098 -20.338 207.834 1.00 57.08 613 ASP A C 1
ATOM 4462 O O . ASP A 1 601 ? 22.708 -19.306 208.116 1.00 55.44 613 ASP A O 1
ATOM 4467 N N . ILE A 1 602 ? 21.886 -21.311 208.719 1.00 54.41 614 ILE A N 1
ATOM 4468 C CA . ILE A 1 602 ? 22.457 -21.277 210.062 1.00 47.41 614 ILE A CA 1
ATOM 4469 C C . ILE A 1 602 ? 23.852 -21.889 209.965 1.00 48.11 614 ILE A C 1
ATOM 4470 O O . ILE A 1 602 ? 24.007 -23.108 209.897 1.00 48.60 614 ILE A O 1
ATOM 4475 N N . MET A 1 603 ? 24.874 -21.037 209.960 1.00 47.73 615 MET A N 1
ATOM 4476 C CA . MET A 1 603 ? 26.233 -21.486 209.693 1.00 46.82 615 MET A CA 1
ATOM 4477 C C . MET A 1 603 ? 26.856 -22.147 210.918 1.00 54.25 615 MET A C 1
ATOM 4478 O O . MET A 1 603 ? 26.716 -21.666 212.046 1.00 49.69 615 MET A O 1
ATOM 4483 N N . THR A 1 604 ? 27.544 -23.263 210.682 1.00 52.87 616 THR A N 1
ATOM 4484 C CA . THR A 1 604 ? 28.343 -23.948 211.687 1.00 46.74 616 THR A CA 1
ATOM 4485 C C . THR A 1 604 ? 29.751 -24.150 211.139 1.00 51.52 616 THR A C 1
ATOM 4486 O O . THR A 1 604 ? 30.027 -23.892 209.964 1.00 50.67 616 THR A O 1
ATOM 4490 N N . THR A 1 605 ? 30.651 -24.622 212.005 1.00 50.72 617 THR A N 1
ATOM 4491 C CA . THR A 1 605 ? 32.044 -24.784 211.604 1.00 47.15 617 THR A CA 1
ATOM 4492 C C . THR A 1 605 ? 32.240 -25.917 210.606 1.00 47.08 617 THR A C 1
ATOM 4493 O O . THR A 1 605 ? 33.250 -25.929 209.894 1.00 48.15 617 THR A O 1
ATOM 4497 N N . ASN A 1 606 ? 31.304 -26.867 210.534 1.00 45.62 618 ASN A N 1
ATOM 4498 C CA . ASN A 1 606 ? 31.452 -28.024 209.658 1.00 51.83 618 ASN A CA 1
ATOM 4499 C C . ASN A 1 606 ? 30.215 -28.261 208.798 1.00 47.39 618 ASN A C 1
ATOM 4500 O O . ASN A 1 606 ? 30.033 -29.367 208.280 1.00 50.82 618 ASN A O 1
ATOM 4505 N N . GLY A 1 607 ? 29.365 -27.255 208.631 1.00 49.22 619 GLY A N 1
ATOM 4506 C CA . GLY A 1 607 ? 28.186 -27.417 207.808 1.00 50.60 619 GLY A CA 1
ATOM 4507 C C . GLY A 1 607 ? 27.247 -26.240 207.966 1.00 50.67 619 GLY A C 1
ATOM 4508 O O . GLY A 1 607 ? 27.596 -25.216 208.556 1.00 51.78 619 GLY A O 1
ATOM 4509 N N . VAL A 1 608 ? 26.045 -26.409 207.417 1.00 49.47 620 VAL A N 1
ATOM 4510 C CA . VAL A 1 608 ? 24.991 -25.408 207.495 1.00 43.99 620 VAL A CA 1
ATOM 4511 C C . VAL A 1 608 ? 23.699 -26.105 207.902 1.00 50.94 620 VAL A C 1
ATOM 4512 O O . VAL A 1 608 ? 23.508 -27.298 207.649 1.00 50.76 620 VAL A O 1
ATOM 4516 N N . ILE A 1 609 ? 22.814 -25.352 208.552 1.00 54.44 621 ILE A N 1
ATOM 4517 C CA . ILE A 1 609 ? 21.570 -25.875 209.101 1.00 53.31 621 ILE A CA 1
ATOM 4518 C C . ILE A 1 609 ? 20.409 -25.085 208.515 1.00 52.37 621 ILE A C 1
ATOM 4519 O O . ILE A 1 609 ? 20.445 -23.848 208.483 1.00 52.36 621 ILE A O 1
ATOM 4524 N N . HIS A 1 610 ? 19.391 -25.803 208.045 1.00 56.33 622 HIS A N 1
ATOM 4525 C CA . HIS A 1 610 ? 18.130 -25.219 207.604 1.00 60.19 622 HIS A CA 1
ATOM 4526 C C . HIS A 1 610 ? 17.013 -25.832 208.435 1.00 64.73 622 HIS A C 1
ATOM 4527 O O . HIS A 1 610 ? 16.814 -27.051 208.407 1.00 64.14 622 HIS A O 1
ATOM 4534 N N . VAL A 1 611 ? 16.292 -24.994 209.171 1.00 63.93 623 VAL A N 1
ATOM 4535 C CA . VAL A 1 611 ? 15.257 -25.460 210.089 1.00 75.26 623 VAL A CA 1
ATOM 4536 C C . VAL A 1 611 ? 13.952 -25.621 209.320 1.00 74.96 623 VAL A C 1
ATOM 4537 O O . VAL A 1 611 ? 13.447 -24.662 208.725 1.00 77.27 623 VAL A O 1
ATOM 4541 N N . VAL A 1 612 ? 13.402 -26.832 209.336 1.00 73.75 624 VAL A N 1
ATOM 4542 C CA . VAL A 1 612 ? 12.168 -27.141 208.629 1.00 82.82 624 VAL A CA 1
ATOM 4543 C C . VAL A 1 612 ? 11.044 -27.329 209.641 1.00 87.63 624 VAL A C 1
ATOM 4544 O O . VAL A 1 612 ? 11.267 -27.620 210.821 1.00 85.97 624 VAL A O 1
ATOM 4548 N N . ASP A 1 613 ? 9.811 -27.160 209.159 1.00 93.31 625 ASP A N 1
ATOM 4549 C CA . ASP A 1 613 ? 8.640 -27.260 210.024 1.00 93.67 625 ASP A CA 1
ATOM 4550 C C . ASP A 1 613 ? 8.241 -28.712 210.263 1.00 93.54 625 ASP A C 1
ATOM 4551 O O . ASP A 1 613 ? 7.981 -29.112 211.403 1.00 101.33 625 ASP A O 1
ATOM 4556 N N . LYS A 1 614 ? 8.183 -29.510 209.202 1.00 90.06 626 LYS A N 1
ATOM 4557 C CA . LYS A 1 614 ? 7.783 -30.906 209.278 1.00 90.82 626 LYS A CA 1
ATOM 4558 C C . LYS A 1 614 ? 8.918 -31.801 208.793 1.00 89.09 626 LYS A C 1
ATOM 4559 O O . LYS A 1 614 ? 9.956 -31.330 208.322 1.00 91.54 626 LYS A O 1
ATOM 4565 N N . LEU A 1 615 ? 8.708 -33.109 208.920 1.00 85.06 627 LEU A N 1
ATOM 4566 C CA . LEU A 1 615 ? 9.711 -34.072 208.494 1.00 84.30 627 LEU A CA 1
ATOM 4567 C C . LEU A 1 615 ? 9.825 -34.100 206.972 1.00 90.07 627 LEU A C 1
ATOM 4568 O O . LEU A 1 615 ? 8.916 -33.696 206.241 1.00 87.52 627 LEU A O 1
ATOM 4573 N N . LEU A 1 616 ? 10.967 -34.589 206.499 1.00 86.30 628 LEU A N 1
ATOM 4574 C CA . LEU A 1 616 ? 11.263 -34.681 205.077 1.00 85.82 628 LEU A CA 1
ATOM 4575 C C . LEU A 1 616 ? 11.369 -36.145 204.673 1.00 87.07 628 LEU A C 1
ATOM 4576 O O . LEU A 1 616 ? 12.076 -36.924 205.322 1.00 84.62 628 LEU A O 1
ATOM 4581 N N . TYR A 1 617 ? 10.666 -36.512 203.605 1.00 89.98 629 TYR A N 1
ATOM 4582 C CA . TYR A 1 617 ? 10.701 -37.857 203.061 1.00 91.47 629 TYR A CA 1
ATOM 4583 C C . TYR A 1 617 ? 11.122 -37.816 201.597 1.00 88.23 629 TYR A C 1
ATOM 4584 O O . TYR A 1 617 ? 10.824 -36.848 200.889 1.00 88.55 629 TYR A O 1
ATOM 4593 N N . PRO A 1 618 ? 11.823 -38.847 201.116 1.00 87.65 630 PRO A N 1
ATOM 4594 C CA . PRO A 1 618 ? 12.274 -38.824 199.712 1.00 87.40 630 PRO A CA 1
ATOM 4595 C C . PRO A 1 618 ? 11.133 -38.792 198.710 1.00 94.42 630 PRO A C 1
ATOM 4596 O O . PRO A 1 618 ? 11.186 -38.015 197.748 1.00 97.85 630 PRO A O 1
ATOM 4600 N N . ALA A 1 619 ? 10.107 -39.617 198.910 1.00 97.63 631 ALA A N 1
ATOM 4601 C CA . ALA A 1 619 ? 8.942 -39.674 198.027 1.00 100.24 631 ALA A CA 1
ATOM 4602 C C . ALA A 1 619 ? 9.341 -39.917 196.573 1.00 94.54 631 ALA A C 1
ATOM 4603 O O . ALA A 1 619 ? 9.977 -40.921 196.253 1.00 90.99 631 ALA A O 1
#

Organism: Homo sapiens (NCBI:txid9606)

InterPro domains:
  IPR000782 FAS1 domain [PF02469] (110-231)
  IPR000782 FAS1 domain [PF02469] (246-367)
  IPR000782 FAS1 domain [PF02469] (380-494)
  IPR000782 FAS1 domain [PF02469] (508-630)
  IPR000782 FAS1 domain [PS50213] (97-230)
  IPR000782 FAS1 domain [PS50213] (234-365)
  IPR000782 FAS1 domain [PS50213] (368-492)
  IPR000782 FAS1 domain [PS50213] (496-628)
  IPR000782 FAS1 domain [SM00554] (133-233)
  IPR000782 FAS1 domain [SM00554] (270-368)
  IPR000782 FAS1 domain [SM00554] (404-495)
  IPR000782 FAS1 domain [SM00554] (532-631)
  IPR011489 EMI domain [PS51041] (40-94)
  IPR016666 TGF beta-induced protein/periostin [PIRSF016553] (6-829)
  IPR036378 FAS1 domain superfamily [G3DSA:2.30.180.10] (109-230)
  IPR036378 FAS1 domain superfamily [G3DSA:2.30.180.10] (231-368)
  IPR036378 FAS1 domain superfamily [G3DSA:2.30.180.10] (374-492)
  IPR036378 FAS1 domain superfamily [G3DSA:2.30.180.10] (494-631)
  IPR036378 FAS1 domain superfamily [SSF82153] (72-230)
  IPR036378 FAS1 domain superfamily [SSF82153] (235-368)

Nearest PDB structures (foldseek):
  5yjg-assembly1_A  TM=1.002E+00  e=0.000E+00  Homo sapiens
  5yjh-assembly1_A-2  TM=1.000E+00  e=0.000E+00  Homo sapiens
  7asg-assembly1_A  TM=9.494E-01  e=4.498E-79  Homo sapiens
  7as7-assembly1_A  TM=9.516E-01  e=5.441E-77  Homo sapiens
  7asc-assembly1_A  TM=9.367E-01  e=1.039E-74  Homo sapiens

Solvent-accessible surface area: 29285 Å² total

Foldseek 3Di:
DDDPQKKKWKDFPPARDIAIDTPPDDPADHFQNGGIDIDIDHHQQFAPDPPHPGTPGGHDFAFPLVVCVSVQLVVLSVLCVLQVVSVVSRDAFAKEAQREHPVQLVPDDPVVNVVCVVCSPPPSVLQRQQRMARHAAFQVRQDAQDFAQGRHPRHTWHWHADPVGWIDTLLFTFRATFRDHPRYGYTYTHHRDDDAAAWPLVCCVPDPQLVLVNVLCVLQVNSVVRNDAAAKEFAGEGVLQVVPDDPCLSVLQSVDNQQSNLLNQQRMARHADRLVNARAWDWGATRSGHIWIWHGNNSFIDINNHSFWDAWSRGHNHYTYTYGNHRDGDQANDQALVLDDDQQVVLSVLCVVLPNPVVSDLPFAKEFAGEGVVQQDPVNVPDDSVVVNLLRQQGMARHAAAPVRDDAQDWTAGNSGDIWGWHDDPPWIAIQQWIWDDDWTHYNGHIYTYTHHRHDHADAFQLRVQVVDDQQVVLSVLCVLLVCVVVRPDAAEKEFAGETVLQVVVVVCPVVVVCVVPSPVSCLQSQQRMAHHADFLVGDDAPDWDWGQTPSGATWTWHQYPNFIAINNFTFDDTQCGHRHYGYTYGHHGDDRD

B-factor: mean 61.08, std 20.98, range [33.42, 160.05]

GO terms:
  GO:0031012 extracellular matrix (C, IDA)
  GO:0071307 cellular response to vitamin K (P, IDA)
  GO:0046872 metal ion binding (F, IDA)
  GO:0005576 extracellular region (C, EXP)
  GO:0005515 protein binding (F, IPI)
  GO:0005802 trans-Golgi network (C, IDA)
  GO:0031012 extracellular matrix (C, HDA)
  GO:0007155 cell adhesion (P, IDA)

Secondary structure (DSSP, 8-state):
--STTEEEEEEETTS--EEEEESSS---S-BTTB-EEEEEEEPTTEE--TT-SS--EEPPP--HHHHHHHTT-HHHHHHHHHTT-HHHHTSSS-EEEEEEPHHHHHHS-HHHHHHHHT-IIIIIHHHHHHTEESS---GGGS-TT-EEE-SSTT-EEEEEE-TTS-EEETTEEEEEEEEEETTEEEEEESS---PPBS-HHHHHHH-GGGHHHHHHHHHHT-TTGGGSSS-EEEEEE-HHHHHHSPTTHHHHHHHSHHHHHHHHHTTEESS---GGG-SS-EEEEBTTSSEEEEEEETTEEEETTB--EEEEEEEETTEEEEEESS----GGGS-GGGG--GGGHHHHHHHHHTT-GGGS-TTS-EEEEEE-GGG--HHHHTS-HHHHHHHHHTTEESS---GGG--TT-EEEBTTS-EEEEEE-SS-EEETTEEB-S--EE-SSEEEEEESS------S-HHHHHHH-GGGHHHHHHHHHTT-HHHHHS---EEEEEE-HHHHHTTTTHHHHHHHT-SSHHHHHHHTTEEES---GGGSPTTPEEEEE-TTSSEEEEEEETTEEEESS-B-SS--EEETTEEEEEESS-----

Radius of gyration: 36.07 Å; Cα contacts (8 Å, |Δi|>4): 1277; chains: 1; bounding box: 60×94×86 Å